Protein AF-A0A936UAR5-F1 (afdb_monomer_lite)

Foldseek 3Di:
DPQQADDPVCLLVVLVLLLVLAPPDPVCLLVDDLLLNLLLDDCDPLNLVCLALLFFEEEEAVQLCLVVSVSCQQDLVSVPPRNDDNQEAEWALDDPHPDDPLEAAQVQLCVQCPVNDLVLLLLLSLLSNCLSCLVLLVVQDDPQSSVLSVDNHSNSSSVCSVVCVVSSVVSVLVSLVVCVVVVHAYEHEAPPLVRNHPDPVVSLSNVLSNLVNCQVCVVRRDRYGYHYYDYNCSCPDPSNDDPPRCVSNVSNYGYRAADLLNLLQSSLSSSCSDPPDDPVSNQSSCVLLVHPVQWDADPRNGITGPGRVCSLLSVQCSAENQWADDDLPIDGRSVVLLLLQAFLLRGGHSNLSSQLSSQQSVVCVVPDDPSHSGYNVSSVVSSLVLQLVVLVVVCVVQVLSVCQLVLCAPPDPQAAPVVQLVSQVVLCVDPDPSNHDPDPGSSVVVVVCSVVRQWHADPVRTIGGRSSHCSNSNHDDPPPPDDDDDDDDADDPVVCCCQQEPDPVHPNYNWAADPDPFWDCPDPPAKIKGWIAHPVRFIKIKIKGAACSDVSVVVLRVVVVLLVVVQPVVQPLHWHWPDWADDPVNRMTMTMTGAAPDFLPDVCSVVVLVVDVVVVVVLVVSNVVSQVSCVVSVHHPVDDDRRPGGDDDPPDDDPPPDPDPPDDDDDDDD

Structure (mmCIF, N/CA/C/O backbone):
data_AF-A0A936UAR5-F1
#
_entry.id   AF-A0A936UAR5-F1
#
loop_
_atom_site.group_PDB
_atom_site.id
_atom_site.type_symbol
_atom_site.label_atom_id
_atom_site.label_alt_id
_atom_site.label_comp_id
_atom_site.label_asym_id
_atom_site.label_entity_id
_atom_site.label_seq_id
_atom_site.pdbx_PDB_ins_code
_atom_site.Cartn_x
_atom_site.Cartn_y
_atom_site.Cartn_z
_atom_site.occupancy
_atom_site.B_iso_or_equiv
_atom_site.auth_seq_id
_atom_site.auth_comp_id
_atom_site.auth_asym_id
_atom_site.auth_atom_id
_atom_site.pdbx_PDB_model_num
ATOM 1 N N . MET A 1 1 ? 1.414 -21.462 -20.836 1.00 48.53 1 MET A N 1
ATOM 2 C CA . MET A 1 1 ? 0.254 -20.760 -21.424 1.00 48.53 1 MET A CA 1
ATOM 3 C C . MET A 1 1 ? 0.612 -20.487 -22.870 1.00 48.53 1 MET A C 1
ATOM 5 O O . MET A 1 1 ? 1.687 -19.955 -23.097 1.00 48.53 1 MET A O 1
ATOM 9 N N . SER A 1 2 ? -0.182 -20.977 -23.820 1.00 42.16 2 SER A N 1
ATOM 10 C CA . SER A 1 2 ? 0.007 -20.738 -25.259 1.00 42.16 2 SER A CA 1
ATOM 11 C C . SER A 1 2 ? -0.031 -19.239 -25.579 1.00 42.16 2 SER A C 1
ATOM 13 O O . SER A 1 2 ? -0.705 -18.501 -24.863 1.00 42.16 2 SER A O 1
ATOM 15 N N . ASP A 1 3 ? 0.663 -18.812 -26.640 1.00 59.47 3 ASP A N 1
ATOM 16 C CA . ASP A 1 3 ? 0.636 -17.443 -27.179 1.00 59.47 3 ASP A CA 1
ATOM 17 C C . ASP A 1 3 ? -0.801 -17.064 -27.593 1.00 59.47 3 ASP A C 1
ATOM 19 O O . ASP A 1 3 ? -1.224 -17.281 -28.727 1.00 59.47 3 ASP A O 1
ATOM 23 N N . LEU A 1 4 ? -1.590 -16.552 -26.645 1.00 75.25 4 LEU A N 1
ATOM 24 C CA . LEU A 1 4 ? -2.923 -16.023 -26.904 1.00 75.25 4 LEU A CA 1
ATOM 25 C C . LEU A 1 4 ? -2.766 -14.714 -27.685 1.00 75.25 4 LEU A C 1
ATOM 27 O O . LEU A 1 4 ? -2.313 -13.706 -27.146 1.00 75.25 4 LEU A O 1
ATOM 31 N N . THR A 1 5 ? -3.128 -14.725 -28.962 1.00 83.44 5 THR A N 1
ATOM 32 C CA . THR A 1 5 ? -3.073 -13.535 -29.818 1.00 83.44 5 THR A CA 1
ATOM 33 C C . THR A 1 5 ? -4.287 -12.641 -29.576 1.00 83.44 5 THR A C 1
ATOM 35 O O . THR A 1 5 ? -5.402 -13.146 -29.445 1.00 83.44 5 THR A O 1
ATOM 38 N N . LEU A 1 6 ? -4.094 -11.321 -29.549 1.00 88.00 6 LEU A N 1
ATOM 39 C CA . LEU A 1 6 ? -5.183 -10.342 -29.496 1.00 88.00 6 LEU A CA 1
ATOM 40 C C . LEU A 1 6 ? -5.708 -10.062 -30.919 1.00 88.00 6 LEU A C 1
ATOM 42 O O . LEU A 1 6 ? -4.947 -9.527 -31.725 1.00 88.00 6 LEU A O 1
ATOM 46 N N . PRO A 1 7 ? -6.980 -10.369 -31.240 1.00 89.69 7 PRO A N 1
ATOM 47 C CA . PRO A 1 7 ? -7.560 -10.062 -32.547 1.00 89.69 7 PRO A CA 1
ATOM 48 C C . PRO A 1 7 ? -7.550 -8.561 -32.863 1.00 89.69 7 PRO A C 1
ATOM 50 O O . PRO A 1 7 ? -7.980 -7.757 -32.036 1.00 89.69 7 PRO A O 1
ATOM 53 N N . ASP A 1 8 ? -7.158 -8.194 -34.086 1.00 89.12 8 ASP A N 1
ATOM 54 C CA . ASP A 1 8 ? -7.102 -6.804 -34.572 1.00 89.12 8 ASP A CA 1
ATOM 55 C C . ASP A 1 8 ? -8.430 -6.051 -34.407 1.00 89.12 8 ASP A C 1
ATOM 57 O O . ASP A 1 8 ? -8.449 -4.860 -34.097 1.00 89.12 8 ASP A O 1
ATOM 61 N N . SER A 1 9 ? -9.559 -6.759 -34.534 1.00 90.06 9 SER A N 1
ATOM 62 C CA . SER A 1 9 ? -10.902 -6.198 -34.342 1.00 90.06 9 SER A CA 1
ATOM 63 C C . SER A 1 9 ? -11.173 -5.701 -32.919 1.00 90.06 9 SER A C 1
ATOM 65 O O . SER A 1 9 ? -12.129 -4.961 -32.720 1.00 90.06 9 SER A O 1
ATOM 67 N N . LEU A 1 10 ? -10.376 -6.120 -31.929 1.00 92.25 10 LEU A N 1
ATOM 68 C CA . LEU A 1 10 ? -10.527 -5.740 -30.520 1.00 92.25 10 LEU A CA 1
ATOM 69 C C . LEU A 1 10 ? -9.556 -4.636 -30.086 1.00 92.25 10 LEU A C 1
ATOM 71 O O . LEU A 1 10 ? -9.625 -4.188 -28.945 1.00 92.25 10 LEU A O 1
ATOM 75 N N . TRP A 1 11 ? -8.635 -4.191 -30.948 1.00 91.44 11 TRP A N 1
ATOM 76 C CA . TRP A 1 11 ? -7.579 -3.255 -30.543 1.00 91.44 11 TRP A CA 1
ATOM 77 C C . TRP A 1 11 ? -8.109 -1.890 -30.123 1.00 91.44 11 TRP A C 1
ATOM 79 O O . TRP A 1 11 ? -7.655 -1.339 -29.125 1.00 91.44 11 TRP A O 1
ATOM 89 N N . GLU A 1 12 ? -9.052 -1.332 -30.882 1.00 90.25 12 GLU A N 1
ATOM 90 C CA . GLU A 1 12 ? -9.652 -0.038 -30.551 1.00 90.25 12 GLU A CA 1
ATOM 91 C C . GLU A 1 12 ? -10.406 -0.113 -29.224 1.00 90.25 12 GLU A C 1
ATOM 93 O O . GLU A 1 12 ? -10.145 0.681 -28.327 1.00 90.25 12 GLU A O 1
ATOM 98 N N . GLU A 1 13 ? -11.241 -1.138 -29.059 1.00 92.38 13 GLU A N 1
ATOM 99 C CA . GLU A 1 13 ? -12.002 -1.364 -27.834 1.00 92.38 13 GLU A CA 1
ATOM 100 C C . GLU A 1 13 ? -11.093 -1.565 -26.610 1.00 92.38 13 GLU A C 1
ATOM 102 O O . GLU A 1 13 ? -11.303 -0.943 -25.569 1.00 92.38 13 GLU A O 1
ATOM 107 N N . LEU A 1 14 ? -10.035 -2.376 -26.736 1.00 92.94 14 LEU A N 1
ATOM 108 C CA . LEU A 1 14 ? -9.072 -2.580 -25.655 1.00 92.94 14 LEU A CA 1
ATOM 109 C C . LEU A 1 14 ? -8.311 -1.292 -25.323 1.00 92.94 14 LEU A C 1
ATOM 111 O O . LEU A 1 14 ? -8.074 -1.028 -24.146 1.00 92.94 14 LEU A O 1
ATOM 115 N N . ARG A 1 15 ? -7.927 -0.482 -26.320 1.00 92.12 15 ARG A N 1
ATOM 116 C CA . ARG A 1 15 ? -7.292 0.821 -26.066 1.00 92.12 15 ARG A CA 1
ATOM 117 C C . ARG A 1 15 ? -8.230 1.741 -25.297 1.00 92.12 15 ARG A C 1
ATOM 119 O O . ARG A 1 15 ? -7.799 2.305 -24.301 1.00 92.12 15 ARG A O 1
ATOM 126 N N . GLU A 1 16 ? -9.497 1.843 -25.688 1.00 91.12 16 GLU A N 1
ATOM 127 C CA . GLU A 1 16 ? -10.483 2.644 -24.953 1.00 91.12 16 GLU A CA 1
ATOM 128 C C . GLU A 1 16 ? -10.662 2.156 -23.509 1.00 91.12 16 GLU A C 1
ATOM 130 O O . GLU A 1 16 ? -10.615 2.959 -22.575 1.00 91.12 16 GLU A O 1
ATOM 135 N N . ALA A 1 17 ? -10.755 0.839 -23.303 1.00 92.19 17 ALA A N 1
ATOM 136 C CA . ALA A 1 17 ? -10.820 0.260 -21.965 1.00 92.19 17 ALA A CA 1
ATOM 137 C C . ALA A 1 17 ? -9.551 0.562 -21.144 1.00 92.19 17 ALA A C 1
ATOM 139 O O . ALA A 1 17 ? -9.651 0.930 -19.975 1.00 92.19 17 ALA A O 1
ATOM 140 N N . LEU A 1 18 ? -8.357 0.465 -21.748 1.00 93.19 18 LEU A N 1
ATOM 141 C CA . LEU A 1 18 ? -7.074 0.801 -21.116 1.00 93.19 18 LEU A CA 1
ATOM 142 C C . LEU A 1 18 ? -6.983 2.276 -20.715 1.00 93.19 18 LEU A C 1
ATOM 144 O O . LEU A 1 18 ? -6.450 2.581 -19.653 1.00 93.19 18 LEU A O 1
ATOM 148 N N . ILE A 1 19 ? -7.520 3.187 -21.520 1.00 91.38 19 ILE A N 1
ATOM 149 C CA . ILE A 1 19 ? -7.565 4.620 -21.197 1.00 91.38 19 ILE A CA 1
ATOM 150 C C . ILE A 1 19 ? -8.469 4.867 -19.982 1.00 91.38 19 ILE A C 1
ATOM 152 O O . ILE A 1 19 ? -8.175 5.702 -19.132 1.00 91.38 19 ILE A O 1
ATOM 156 N N . ALA A 1 20 ? -9.537 4.084 -19.839 1.00 88.44 20 ALA A N 1
ATOM 157 C CA . ALA A 1 20 ? -10.442 4.175 -18.701 1.00 88.44 20 ALA A CA 1
ATOM 158 C C . ALA A 1 20 ? -9.932 3.472 -17.422 1.00 88.44 20 ALA A C 1
ATOM 160 O O . ALA A 1 20 ? -10.507 3.683 -16.351 1.00 88.44 20 ALA A O 1
ATOM 161 N N . VAL A 1 21 ? -8.867 2.647 -17.468 1.00 86.56 21 VAL A N 1
ATOM 162 C CA . VAL A 1 21 ? -8.414 1.903 -16.268 1.00 86.56 21 VAL A CA 1
ATOM 163 C C . VAL A 1 21 ? -7.744 2.777 -15.208 1.00 86.56 21 VAL A C 1
ATOM 165 O O . VAL A 1 21 ? -7.670 2.365 -14.042 1.00 86.56 21 VAL A O 1
ATOM 168 N N . CYS A 1 22 ? -7.232 3.953 -15.582 1.00 81.50 22 CYS A N 1
ATOM 169 C CA . CYS A 1 22 ? -6.575 4.880 -14.669 1.00 81.50 22 CYS A CA 1
ATOM 170 C C . CYS A 1 22 ? -7.531 6.028 -14.300 1.00 81.50 22 CYS A C 1
ATOM 172 O O . CYS A 1 22 ? -7.851 6.853 -15.150 1.00 81.50 22 CYS A O 1
ATOM 174 N N . PRO A 1 23 ? -7.944 6.162 -13.028 1.00 63.88 23 PRO A N 1
ATOM 175 C CA . PRO A 1 23 ? -8.723 7.302 -12.586 1.00 63.88 23 PRO A CA 1
ATOM 176 C C . PRO A 1 23 ? -7.755 8.484 -12.475 1.00 63.88 23 PRO A C 1
ATOM 178 O O . PRO A 1 23 ? -7.077 8.662 -11.464 1.00 63.88 23 PRO A O 1
ATOM 181 N N . GLU A 1 24 ? -7.608 9.273 -13.542 1.00 51.81 24 GLU A N 1
ATOM 182 C CA . GLU A 1 24 ? -6.629 10.371 -13.596 1.00 51.81 24 GLU A CA 1
ATOM 183 C C . GLU A 1 24 ? -6.886 11.487 -12.567 1.00 51.81 24 GLU A C 1
ATOM 185 O O . GLU A 1 24 ? -6.033 12.349 -12.348 1.00 51.81 24 GLU A O 1
ATOM 190 N N . ARG A 1 25 ? -8.014 11.455 -11.852 1.00 43.78 25 ARG A N 1
ATOM 191 C CA . ARG A 1 25 ? -8.334 12.407 -10.790 1.00 43.78 25 ARG A CA 1
ATOM 192 C C . ARG A 1 25 ? -8.491 11.669 -9.471 1.00 43.78 25 ARG A C 1
ATOM 194 O O . ARG A 1 25 ? -9.521 11.062 -9.208 1.00 43.78 25 ARG A O 1
ATOM 201 N N . GLY A 1 26 ? -7.515 11.835 -8.576 1.00 37.91 26 GLY A N 1
ATOM 202 C CA . GLY A 1 26 ? -7.588 11.395 -7.171 1.00 37.91 26 GLY A CA 1
ATOM 203 C C . GLY A 1 26 ? -8.745 12.000 -6.353 1.00 37.91 26 GLY A C 1
ATOM 204 O O . GLY A 1 26 ? -8.822 11.770 -5.155 1.00 37.91 26 GLY A O 1
ATOM 205 N N . VAL A 1 27 ? -9.640 12.761 -6.991 1.00 33.56 27 VAL A N 1
ATOM 206 C CA . VAL A 1 27 ? -10.874 13.317 -6.424 1.00 33.56 27 VAL A CA 1
ATOM 207 C C . VAL A 1 27 ? -12.102 12.465 -6.800 1.00 33.56 27 VAL A C 1
ATOM 209 O O . VAL A 1 27 ? -13.106 12.493 -6.095 1.00 33.56 27 VAL A O 1
ATOM 212 N N . GLU A 1 28 ? -12.051 11.671 -7.877 1.00 31.89 28 GLU A N 1
ATOM 213 C CA . GLU A 1 28 ? -13.210 10.906 -8.376 1.00 31.89 28 GLU A CA 1
ATOM 214 C C . GLU A 1 28 ? -13.394 9.530 -7.716 1.00 31.89 28 GLU A C 1
ATOM 216 O O . GLU A 1 28 ? -14.526 9.062 -7.634 1.00 31.89 28 GLU A O 1
ATOM 221 N N . GLU A 1 29 ? -12.365 8.952 -7.079 1.00 37.41 29 GLU A N 1
ATOM 222 C CA . GLU A 1 29 ? -12.529 7.775 -6.191 1.00 37.41 29 GLU A CA 1
ATOM 223 C C . GLU A 1 29 ? -13.370 8.074 -4.927 1.00 37.41 29 GLU A C 1
ATOM 225 O O . GLU A 1 29 ? -13.754 7.155 -4.192 1.00 37.41 29 GLU A O 1
ATOM 230 N N . GLN A 1 30 ? -13.668 9.353 -4.668 1.00 36.97 30 GLN A N 1
ATOM 231 C CA . GLN A 1 30 ? -14.591 9.789 -3.616 1.00 36.97 30 GLN A CA 1
ATOM 232 C C . GLN A 1 30 ? -16.010 10.089 -4.124 1.00 36.97 30 GLN A C 1
ATOM 234 O O . GLN A 1 30 ? -16.893 10.339 -3.307 1.00 36.97 30 GLN A O 1
ATOM 239 N N . ARG A 1 31 ? -16.245 10.067 -5.446 1.00 35.91 31 ARG A N 1
ATOM 240 C CA . ARG A 1 31 ? -17.549 10.364 -6.068 1.00 35.91 31 ARG A CA 1
ATOM 241 C C . ARG A 1 31 ? -18.247 9.151 -6.684 1.00 35.91 31 ARG A C 1
ATOM 243 O O . ARG A 1 31 ? -19.429 9.255 -6.996 1.00 35.91 31 ARG A O 1
ATOM 250 N N . GLU A 1 32 ? -17.551 8.035 -6.885 1.00 38.72 32 GLU A N 1
ATOM 251 C CA . GLU A 1 32 ? -18.148 6.857 -7.517 1.00 38.72 32 GLU A CA 1
ATOM 252 C C . GLU A 1 32 ? -19.016 6.022 -6.568 1.00 38.72 32 GLU A C 1
ATOM 254 O O . GLU A 1 32 ? -18.696 5.824 -5.396 1.00 38.72 32 GLU A O 1
ATOM 259 N N . ASP A 1 33 ? -20.097 5.495 -7.148 1.00 51.72 33 ASP A N 1
ATOM 260 C CA . ASP A 1 33 ? -20.932 4.410 -6.640 1.00 51.72 33 ASP A CA 1
ATOM 261 C C . ASP A 1 33 ? -20.084 3.350 -5.908 1.00 51.72 33 ASP A C 1
ATOM 263 O O . ASP A 1 33 ? -19.134 2.786 -6.466 1.00 51.72 33 ASP A O 1
ATOM 267 N N . THR A 1 34 ? -20.411 3.104 -4.637 1.00 53.53 34 THR A N 1
ATOM 268 C CA . THR A 1 34 ? -19.644 2.286 -3.683 1.00 53.53 34 THR A CA 1
ATOM 269 C C . THR A 1 34 ? -19.286 0.911 -4.254 1.00 53.53 34 THR A C 1
ATOM 271 O O . THR A 1 34 ? -18.196 0.388 -4.006 1.00 53.53 34 THR A O 1
ATOM 274 N N . THR A 1 35 ? -20.177 0.340 -5.068 1.00 54.62 35 THR A N 1
ATOM 275 C CA . THR A 1 35 ? -19.986 -0.958 -5.723 1.00 54.62 35 THR A CA 1
ATOM 276 C C . THR A 1 35 ? -19.006 -0.883 -6.897 1.00 54.62 35 THR A C 1
ATOM 278 O O . THR A 1 35 ? -18.201 -1.796 -7.084 1.00 54.62 35 THR A O 1
ATOM 281 N N . ARG A 1 36 ? -19.008 0.209 -7.672 1.00 61.38 36 ARG A N 1
ATOM 282 C CA . ARG A 1 36 ? -18.100 0.392 -8.818 1.00 61.38 36 ARG A CA 1
ATOM 283 C C . ARG A 1 36 ? -16.645 0.510 -8.365 1.00 61.38 36 ARG A C 1
ATOM 285 O O . ARG A 1 36 ? -15.770 -0.129 -8.947 1.00 61.38 36 ARG A O 1
ATOM 292 N N . SER A 1 37 ? -16.407 1.222 -7.263 1.00 70.50 37 SER A N 1
ATOM 293 C CA . SER A 1 37 ? -15.065 1.391 -6.691 1.00 70.50 37 SER A CA 1
ATOM 294 C C . SER A 1 37 ? -14.442 0.064 -6.219 1.00 70.50 37 SER A C 1
ATOM 296 O O . SER A 1 37 ? -13.246 -0.163 -6.411 1.00 70.50 37 SER A O 1
ATOM 298 N N . LEU A 1 38 ? -15.231 -0.856 -5.650 1.00 81.31 38 LEU A N 1
ATOM 299 C CA . LEU A 1 38 ? -14.722 -2.149 -5.166 1.00 81.31 38 LEU A CA 1
ATOM 300 C C . LEU A 1 38 ? -14.459 -3.158 -6.285 1.00 81.31 38 LEU A C 1
ATOM 302 O O . LEU A 1 38 ? -13.484 -3.908 -6.204 1.00 81.31 38 LEU A O 1
ATOM 306 N N . LYS A 1 39 ? -15.246 -3.133 -7.367 1.00 86.81 39 LYS A N 1
ATOM 307 C CA . LYS A 1 39 ? -14.971 -3.951 -8.560 1.00 86.81 39 LYS A CA 1
ATOM 308 C C . LYS A 1 39 ? -13.608 -3.637 -9.188 1.00 86.81 39 LYS A C 1
ATOM 310 O O . LYS A 1 39 ? -12.977 -4.522 -9.766 1.00 86.81 39 LYS A O 1
ATOM 315 N N . GLN A 1 40 ? -13.120 -2.408 -9.013 1.00 86.25 40 GLN A N 1
ATOM 316 C CA . GLN A 1 40 ? -11.813 -1.945 -9.489 1.00 86.25 40 GLN A CA 1
ATOM 317 C C . GLN A 1 40 ? -10.651 -2.193 -8.505 1.00 86.25 40 GLN A C 1
ATOM 319 O O . GLN A 1 40 ? -9.500 -1.883 -8.832 1.00 86.25 40 GLN A O 1
ATOM 324 N N . PHE A 1 41 ? -10.918 -2.741 -7.314 1.00 88.06 41 PHE A N 1
ATOM 325 C CA . PHE A 1 41 ? -9.913 -3.051 -6.295 1.00 88.06 41 PHE A CA 1
ATOM 326 C C . PHE A 1 41 ? -9.601 -4.553 -6.250 1.00 88.06 41 PHE A C 1
ATOM 328 O O . PHE A 1 41 ? -10.504 -5.377 -6.120 1.00 88.06 41 PHE A O 1
ATOM 335 N N . LEU A 1 42 ? -8.320 -4.930 -6.314 1.00 90.81 42 LEU A N 1
ATOM 336 C CA . LEU A 1 42 ? -7.889 -6.321 -6.142 1.00 90.81 42 LEU A CA 1
ATOM 337 C C . LEU A 1 42 ? -7.580 -6.617 -4.667 1.00 90.81 42 LEU A C 1
ATOM 339 O O . LEU A 1 42 ? -6.613 -6.097 -4.112 1.00 90.81 42 LEU A O 1
ATOM 343 N N . LEU A 1 43 ? -8.356 -7.515 -4.054 1.00 91.06 43 LEU A N 1
ATOM 344 C CA . LEU A 1 43 ? -8.057 -8.051 -2.726 1.00 91.06 43 LEU A CA 1
ATOM 345 C C . LEU A 1 43 ? -6.974 -9.139 -2.830 1.00 91.06 43 LEU A C 1
ATOM 347 O O . LEU A 1 43 ? -7.281 -10.324 -2.963 1.00 91.06 43 LEU A O 1
ATOM 351 N N . THR A 1 44 ? -5.704 -8.731 -2.782 1.00 89.62 44 THR A N 1
ATOM 352 C CA . THR A 1 44 ? -4.557 -9.655 -2.829 1.00 89.62 44 THR A CA 1
ATOM 353 C C . THR A 1 44 ? -4.517 -10.575 -1.605 1.00 89.62 44 THR A C 1
ATOM 355 O O . THR A 1 44 ? -5.116 -10.287 -0.565 1.00 89.62 44 THR A O 1
ATOM 358 N N . GLY A 1 45 ? -3.759 -11.675 -1.683 1.00 86.50 45 GLY A N 1
ATOM 359 C CA . GLY A 1 45 ? -3.581 -12.587 -0.544 1.00 86.50 45 GLY A CA 1
ATOM 360 C C . GLY A 1 45 ? -3.014 -11.886 0.698 1.00 86.50 45 GLY A C 1
ATOM 361 O O . GLY A 1 45 ? -3.508 -12.095 1.807 1.00 86.50 45 GLY A O 1
ATOM 362 N N . ARG A 1 46 ? -2.038 -10.983 0.511 1.00 85.62 46 ARG A N 1
ATOM 363 C CA . ARG A 1 46 ? -1.479 -10.158 1.597 1.00 85.62 46 ARG A CA 1
ATOM 364 C C . ARG A 1 46 ? -2.498 -9.165 2.149 1.00 85.62 46 ARG A C 1
ATOM 366 O O . ARG A 1 46 ? -2.645 -9.070 3.363 1.00 85.62 46 ARG A O 1
ATOM 373 N N . ALA A 1 47 ? -3.227 -8.468 1.277 1.00 90.19 47 ALA A N 1
ATOM 374 C CA . ALA A 1 47 ? -4.257 -7.521 1.694 1.00 90.19 47 ALA A CA 1
ATOM 375 C C . ALA A 1 47 ? -5.383 -8.221 2.474 1.00 90.19 47 ALA A C 1
ATOM 377 O O . ALA A 1 47 ? -5.833 -7.710 3.495 1.00 90.19 47 ALA A O 1
ATOM 378 N N . ARG A 1 48 ? -5.770 -9.434 2.060 1.00 90.75 48 ARG A N 1
ATOM 379 C CA . ARG A 1 48 ? -6.707 -10.289 2.794 1.00 90.75 48 ARG A CA 1
ATOM 380 C C . ARG A 1 48 ? -6.154 -10.673 4.163 1.00 90.75 48 ARG A C 1
ATOM 382 O O . ARG A 1 48 ? -6.840 -10.472 5.157 1.00 90.75 48 ARG A O 1
ATOM 389 N N . ALA A 1 49 ? -4.920 -11.173 4.236 1.00 88.75 49 ALA A N 1
ATOM 390 C CA . ALA A 1 49 ? -4.284 -11.548 5.501 1.00 88.75 49 ALA A CA 1
ATOM 391 C C . ALA A 1 49 ? -4.184 -10.367 6.485 1.00 88.75 49 ALA A C 1
ATOM 393 O O . ALA A 1 49 ? -4.412 -10.547 7.680 1.00 88.75 49 ALA A O 1
ATOM 394 N N . ALA A 1 50 ? -3.943 -9.151 5.982 1.00 91.81 50 ALA A N 1
ATOM 395 C CA . ALA A 1 50 ? -3.893 -7.926 6.781 1.00 91.81 50 ALA A CA 1
ATOM 396 C C . ALA A 1 50 ? -5.216 -7.605 7.506 1.00 91.81 50 ALA A C 1
ATOM 398 O O . ALA A 1 50 ? -5.225 -6.852 8.484 1.00 91.81 50 ALA A O 1
ATOM 399 N N . LEU A 1 51 ? -6.343 -8.182 7.071 1.00 92.44 51 LEU A N 1
ATOM 400 C CA . LEU A 1 51 ? -7.648 -8.022 7.717 1.00 92.44 51 LEU A CA 1
ATOM 401 C C . LEU A 1 51 ? -7.850 -8.936 8.932 1.00 92.44 51 LEU A C 1
ATOM 403 O O . LEU A 1 51 ? -8.793 -8.705 9.685 1.00 92.44 51 LEU A O 1
ATOM 407 N N . SER A 1 52 ? -6.951 -9.896 9.180 1.00 90.44 52 SER A N 1
ATOM 408 C CA . SER A 1 52 ? -7.004 -10.787 10.348 1.00 90.44 52 SER A CA 1
ATOM 409 C C . SER A 1 52 ? -7.169 -10.007 11.666 1.00 90.44 52 SER A C 1
ATOM 411 O O . SER A 1 52 ? -6.527 -8.963 11.825 1.00 90.44 52 SER A O 1
ATOM 413 N N . PRO A 1 53 ? -7.966 -10.482 12.644 1.00 87.44 53 PRO A N 1
ATOM 414 C CA . PRO A 1 53 ? -8.158 -9.799 13.927 1.00 87.44 53 PRO A CA 1
ATOM 415 C C . PRO A 1 53 ? -6.875 -9.555 14.732 1.00 87.44 53 PRO A C 1
ATOM 417 O O . PRO A 1 53 ? -6.861 -8.681 15.597 1.00 87.44 53 PRO A O 1
ATOM 420 N N . ASP A 1 54 ? -5.809 -10.320 14.483 1.00 86.69 54 ASP A N 1
ATOM 421 C CA . ASP A 1 54 ? -4.528 -10.183 15.190 1.00 86.69 54 ASP A CA 1
ATOM 422 C C . ASP A 1 54 ? -3.575 -9.170 14.538 1.00 86.69 54 ASP A C 1
ATOM 424 O O . ASP A 1 54 ? -2.573 -8.778 15.137 1.00 86.69 54 ASP A O 1
ATOM 428 N N . THR A 1 55 ? -3.897 -8.690 13.336 1.00 91.62 55 THR A N 1
ATOM 429 C CA . THR A 1 55 ? -3.178 -7.579 12.707 1.00 91.62 55 THR A CA 1
ATOM 430 C C . THR A 1 55 ? -3.775 -6.263 13.198 1.00 91.62 55 THR A C 1
ATOM 432 O O . THR A 1 55 ? -4.910 -5.934 12.879 1.00 91.62 55 THR A O 1
ATOM 435 N N . TYR A 1 56 ? -3.029 -5.484 13.968 1.00 92.00 56 TYR A N 1
ATOM 436 C CA . TYR A 1 56 ? -3.488 -4.202 14.508 1.00 92.00 56 TYR A CA 1
ATOM 437 C C . TYR A 1 56 ? -3.119 -3.021 13.625 1.00 92.00 56 TYR A C 1
ATOM 439 O O . TYR A 1 56 ? -3.851 -2.038 13.605 1.00 92.00 56 TYR A O 1
ATOM 447 N N . LEU A 1 57 ? -2.009 -3.116 12.895 1.00 92.62 57 LEU A N 1
ATOM 448 C CA . LEU A 1 57 ? -1.499 -2.045 12.050 1.00 92.62 57 LEU A CA 1
ATOM 449 C C . LEU A 1 57 ? -1.336 -2.538 10.611 1.00 92.62 57 LEU A C 1
ATOM 451 O O . LEU A 1 57 ? -0.681 -3.545 10.357 1.00 92.62 57 LEU A O 1
ATOM 455 N N . VAL A 1 58 ? -1.923 -1.820 9.665 1.00 93.62 58 VAL A N 1
ATOM 456 C CA . VAL A 1 58 ? -1.799 -2.063 8.231 1.00 93.62 58 VAL A CA 1
ATOM 457 C C . VAL A 1 58 ? -1.105 -0.861 7.608 1.00 93.62 58 VAL A C 1
ATOM 459 O O . VAL A 1 58 ? -1.621 0.255 7.635 1.00 93.62 58 VAL A O 1
ATOM 462 N N . ILE A 1 59 ? 0.083 -1.090 7.062 1.00 90.19 59 ILE A N 1
ATOM 463 C CA . ILE A 1 59 ? 0.955 -0.052 6.514 1.00 90.19 59 ILE A CA 1
ATOM 464 C C . ILE A 1 59 ? 0.891 -0.119 4.992 1.00 90.19 59 ILE A C 1
ATOM 466 O O . ILE A 1 59 ? 0.936 -1.204 4.421 1.00 90.19 59 ILE A O 1
ATOM 470 N N . GLY A 1 60 ? 0.820 1.019 4.311 1.00 87.88 60 GLY A N 1
ATOM 471 C CA . GLY A 1 60 ? 0.983 1.044 2.857 1.00 87.88 60 GLY A CA 1
ATOM 472 C C . GLY A 1 60 ? 1.027 2.450 2.281 1.00 87.88 60 GLY A C 1
ATOM 473 O O . GLY A 1 60 ? 0.520 3.396 2.889 1.00 87.88 60 GLY A O 1
ATOM 474 N N . ASP A 1 61 ? 1.590 2.595 1.089 1.00 81.12 61 ASP A N 1
ATOM 475 C CA . ASP A 1 61 ? 1.677 3.877 0.385 1.00 81.12 61 ASP A CA 1
ATOM 476 C C . ASP A 1 61 ? 0.309 4.423 -0.052 1.00 81.12 61 ASP A C 1
ATOM 478 O O . ASP A 1 61 ? -0.743 3.769 0.056 1.00 81.12 61 ASP A O 1
ATOM 482 N N . ARG A 1 62 ? 0.291 5.670 -0.533 1.00 77.69 62 ARG A N 1
ATOM 483 C CA . ARG A 1 62 ? -0.881 6.227 -1.221 1.00 77.69 62 ARG A CA 1
ATOM 484 C C . ARG A 1 62 ? -1.244 5.332 -2.413 1.00 77.69 62 ARG A C 1
ATOM 486 O O . ARG A 1 62 ? -0.381 4.893 -3.162 1.00 77.69 62 ARG A O 1
ATOM 493 N N . GLY A 1 63 ? -2.531 5.016 -2.558 1.00 76.25 63 GLY A N 1
ATOM 494 C CA . GLY A 1 63 ? -3.008 4.098 -3.601 1.00 76.25 63 GLY A CA 1
ATOM 495 C C . GLY A 1 63 ? -2.756 2.604 -3.339 1.00 76.25 63 GLY A C 1
ATOM 496 O O . GLY A 1 63 ? -3.136 1.787 -4.168 1.00 76.25 63 GLY A O 1
ATOM 497 N N . ALA A 1 64 ? -2.194 2.208 -2.188 1.00 82.56 64 ALA A N 1
ATOM 498 C CA . ALA A 1 64 ? -1.976 0.792 -1.860 1.00 82.56 64 ALA A CA 1
ATOM 499 C C . ALA A 1 64 ? -3.266 -0.003 -1.551 1.00 82.56 64 ALA A C 1
ATOM 501 O O . ALA A 1 64 ? -3.197 -1.215 -1.367 1.00 82.56 64 ALA A O 1
ATOM 502 N N . GLY A 1 65 ? -4.430 0.660 -1.471 1.00 85.56 65 GLY A N 1
ATOM 503 C CA . GLY A 1 65 ? -5.730 0.017 -1.226 1.00 85.56 65 GLY A CA 1
ATOM 504 C C . GLY A 1 65 ? -6.278 0.110 0.202 1.00 85.56 65 GLY A C 1
ATOM 505 O O . GLY A 1 65 ? -7.295 -0.513 0.492 1.00 85.56 65 GLY A O 1
ATOM 506 N N . LYS A 1 66 ? -5.652 0.894 1.094 1.00 88.25 66 LYS A N 1
ATOM 507 C CA . LYS A 1 66 ? -6.071 1.056 2.505 1.00 88.25 66 LYS A CA 1
ATOM 508 C C . LYS A 1 66 ? -7.559 1.408 2.646 1.00 88.25 66 LYS A C 1
ATOM 510 O O . LYS A 1 66 ? -8.302 0.673 3.285 1.00 88.25 66 LYS A O 1
ATOM 515 N N . THR A 1 67 ? -8.020 2.440 1.942 1.00 82.44 67 THR A N 1
ATOM 516 C CA . THR A 1 67 ? -9.423 2.881 1.977 1.00 82.44 67 THR A CA 1
ATOM 517 C C . THR A 1 67 ? -10.398 1.803 1.491 1.00 82.44 67 THR A C 1
ATOM 519 O O . THR A 1 67 ? -11.483 1.653 2.054 1.00 82.44 67 THR A O 1
ATOM 522 N N . ALA A 1 68 ? -10.023 1.004 0.484 1.00 86.44 68 ALA A N 1
ATOM 523 C CA . ALA A 1 68 ? -10.839 -0.120 0.021 1.00 86.44 68 ALA A CA 1
ATOM 524 C C . ALA A 1 68 ? -10.942 -1.219 1.093 1.00 86.44 68 ALA A C 1
ATOM 526 O O . ALA A 1 68 ? -12.036 -1.709 1.363 1.00 86.44 68 ALA A O 1
ATOM 527 N N . LEU A 1 69 ? -9.840 -1.538 1.780 1.00 90.75 69 LEU A N 1
ATOM 528 C CA . LEU A 1 69 ? -9.837 -2.461 2.921 1.00 90.75 69 LEU A CA 1
ATOM 529 C C . LEU A 1 69 ? -10.710 -1.956 4.079 1.00 90.75 69 LEU A C 1
ATOM 531 O O . LEU A 1 69 ? -11.486 -2.725 4.645 1.00 90.75 69 LEU A O 1
ATOM 535 N N . CYS A 1 70 ? -10.664 -0.660 4.389 1.00 87.62 70 CYS A N 1
ATOM 536 C CA . CYS A 1 70 ? -11.553 -0.043 5.375 1.00 87.62 70 CYS A CA 1
ATOM 537 C C . CYS A 1 70 ? -13.029 -0.132 4.976 1.00 87.62 70 CYS A C 1
ATOM 539 O O . CYS A 1 70 ? -13.896 -0.276 5.837 1.00 87.62 70 CYS A O 1
ATOM 541 N N . ARG A 1 71 ? -13.349 -0.019 3.680 1.00 82.88 71 ARG A N 1
ATOM 542 C CA . ARG A 1 71 ? -14.718 -0.203 3.159 1.00 82.88 71 ARG A CA 1
ATOM 543 C C . ARG A 1 71 ? -15.174 -1.652 3.322 1.00 82.88 71 ARG A C 1
ATOM 545 O O . ARG A 1 71 ? -16.229 -1.866 3.908 1.00 82.88 71 ARG A O 1
ATOM 552 N N . LEU A 1 72 ? -14.339 -2.613 2.922 1.00 88.19 72 LEU A N 1
ATOM 553 C CA . LEU A 1 72 ? -14.605 -4.046 3.097 1.00 88.19 72 LEU A CA 1
ATOM 554 C C . LEU A 1 72 ? -14.847 -4.429 4.563 1.00 88.19 72 LEU A C 1
ATOM 556 O O . LEU A 1 72 ? -15.684 -5.276 4.838 1.00 88.19 72 LEU A O 1
ATOM 560 N N . LEU A 1 73 ? -14.141 -3.804 5.511 1.00 88.44 73 LEU A N 1
ATOM 561 C CA . LEU A 1 73 ? -14.356 -4.042 6.941 1.00 88.44 73 LEU A CA 1
ATOM 562 C C . LEU A 1 73 ? -15.619 -3.370 7.491 1.00 88.44 73 LEU A C 1
ATOM 564 O O . LEU A 1 73 ? -16.283 -3.934 8.358 1.00 88.44 73 LEU A O 1
ATOM 568 N N . ALA A 1 74 ? -15.923 -2.147 7.059 1.00 82.31 74 ALA A N 1
ATOM 569 C CA . ALA A 1 74 ? -17.008 -1.364 7.643 1.00 82.31 74 ALA A CA 1
ATOM 570 C C . ALA A 1 74 ? -18.398 -1.886 7.248 1.00 82.31 74 ALA A C 1
ATOM 572 O O . ALA A 1 74 ? -19.326 -1.816 8.054 1.00 82.31 74 ALA A O 1
ATOM 573 N N . ASP A 1 75 ? -18.541 -2.417 6.036 1.00 81.44 75 ASP A N 1
ATOM 574 C CA . ASP A 1 75 ? -19.820 -2.885 5.509 1.00 81.44 75 ASP A CA 1
ATOM 575 C C . ASP A 1 75 ? -20.090 -4.352 5.913 1.00 81.44 75 ASP A C 1
ATOM 577 O O . ASP A 1 75 ? -19.279 -5.233 5.624 1.00 81.44 75 ASP A O 1
ATOM 581 N N . PRO A 1 76 ? -21.192 -4.660 6.624 1.00 82.19 76 PRO A N 1
ATOM 582 C CA . PRO A 1 76 ? -21.568 -6.033 6.960 1.00 82.19 76 PRO A CA 1
ATOM 583 C C . PRO A 1 76 ? -21.719 -6.986 5.771 1.00 82.19 76 PRO A C 1
ATOM 585 O O . PRO A 1 76 ? -21.368 -8.156 5.917 1.00 82.19 76 PRO A O 1
ATOM 588 N N . GLU A 1 77 ? -22.214 -6.518 4.626 1.00 81.44 77 GLU A N 1
ATOM 589 C CA . GLU A 1 77 ? -22.459 -7.371 3.457 1.00 81.44 77 GLU A CA 1
ATOM 590 C C . GLU A 1 77 ? -21.140 -7.753 2.778 1.00 81.44 77 GLU A C 1
ATOM 592 O O . GLU A 1 77 ? -20.915 -8.914 2.437 1.00 81.44 77 GLU A O 1
ATOM 597 N N . LEU A 1 78 ? -20.207 -6.799 2.706 1.00 82.31 78 LEU A N 1
ATOM 598 C CA . LEU A 1 78 ? -18.887 -6.978 2.091 1.00 82.31 78 LEU A CA 1
ATOM 599 C C . LEU A 1 78 ? -17.914 -7.817 2.925 1.00 82.31 78 LEU A C 1
ATOM 601 O O . LEU A 1 78 ? -16.856 -8.217 2.435 1.00 82.31 78 LEU A O 1
ATOM 605 N N . ARG A 1 79 ? -18.239 -8.066 4.198 1.00 83.75 79 ARG A N 1
ATOM 606 C CA . ARG A 1 79 ? -17.383 -8.832 5.110 1.00 83.75 79 ARG A CA 1
ATOM 607 C C . ARG A 1 79 ? -17.425 -10.335 4.877 1.00 83.75 79 ARG A C 1
ATOM 609 O O . ARG A 1 79 ? -16.549 -11.040 5.386 1.00 83.75 79 ARG A O 1
ATOM 616 N N . GLN A 1 80 ? -18.413 -10.836 4.138 1.00 78.19 80 GLN A N 1
ATOM 617 C CA . GLN A 1 80 ? -18.531 -12.265 3.877 1.00 78.19 80 GLN A CA 1
ATOM 618 C C . GLN A 1 80 ? -17.276 -12.792 3.165 1.00 78.19 80 GLN A C 1
ATOM 620 O O . GLN A 1 80 ? -16.790 -12.224 2.192 1.00 78.19 80 GLN A O 1
ATOM 625 N N . GLY A 1 81 ? -16.706 -13.878 3.690 1.00 77.50 81 GLY A N 1
ATOM 626 C CA . GLY A 1 81 ? -15.485 -14.480 3.156 1.00 77.50 81 GLY A CA 1
ATOM 627 C C . GLY A 1 81 ? -14.178 -13.777 3.548 1.00 77.50 81 GLY A C 1
ATOM 628 O O . GLY A 1 81 ? -13.107 -14.310 3.252 1.00 77.50 81 GLY A O 1
ATOM 629 N N . LEU A 1 82 ? -14.193 -12.638 4.243 1.00 86.44 82 LEU A N 1
ATOM 630 C CA . LEU A 1 82 ? -12.968 -12.070 4.822 1.00 86.44 82 LEU A CA 1
ATOM 631 C C . LEU A 1 82 ? -12.459 -12.956 5.978 1.00 86.44 82 LEU A C 1
ATOM 633 O O . LEU A 1 82 ? -13.242 -13.707 6.557 1.00 86.44 82 LEU A O 1
ATOM 637 N N . PRO A 1 83 ? -11.161 -12.911 6.341 1.00 87.00 83 PRO A N 1
ATOM 638 C CA . PRO A 1 83 ? -10.609 -13.720 7.432 1.00 87.00 83 PRO A CA 1
ATOM 639 C C . PRO A 1 83 ? -10.973 -13.128 8.803 1.00 87.00 83 PRO A C 1
ATOM 641 O O . PRO A 1 83 ? -10.108 -12.807 9.614 1.00 87.00 83 PRO A O 1
ATOM 644 N N . LEU A 1 84 ? -12.269 -12.951 9.038 1.00 86.19 84 LEU A N 1
ATOM 645 C CA . LEU A 1 84 ? -12.862 -12.459 10.269 1.00 86.19 84 LEU A CA 1
ATOM 646 C C . LEU A 1 84 ? -13.807 -13.530 10.823 1.00 86.19 84 LEU A C 1
ATOM 648 O O . LEU A 1 84 ? -14.553 -14.126 10.052 1.00 86.19 84 LEU A O 1
ATOM 652 N N . PRO A 1 85 ? -13.833 -13.754 12.146 1.00 84.31 85 PRO A N 1
ATOM 653 C CA . PRO A 1 85 ? -14.881 -14.554 12.767 1.00 84.31 85 PRO A CA 1
ATOM 654 C C . PRO A 1 85 ? -16.267 -13.953 12.492 1.00 84.31 85 PRO A C 1
ATOM 656 O O . PRO A 1 85 ? -16.434 -12.737 12.634 1.00 84.31 85 PRO A O 1
ATOM 659 N N . ASP A 1 86 ? -17.262 -14.791 12.189 1.00 81.12 86 ASP A N 1
ATOM 660 C CA . ASP A 1 86 ? -18.640 -14.375 11.855 1.00 81.12 86 ASP A CA 1
ATOM 661 C C . ASP A 1 86 ? -19.282 -13.467 12.918 1.00 81.12 86 ASP A C 1
ATOM 663 O O . ASP A 1 86 ? -20.114 -12.608 12.632 1.00 81.12 86 ASP A O 1
ATOM 667 N N . ASN A 1 87 ? -18.866 -13.618 14.172 1.00 87.44 87 ASN A N 1
ATOM 668 C CA . ASN A 1 87 ? -19.359 -12.868 15.322 1.00 87.44 87 ASN A CA 1
ATOM 669 C C . ASN A 1 87 ? -18.564 -11.577 15.613 1.00 87.44 87 ASN A C 1
ATOM 671 O O . ASN A 1 87 ? -18.622 -11.044 16.729 1.00 87.44 87 ASN A O 1
ATOM 675 N N . THR A 1 88 ? -17.845 -11.055 14.615 1.00 91.00 88 THR A N 1
ATOM 676 C CA . THR A 1 88 ? -17.096 -9.797 14.708 1.00 91.00 88 THR A CA 1
ATOM 677 C C . THR A 1 88 ? -17.972 -8.589 14.382 1.00 91.00 88 THR A C 1
ATOM 679 O O . THR A 1 88 ? -18.556 -8.469 13.304 1.00 91.00 88 THR A O 1
ATOM 682 N N . VAL A 1 89 ? -18.017 -7.637 15.307 1.00 91.19 89 VAL A N 1
ATOM 683 C CA . VAL A 1 89 ? -18.578 -6.300 15.101 1.00 91.19 89 VAL A CA 1
ATOM 684 C C . VAL A 1 89 ? -17.469 -5.378 14.620 1.00 91.19 89 VAL A C 1
ATOM 686 O O . VAL A 1 89 ? -16.370 -5.403 15.161 1.00 91.19 89 VAL A O 1
ATOM 689 N N . VAL A 1 90 ? -17.755 -4.544 13.625 1.00 91.94 90 VAL A N 1
ATOM 690 C CA . VAL A 1 90 ? -16.830 -3.502 13.178 1.00 91.94 90 VAL A CA 1
ATOM 691 C C . VAL A 1 90 ? -17.463 -2.138 13.418 1.00 91.94 90 VAL A C 1
ATOM 693 O O . VAL A 1 90 ? -18.654 -1.934 13.159 1.00 91.94 90 VAL A O 1
ATOM 696 N N . ARG A 1 91 ? -16.666 -1.212 13.947 1.00 91.56 91 ARG A N 1
ATOM 697 C CA . ARG A 1 91 ? -17.007 0.201 14.116 1.00 91.56 91 ARG A CA 1
ATOM 698 C C . ARG A 1 91 ? -15.863 1.057 13.596 1.00 91.56 91 ARG A C 1
ATOM 700 O O . ARG A 1 91 ? -14.707 0.639 13.595 1.00 91.56 91 ARG A O 1
ATOM 707 N N . VAL A 1 92 ? -16.193 2.255 13.136 1.00 89.56 92 VAL A N 1
ATOM 708 C CA . VAL A 1 92 ? -15.198 3.230 12.692 1.00 89.56 92 VAL A CA 1
ATOM 709 C C . VAL A 1 92 ? -14.791 4.058 13.904 1.00 89.56 92 VAL A C 1
ATOM 711 O O . VAL A 1 92 ? -15.588 4.839 14.412 1.00 89.56 92 VAL A O 1
ATOM 714 N N . GLY A 1 93 ? -13.558 3.867 14.373 1.00 89.12 93 GLY A N 1
ATOM 715 C CA . GLY A 1 93 ? -12.964 4.695 15.421 1.00 89.12 93 GLY A CA 1
ATOM 716 C C . GLY A 1 93 ? -12.633 6.092 14.902 1.00 89.12 93 GLY A C 1
ATOM 717 O O . GLY A 1 93 ? -12.975 7.080 15.539 1.00 89.12 93 GLY A O 1
ATOM 718 N N . PHE A 1 94 ? -12.028 6.178 13.716 1.00 89.19 94 PHE A N 1
ATOM 719 C CA . PHE A 1 94 ? -11.781 7.436 13.010 1.00 89.19 94 PHE A CA 1
ATOM 720 C C . PHE A 1 94 ? -11.658 7.178 11.502 1.00 89.19 94 PHE A C 1
ATOM 722 O O . PHE A 1 94 ? -10.975 6.240 11.104 1.00 89.19 94 PHE A O 1
ATOM 729 N N . ALA A 1 95 ? -12.333 7.979 10.676 1.00 84.88 95 ALA A N 1
ATOM 730 C CA . ALA A 1 95 ? -12.155 8.038 9.222 1.00 84.88 95 ALA A CA 1
ATOM 731 C C . ALA A 1 95 ? -12.837 9.301 8.676 1.00 84.88 95 ALA A C 1
ATOM 733 O O . ALA A 1 95 ? -13.892 9.706 9.183 1.00 84.88 95 ALA A O 1
ATOM 734 N N . ARG A 1 96 ? -12.292 9.895 7.612 1.00 75.25 96 ARG A N 1
ATOM 735 C CA . ARG A 1 96 ? -12.861 11.065 6.931 1.00 75.25 96 ARG A CA 1
ATOM 736 C C . ARG A 1 96 ? -13.771 10.613 5.796 1.00 75.25 96 ARG A C 1
ATOM 738 O O . ARG A 1 96 ? -13.475 10.786 4.619 1.00 75.25 96 ARG A O 1
ATOM 745 N N . ARG A 1 97 ? -14.920 10.036 6.141 1.00 64.44 97 ARG A N 1
ATOM 746 C CA . ARG A 1 97 ? -15.983 9.786 5.157 1.00 64.44 97 ARG A CA 1
ATOM 747 C C . ARG A 1 97 ? -16.931 10.978 5.092 1.00 64.44 97 ARG A C 1
ATOM 749 O O . ARG A 1 97 ? -17.353 11.484 6.129 1.00 64.44 97 ARG A O 1
ATOM 756 N N . GLN A 1 98 ? -17.296 11.404 3.880 1.00 43.75 98 GLN A N 1
ATOM 757 C CA . GLN A 1 98 ? -18.517 12.190 3.704 1.00 43.75 98 GLN A CA 1
ATOM 758 C C . GLN A 1 98 ? -19.698 11.286 4.066 1.00 43.75 98 GLN A C 1
ATOM 760 O O . GLN A 1 98 ? -19.875 10.231 3.463 1.00 43.75 98 GLN A O 1
ATOM 765 N N . GLY A 1 99 ? -20.447 11.674 5.096 1.00 46.44 99 GLY A N 1
ATOM 766 C CA . GLY A 1 99 ? -21.461 10.824 5.716 1.00 46.44 99 GLY A CA 1
ATOM 767 C C . GLY A 1 99 ? -21.101 10.500 7.161 1.00 46.44 99 GLY A C 1
ATOM 768 O O . GLY A 1 99 ? -20.523 9.459 7.454 1.00 46.44 99 GLY A O 1
ATOM 769 N N . ASP A 1 100 ? -21.423 11.456 8.026 1.00 50.31 100 ASP A N 1
ATOM 770 C CA . ASP A 1 100 ? -21.803 11.296 9.430 1.00 50.31 100 ASP A CA 1
ATOM 771 C C . ASP A 1 100 ? -21.102 10.189 10.244 1.00 50.31 100 ASP A C 1
ATOM 773 O O . ASP A 1 100 ? -21.732 9.307 10.821 1.00 50.31 100 ASP A O 1
ATOM 777 N N . THR A 1 101 ? -19.772 10.248 10.369 1.00 54.25 101 THR A N 1
ATOM 778 C CA . THR A 1 101 ? -19.112 9.572 11.502 1.00 54.25 101 THR A CA 1
ATOM 779 C C . THR A 1 101 ? -19.352 10.331 12.810 1.00 54.25 101 THR A C 1
ATOM 781 O O . THR A 1 101 ? -18.969 9.851 13.874 1.00 54.25 101 THR A O 1
ATOM 784 N N . GLY A 1 102 ? -19.935 11.536 12.737 1.00 66.81 102 GLY A N 1
ATOM 785 C CA . GL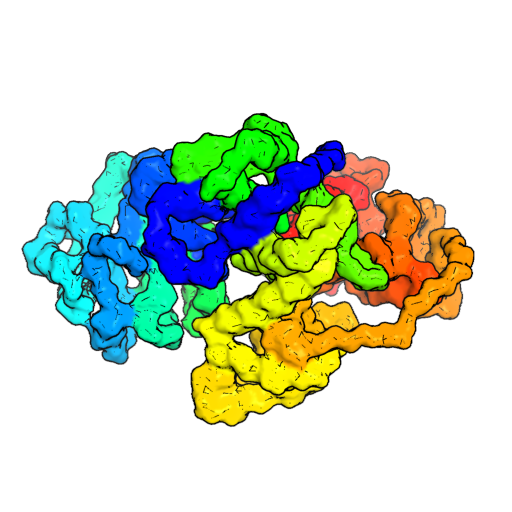Y A 1 102 ? -20.037 12.526 13.802 1.00 66.81 102 GLY A CA 1
ATOM 786 C C . GLY A 1 102 ? -18.687 13.002 14.349 1.00 66.81 102 GLY A C 1
ATOM 787 O O . GLY A 1 102 ? -18.682 13.651 15.385 1.00 66.81 102 GLY A O 1
ATOM 788 N N . GLN A 1 103 ? -17.549 12.615 13.749 1.00 78.94 103 GLN A N 1
ATOM 789 C CA . GLN A 1 103 ? -16.222 12.902 14.306 1.00 78.94 103 GLN A CA 1
ATOM 790 C C . GLN A 1 103 ? -15.876 14.391 14.157 1.00 78.94 103 GLN A C 1
ATOM 792 O O . GLN A 1 103 ? -16.357 15.033 13.215 1.00 78.94 103 GLN A O 1
ATOM 797 N N . PRO A 1 104 ? -15.027 14.944 15.040 1.00 86.75 104 PRO A N 1
ATOM 798 C CA . PRO A 1 104 ? -14.586 16.323 14.905 1.00 86.75 104 PRO A CA 1
ATOM 799 C C . PRO A 1 104 ? -13.773 16.561 13.635 1.00 86.75 104 PRO A C 1
ATOM 801 O O . PRO A 1 104 ? -13.072 15.669 13.147 1.00 86.75 104 PRO A O 1
ATOM 804 N N . ASP A 1 105 ? -13.834 17.786 13.114 1.00 87.38 105 ASP A N 1
ATOM 805 C CA . ASP A 1 105 ? -12.976 18.200 12.013 1.00 87.38 105 ASP A CA 1
ATOM 806 C C . ASP A 1 105 ? -11.530 18.501 12.464 1.00 87.38 105 ASP A C 1
ATOM 808 O O . ASP A 1 105 ? -11.213 18.487 13.653 1.00 87.38 105 ASP A O 1
ATOM 812 N N . ALA A 1 106 ? -10.629 18.731 11.498 1.00 88.31 106 ALA A N 1
ATOM 813 C CA . ALA A 1 106 ? -9.185 18.813 11.767 1.00 88.31 106 ALA A CA 1
ATOM 814 C C . ALA A 1 106 ? -8.860 20.110 12.491 1.00 88.31 106 ALA A C 1
ATOM 816 O O . ALA A 1 106 ? -8.027 20.109 13.391 1.00 88.31 106 ALA A O 1
ATOM 817 N N . ASP A 1 107 ? -9.531 21.195 12.112 1.00 90.00 107 ASP A N 1
ATOM 818 C CA . ASP A 1 107 ? -9.289 22.512 12.674 1.00 90.00 107 ASP A CA 1
ATOM 819 C C . ASP A 1 107 ? -9.797 22.556 14.115 1.00 90.00 107 ASP A C 1
ATOM 821 O O . ASP A 1 107 ? -9.082 23.016 15.005 1.00 90.00 107 ASP A O 1
ATOM 825 N N . SER A 1 108 ? -10.977 21.987 14.379 1.00 91.62 108 SER A N 1
ATOM 826 C CA . SER A 1 108 ? -11.524 21.863 15.735 1.00 91.62 108 SER A CA 1
ATOM 827 C C . SER A 1 108 ? -10.659 20.977 16.636 1.00 91.62 108 SER A C 1
ATOM 829 O O . SER A 1 108 ? -10.382 21.346 17.781 1.00 91.62 108 SER A O 1
ATOM 831 N N . LEU A 1 109 ? -10.200 19.824 16.133 1.00 93.00 109 LEU A N 1
ATOM 832 C CA . LEU A 1 109 ? -9.339 18.911 16.891 1.00 93.00 109 LEU A CA 1
ATOM 833 C C . LEU A 1 109 ? -7.968 19.546 17.174 1.00 93.00 109 LEU A C 1
ATOM 835 O O . LEU A 1 109 ? -7.498 19.522 18.313 1.00 93.00 109 LEU A O 1
ATOM 839 N N . HIS A 1 110 ? -7.367 20.183 16.167 1.00 93.75 110 HIS A N 1
ATOM 840 C CA . HIS A 1 110 ? -6.106 20.909 16.297 1.00 93.75 110 HIS A CA 1
ATOM 841 C C . HIS A 1 110 ? -6.222 22.078 17.281 1.00 93.75 110 HIS A C 1
ATOM 843 O O . HIS A 1 110 ? -5.349 22.273 18.125 1.00 93.75 110 HIS A O 1
ATOM 849 N N . ALA A 1 111 ? -7.321 22.835 17.228 1.00 94.25 111 ALA A N 1
ATOM 850 C CA . ALA A 1 111 ? -7.566 23.939 18.147 1.00 94.25 111 ALA A CA 1
ATOM 851 C C . ALA A 1 111 ? -7.736 23.474 19.600 1.00 94.25 111 ALA A C 1
ATOM 853 O O . ALA A 1 111 ? -7.359 24.215 20.510 1.00 94.25 111 ALA A O 1
ATOM 854 N N . ALA A 1 112 ? -8.318 22.293 19.832 1.00 94.62 112 ALA A N 1
ATOM 855 C CA . ALA A 1 112 ? -8.493 21.726 21.168 1.00 94.62 112 ALA A CA 1
ATOM 856 C C . ALA A 1 112 ? -7.200 21.139 21.748 1.00 94.62 112 ALA A C 1
ATOM 858 O O . ALA A 1 112 ? -6.981 21.253 22.946 1.00 94.62 112 ALA A O 1
ATOM 859 N N . LEU A 1 113 ? -6.334 20.570 20.905 1.00 95.31 113 LEU A N 1
ATOM 860 C CA . LEU A 1 113 ? -5.058 19.963 21.310 1.00 95.31 113 LEU A CA 1
ATOM 861 C C . LEU A 1 113 ? -3.856 20.910 21.182 1.00 95.31 113 LEU A C 1
ATOM 863 O O . LEU A 1 113 ? -2.700 20.496 21.283 1.00 95.31 113 LEU A O 1
ATOM 867 N N . LYS A 1 114 ? -4.096 22.200 20.942 1.00 92.69 114 LYS A N 1
ATOM 868 C CA . LYS A 1 114 ? -3.019 23.179 20.799 1.00 92.69 114 LYS A CA 1
ATOM 869 C C . LYS A 1 114 ? -2.252 23.326 22.116 1.00 92.69 114 LYS A C 1
ATOM 871 O O . LYS A 1 114 ? -2.771 23.890 23.072 1.00 92.69 114 LYS A O 1
ATOM 876 N N . GLY A 1 115 ? -0.989 22.897 22.113 1.00 89.00 115 GLY A N 1
ATOM 877 C CA . GLY A 1 115 ? -0.123 22.918 23.296 1.00 89.00 115 GLY A CA 1
ATOM 878 C C . GLY A 1 115 ? -0.364 21.761 24.267 1.00 89.00 115 GLY A C 1
ATOM 879 O O . GLY A 1 115 ? 0.214 21.784 25.348 1.00 89.00 115 GLY A O 1
ATOM 880 N N . ALA A 1 116 ? -1.185 20.782 23.878 1.00 92.88 116 ALA A N 1
ATOM 881 C CA . ALA A 1 116 ? -1.492 19.623 24.696 1.00 92.88 116 ALA A CA 1
ATOM 882 C C . ALA A 1 116 ? -0.289 18.675 24.817 1.00 92.88 116 ALA A C 1
ATOM 884 O O . ALA A 1 116 ? 0.470 18.482 23.862 1.00 92.88 116 ALA A O 1
ATOM 885 N N . ASP A 1 117 ? -0.140 18.044 25.974 1.00 90.88 117 ASP A N 1
ATOM 886 C CA . ASP A 1 117 ? 0.859 17.014 26.224 1.00 90.88 117 ASP A CA 1
ATOM 887 C C . ASP A 1 117 ? 0.389 15.617 25.763 1.00 90.88 117 ASP A C 1
ATOM 889 O O . ASP A 1 117 ? -0.723 15.417 25.263 1.00 90.88 117 ASP A O 1
ATOM 893 N N . LEU A 1 118 ? 1.252 14.608 25.909 1.00 86.81 118 LEU A N 1
ATOM 894 C CA . LEU A 1 118 ? 0.948 13.230 25.508 1.00 86.81 118 LEU A CA 1
ATOM 895 C C . LEU A 1 118 ? -0.248 12.625 26.280 1.00 86.81 118 LEU A C 1
ATOM 897 O O . LEU A 1 118 ? -0.935 11.735 25.769 1.00 86.81 118 LEU A O 1
ATOM 901 N N . ALA A 1 119 ? -0.490 13.051 27.523 1.00 90.69 119 ALA A N 1
ATOM 902 C CA . ALA A 1 119 ? -1.592 12.550 28.339 1.00 90.69 119 ALA A CA 1
ATOM 903 C C . ALA A 1 119 ? -2.931 13.116 27.852 1.00 90.69 119 ALA A C 1
ATOM 905 O O . ALA A 1 119 ? -3.872 12.345 27.656 1.00 90.69 119 ALA A O 1
ATOM 906 N N . GLU A 1 120 ? -2.995 14.411 27.557 1.00 96.00 120 GLU A N 1
ATOM 907 C CA . GLU A 1 120 ? -4.173 15.070 26.982 1.00 96.00 120 GLU A CA 1
ATOM 908 C C . GLU A 1 120 ? -4.528 14.489 25.603 1.00 96.00 120 GLU A C 1
ATOM 910 O O . GLU A 1 120 ? -5.685 14.152 25.340 1.00 96.00 120 GLU A O 1
ATOM 915 N N . HIS A 1 121 ? -3.533 14.239 24.745 1.00 95.19 121 HIS A N 1
ATOM 916 C CA . HIS A 1 121 ? -3.754 13.547 23.470 1.00 95.19 121 HIS A CA 1
ATOM 917 C C . HIS A 1 121 ? -4.327 12.132 23.661 1.00 95.19 121 HIS A C 1
ATOM 919 O O . HIS A 1 121 ? -5.186 11.686 22.894 1.00 95.19 121 HIS A O 1
ATOM 925 N N . ARG A 1 122 ? -3.882 11.404 24.693 1.00 94.19 122 ARG A N 1
ATOM 926 C CA . ARG A 1 122 ? -4.424 10.080 25.031 1.00 94.19 122 ARG A CA 1
ATOM 927 C C . ARG A 1 122 ? -5.863 10.167 25.544 1.00 94.19 122 ARG A C 1
ATOM 929 O O . ARG A 1 122 ? -6.676 9.318 25.177 1.00 94.19 122 ARG A O 1
ATOM 936 N N . LEU A 1 123 ? -6.182 11.168 26.365 1.00 96.69 123 LEU A N 1
ATOM 937 C CA . LEU A 1 123 ? -7.542 11.427 26.846 1.00 96.69 123 LEU A CA 1
ATOM 938 C C . LEU A 1 123 ? -8.483 11.775 25.692 1.00 96.69 123 LEU A C 1
ATOM 940 O O . LEU A 1 123 ? -9.580 11.225 25.623 1.00 96.69 123 LEU A O 1
ATOM 944 N N . MET A 1 124 ? -8.029 12.581 24.730 1.00 96.94 124 MET A N 1
ATOM 945 C CA . MET A 1 124 ? -8.790 12.842 23.509 1.00 96.94 124 MET A CA 1
ATOM 946 C C . MET A 1 124 ? -9.132 11.539 22.779 1.00 96.94 124 MET A C 1
ATOM 948 O O . MET A 1 124 ? -10.294 11.298 22.456 1.00 96.94 124 MET A O 1
ATOM 952 N N . TRP A 1 125 ? -8.157 10.646 22.571 1.00 96.19 125 TRP A N 1
ATOM 953 C CA . TRP A 1 125 ? -8.428 9.352 21.936 1.00 96.19 125 TRP A CA 1
ATOM 954 C C . TRP A 1 125 ? -9.373 8.459 22.737 1.00 96.19 125 TRP A C 1
ATOM 956 O O . TRP A 1 125 ? -10.181 7.757 22.129 1.00 96.19 125 TRP A O 1
ATOM 966 N N . LEU A 1 126 ? -9.302 8.487 24.070 1.00 96.19 126 LEU A N 1
ATOM 967 C CA . LEU A 1 126 ? -10.242 7.773 24.937 1.00 96.19 126 LEU A CA 1
ATOM 968 C C . LEU A 1 126 ? -11.678 8.288 24.745 1.00 96.19 126 LEU A C 1
ATOM 970 O O . LEU A 1 126 ? -12.604 7.486 24.621 1.00 96.19 126 LEU A O 1
ATOM 974 N N . GLY A 1 127 ? -11.850 9.607 24.645 1.00 95.50 127 GLY A N 1
ATOM 975 C CA . GLY A 1 127 ? -13.138 10.234 24.356 1.00 95.50 127 GLY A CA 1
ATOM 976 C C . GLY A 1 127 ? -13.656 9.890 22.958 1.00 95.50 127 GLY A C 1
ATOM 977 O O . GLY A 1 127 ? -14.799 9.461 22.814 1.00 95.50 127 GLY A O 1
ATOM 978 N N . LEU A 1 128 ? -12.815 10.000 21.923 1.00 94.69 128 LEU A N 1
ATOM 979 C CA . LEU A 1 128 ? -13.190 9.658 20.542 1.00 94.69 128 LEU A CA 1
ATOM 980 C C . LEU A 1 128 ? -13.557 8.171 20.403 1.00 94.69 128 LEU A C 1
ATOM 982 O O . LEU A 1 128 ? -14.505 7.831 19.693 1.00 94.69 128 LEU A O 1
ATOM 986 N N . LEU A 1 129 ? -12.843 7.294 21.118 1.00 94.62 129 LEU A N 1
ATOM 987 C CA . LEU A 1 129 ? -13.164 5.873 21.262 1.00 94.62 129 LEU A CA 1
ATOM 988 C C . LEU A 1 129 ? -14.544 5.680 21.903 1.00 94.62 129 LEU A C 1
ATOM 990 O O . LEU A 1 129 ? -15.360 4.927 21.373 1.00 94.62 129 LEU A O 1
ATOM 994 N N . GLY A 1 130 ? -14.817 6.367 23.014 1.00 94.69 130 GLY A N 1
ATOM 995 C CA . GLY A 1 130 ? -16.116 6.303 23.679 1.00 94.69 130 GLY A CA 1
ATOM 996 C C . GLY A 1 130 ? -17.253 6.779 22.796 1.00 94.69 130 GLY A C 1
ATOM 997 O O . GLY A 1 130 ? -18.294 6.134 22.723 1.00 94.69 130 GLY A O 1
ATOM 998 N N . ARG A 1 131 ? -17.022 7.849 22.041 1.00 93.31 131 ARG A N 1
ATOM 999 C CA . ARG A 1 131 ? -17.997 8.385 21.102 1.00 93.31 131 ARG A CA 1
ATOM 1000 C C . ARG A 1 131 ? -18.282 7.425 19.947 1.00 93.31 131 ARG A C 1
ATOM 1002 O O . ARG A 1 131 ? -19.442 7.203 19.611 1.00 93.31 131 ARG A O 1
ATOM 1009 N N . ALA A 1 132 ? -17.247 6.804 19.380 1.00 92.25 132 ALA A N 1
ATOM 1010 C CA . ALA A 1 132 ? -17.393 5.784 18.338 1.00 92.25 132 ALA A CA 1
ATOM 1011 C C . ALA A 1 132 ? -18.155 4.529 18.812 1.00 92.25 132 ALA A C 1
ATOM 1013 O O . ALA A 1 132 ? -18.640 3.752 17.988 1.00 92.25 132 ALA A O 1
ATOM 1014 N N . LEU A 1 133 ? -18.245 4.334 20.131 1.00 94.44 133 LEU A N 1
ATOM 1015 C CA . LEU A 1 133 ? -18.898 3.211 20.799 1.00 94.44 133 LEU A CA 1
ATOM 1016 C C . LEU A 1 133 ? -20.097 3.642 21.652 1.00 94.44 133 LEU A C 1
ATOM 1018 O O . LEU A 1 133 ? -20.515 2.894 22.536 1.00 94.44 133 LEU A O 1
ATOM 1022 N N . LEU A 1 134 ? -20.638 4.846 21.430 1.00 93.88 134 LEU A N 1
ATOM 1023 C CA . LEU A 1 134 ? -21.640 5.430 22.320 1.00 93.88 134 LEU A CA 1
ATOM 1024 C C . LEU A 1 134 ? -22.847 4.500 22.497 1.00 93.88 134 LEU A C 1
ATOM 1026 O O . LEU A 1 134 ? -23.261 4.240 23.623 1.00 93.88 134 LEU A O 1
ATOM 1030 N N . GLU A 1 135 ? -23.366 3.930 21.408 1.00 92.75 135 GLU A N 1
ATOM 1031 C CA . GLU A 1 135 ? -24.502 3.001 21.456 1.00 92.75 135 GLU A CA 1
ATOM 1032 C C . GLU A 1 135 ? -24.189 1.719 22.239 1.00 92.75 135 GLU A C 1
ATOM 1034 O O . GLU A 1 135 ? -25.021 1.228 23.003 1.00 92.75 135 GLU A O 1
ATOM 1039 N N . GLU A 1 136 ? -22.984 1.169 22.090 1.00 94.75 136 GLU A N 1
ATOM 1040 C CA . GLU A 1 136 ? -22.542 -0.017 22.820 1.00 94.75 136 GLU A CA 1
ATOM 1041 C C . GLU A 1 136 ? -22.292 0.248 24.304 1.00 94.75 136 GLU A C 1
ATOM 1043 O O . GLU A 1 136 ? -22.394 -0.687 25.109 1.00 94.75 136 GLU A O 1
ATOM 1048 N N . LEU A 1 137 ? -21.934 1.488 24.639 1.00 96.44 137 LEU A N 1
ATOM 1049 C CA . LEU A 1 137 ? -21.544 1.912 25.974 1.00 96.44 137 LEU A CA 1
ATOM 1050 C C . LEU A 1 137 ? -22.695 2.485 26.790 1.00 96.44 137 LEU A C 1
ATOM 1052 O O . LEU A 1 137 ? -22.621 2.380 28.008 1.00 96.44 137 LEU A O 1
ATOM 1056 N N . LYS A 1 138 ? -23.765 3.003 26.166 1.00 95.00 138 LYS A N 1
ATOM 1057 C CA . LYS A 1 138 ? -24.956 3.575 26.832 1.00 95.00 138 LYS A CA 1
ATOM 1058 C C . LYS A 1 138 ? -25.381 2.871 28.134 1.00 95.00 138 LYS A C 1
ATOM 1060 O O . LYS A 1 138 ? -25.630 3.576 29.104 1.00 95.00 138 LYS A O 1
ATOM 1065 N N . PRO A 1 139 ? -25.437 1.523 28.228 1.00 96.38 139 PRO A N 1
ATOM 1066 C CA . PRO A 1 139 ? -25.828 0.836 29.467 1.00 96.38 139 PRO A CA 1
ATOM 1067 C C . PRO A 1 139 ? -24.873 1.011 30.661 1.00 96.38 139 PRO A C 1
ATOM 1069 O O . PRO A 1 139 ? -25.217 0.624 31.775 1.00 96.38 139 PRO A O 1
ATOM 1072 N N . TYR A 1 140 ? -23.662 1.514 30.428 1.00 96.94 140 TYR A N 1
ATOM 1073 C CA . TYR A 1 140 ? -22.578 1.624 31.404 1.00 96.94 140 TYR A CA 1
ATOM 1074 C C . TYR A 1 140 ? -22.160 3.070 31.687 1.00 96.94 140 TYR A C 1
ATOM 1076 O O . TYR A 1 140 ? -21.271 3.277 32.509 1.00 96.94 140 TYR A O 1
ATOM 1084 N N . LEU A 1 141 ? -22.760 4.042 30.996 1.00 95.88 141 LEU A N 1
ATOM 1085 C CA . LEU A 1 141 ? -22.453 5.463 31.137 1.00 95.88 141 LEU A CA 1
ATOM 1086 C C . LEU A 1 141 ? -23.501 6.139 32.021 1.00 95.88 141 LEU A C 1
ATOM 1088 O O . LEU A 1 141 ? -24.682 5.791 31.975 1.00 95.88 141 LEU A O 1
ATOM 1092 N N . ASP A 1 142 ? -23.075 7.128 32.801 1.00 94.69 142 ASP A N 1
ATOM 1093 C CA . ASP A 1 142 ? -24.001 8.080 33.408 1.00 94.69 142 ASP A CA 1
ATOM 1094 C C . ASP A 1 142 ? -24.479 9.121 32.375 1.00 94.69 142 ASP A C 1
ATOM 1096 O O . ASP A 1 142 ? -24.044 9.145 31.218 1.00 94.69 142 ASP A O 1
ATOM 1100 N N . ALA A 1 143 ? -25.428 9.967 32.786 1.00 94.12 143 ALA A N 1
ATOM 1101 C CA . ALA A 1 143 ? -26.019 10.969 31.904 1.00 94.12 143 ALA A CA 1
ATOM 1102 C C . ALA A 1 143 ? -24.996 12.019 31.437 1.00 94.12 143 ALA A C 1
ATOM 1104 O O . ALA A 1 143 ? -25.032 12.412 30.274 1.00 94.12 143 ALA A O 1
ATOM 1105 N N . GLU A 1 144 ? -24.079 12.432 32.316 1.00 93.94 144 GLU A N 1
ATOM 1106 C CA . GLU A 1 144 ? -23.081 13.469 32.035 1.00 93.94 144 GLU A CA 1
ATOM 1107 C C . GLU A 1 144 ? -22.067 12.992 30.989 1.00 93.94 144 GLU A C 1
ATOM 1109 O O . GLU A 1 144 ? -21.856 13.653 29.971 1.00 93.94 144 GLU A O 1
ATOM 1114 N N . LEU A 1 145 ? -21.508 11.795 31.173 1.00 94.12 145 LEU A N 1
ATOM 1115 C CA . LEU A 1 145 ? -20.572 11.203 30.229 1.00 94.12 145 LEU A CA 1
ATOM 1116 C C . LEU A 1 145 ? -21.261 10.843 28.909 1.00 94.12 145 LEU A C 1
ATOM 1118 O O . LEU A 1 145 ? -20.704 11.083 27.838 1.00 94.12 145 LEU A O 1
ATOM 1122 N N . SER A 1 146 ? -22.487 10.309 28.954 1.00 95.00 146 SER A N 1
ATOM 1123 C CA . SER A 1 146 ? -23.256 10.036 27.734 1.00 95.00 146 SER A CA 1
ATOM 1124 C C . SER A 1 146 ? -23.539 11.312 26.935 1.00 95.00 146 SER A C 1
ATOM 1126 O O . SER A 1 146 ? -23.505 11.268 25.704 1.00 95.00 146 SER A O 1
ATOM 1128 N N . GLU A 1 147 ? -23.829 12.433 27.600 1.00 93.69 147 GLU A N 1
ATOM 1129 C CA . GLU A 1 147 ? -24.049 13.725 26.947 1.00 93.69 147 GLU A CA 1
ATOM 1130 C C . GLU A 1 147 ? -22.747 14.281 26.354 1.00 93.69 147 GLU A C 1
ATOM 1132 O O . GLU A 1 147 ? -22.732 14.687 25.190 1.00 93.69 147 GLU A O 1
ATOM 1137 N N . ALA A 1 148 ? -21.644 14.237 27.108 1.00 92.94 148 ALA A N 1
ATOM 1138 C CA . ALA A 1 148 ? -20.340 14.705 26.644 1.00 92.94 148 ALA A CA 1
ATOM 1139 C C . ALA A 1 148 ? -19.855 13.945 25.399 1.00 92.94 148 ALA A C 1
ATOM 1141 O O . ALA A 1 148 ? -19.348 14.559 24.462 1.00 92.94 148 ALA A O 1
ATOM 1142 N N . LEU A 1 149 ? -20.050 12.622 25.356 1.00 93.12 149 LEU A N 1
ATOM 1143 C CA . LEU A 1 149 ? -19.714 11.808 24.187 1.00 93.12 149 LEU A CA 1
ATOM 1144 C C . LEU A 1 149 ? -20.633 12.106 22.994 1.00 93.12 149 LEU A C 1
ATOM 1146 O O . LEU A 1 149 ? -20.170 12.099 21.859 1.00 93.12 149 LEU A O 1
ATOM 1150 N N . ALA A 1 150 ? -21.924 12.367 23.211 1.00 91.44 150 ALA A N 1
ATOM 1151 C CA . ALA A 1 150 ? -22.863 12.647 22.121 1.00 91.44 150 ALA A CA 1
ATOM 1152 C C . ALA A 1 150 ? -22.575 13.978 21.401 1.00 91.44 150 ALA A C 1
ATOM 1154 O O . ALA A 1 150 ? -22.911 14.130 20.224 1.00 91.44 150 ALA A O 1
ATOM 1155 N N . GLN A 1 151 ? -21.955 14.939 22.088 1.00 88.56 151 GLN A N 1
ATOM 1156 C CA . GLN A 1 151 ? -21.605 16.241 21.527 1.00 88.56 151 GLN A CA 1
ATOM 1157 C C . GLN A 1 151 ? -20.344 16.151 20.654 1.00 88.56 151 GLN A C 1
ATOM 1159 O O . GLN A 1 151 ? -19.302 15.656 21.076 1.00 88.56 151 GLN A O 1
ATOM 1164 N N . ASN A 1 152 ? -20.409 16.685 19.432 1.00 87.75 152 ASN A N 1
ATOM 1165 C CA . ASN A 1 152 ? -19.244 16.786 18.547 1.00 87.75 152 ASN A CA 1
ATOM 1166 C C . ASN A 1 152 ? -18.409 18.048 18.852 1.00 87.75 152 ASN A C 1
ATOM 1168 O O . ASN A 1 152 ? -18.273 18.930 18.007 1.00 87.75 152 ASN A O 1
ATOM 1172 N N . ASP A 1 153 ? -17.902 18.158 20.083 1.00 92.38 153 ASP A N 1
ATOM 1173 C CA . ASP A 1 153 ? -17.056 19.266 20.549 1.00 92.38 153 ASP A CA 1
ATOM 1174 C C . ASP A 1 153 ? -15.780 18.710 21.213 1.00 92.38 153 ASP A C 1
ATOM 1176 O O . ASP A 1 153 ? -15.834 18.236 22.353 1.00 92.38 153 ASP A O 1
ATOM 1180 N N . PRO A 1 154 ? -14.616 18.774 20.535 1.00 94.06 154 PRO A N 1
ATOM 1181 C CA . PRO A 1 154 ? -13.346 18.286 21.071 1.00 94.06 154 PRO A CA 1
ATOM 1182 C C . PRO A 1 154 ? -12.953 18.864 22.428 1.00 94.06 154 PRO A C 1
ATOM 1184 O O . PRO A 1 154 ? -12.378 18.150 23.245 1.00 94.06 154 PRO A O 1
ATOM 1187 N N . ARG A 1 155 ? -13.238 20.145 22.693 1.00 94.81 155 ARG A N 1
ATOM 1188 C CA . ARG A 1 155 ? -12.828 20.778 23.955 1.00 94.81 155 ARG A CA 1
ATOM 1189 C C . ARG A 1 155 ? -13.632 20.211 25.110 1.00 94.81 155 ARG A C 1
ATOM 1191 O O . ARG A 1 155 ? -13.054 19.820 26.117 1.00 94.81 155 ARG A O 1
ATOM 1198 N N . ARG A 1 156 ? -14.952 20.111 24.935 1.00 93.75 156 ARG A N 1
ATOM 1199 C CA . ARG A 1 156 ? -15.834 19.486 25.932 1.00 93.75 156 ARG A CA 1
ATOM 1200 C C . ARG A 1 156 ? -15.487 18.022 26.146 1.00 93.75 156 ARG A C 1
ATOM 1202 O O . ARG A 1 156 ? -15.463 17.571 27.287 1.00 93.75 156 ARG A O 1
ATOM 1209 N N . LEU A 1 157 ? -15.176 17.305 25.068 1.00 94.88 157 LEU A N 1
ATOM 1210 C CA . LEU A 1 157 ? -14.761 15.911 25.137 1.00 94.88 157 LEU A CA 1
ATOM 1211 C C . LEU A 1 157 ? -13.476 15.744 25.957 1.00 94.88 157 LEU A C 1
ATOM 1213 O O . LEU A 1 157 ? -13.419 14.876 26.825 1.00 94.88 157 LEU A O 1
ATOM 1217 N N . LEU A 1 158 ? -12.470 16.593 25.723 1.00 96.44 158 LEU A N 1
ATOM 1218 C CA . LEU A 1 158 ? -11.224 16.578 26.489 1.00 96.44 158 LEU A CA 1
ATOM 1219 C C . LEU A 1 158 ? -11.480 16.868 27.973 1.00 96.44 158 LEU A C 1
ATOM 1221 O O . LEU A 1 158 ? -11.083 16.065 28.812 1.00 96.44 158 LEU A O 1
ATOM 1225 N N . THR A 1 159 ? -12.226 17.932 28.289 1.00 96.31 159 THR A N 1
ATOM 1226 C CA . THR A 1 159 ? -12.586 18.285 29.674 1.00 96.31 159 THR A CA 1
ATOM 1227 C C . THR A 1 159 ? -13.339 17.155 30.384 1.00 96.31 159 THR A C 1
ATOM 1229 O O . THR A 1 159 ? -13.053 16.841 31.539 1.00 96.31 159 THR A O 1
ATOM 1232 N N . ALA A 1 160 ? -14.272 16.490 29.698 1.00 96.19 160 ALA A N 1
ATOM 1233 C CA . ALA A 1 160 ? -14.975 15.340 30.258 1.00 96.19 160 ALA A CA 1
ATOM 1234 C C . ALA A 1 160 ? -14.020 14.168 30.532 1.00 96.19 160 ALA A C 1
ATOM 1236 O O . ALA A 1 160 ? -14.134 13.503 31.558 1.00 96.19 160 ALA A O 1
ATOM 1237 N N . MET A 1 161 ? -13.051 13.911 29.651 1.00 97.25 161 MET A N 1
ATOM 1238 C CA . MET A 1 161 ? -12.074 12.833 29.841 1.00 97.25 161 MET A CA 1
ATOM 1239 C C . MET A 1 161 ? -11.064 13.135 30.951 1.00 97.25 161 MET A C 1
ATOM 1241 O O . MET A 1 161 ? -10.692 12.221 31.689 1.00 97.25 161 MET A O 1
ATOM 1245 N N . GLU A 1 162 ? -10.673 14.393 31.140 1.00 96.62 162 GLU A N 1
ATOM 1246 C CA . GLU A 1 162 ? -9.869 14.822 32.292 1.00 96.62 162 GLU A CA 1
ATOM 1247 C C . GLU A 1 162 ? -10.580 14.525 33.618 1.00 96.62 162 GLU A C 1
ATOM 1249 O O . GLU A 1 162 ? -9.961 14.007 34.548 1.00 96.62 162 GLU A O 1
ATOM 1254 N N . ALA A 1 163 ? -11.889 14.782 33.688 1.00 96.81 163 ALA A N 1
ATOM 1255 C CA . ALA A 1 163 ? -12.684 14.562 34.894 1.00 96.81 163 ALA A CA 1
ATOM 1256 C C . ALA A 1 163 ? -13.112 13.094 35.098 1.00 96.81 163 ALA A C 1
ATOM 1258 O O . ALA A 1 163 ? -13.171 12.617 36.232 1.00 96.81 163 ALA A O 1
ATOM 1259 N N . MET A 1 164 ? -13.420 12.369 34.017 1.00 96.56 164 MET A N 1
ATOM 1260 C CA . MET A 1 164 ? -14.191 11.115 34.065 1.00 96.56 164 MET A CA 1
ATOM 1261 C C . MET A 1 164 ? -13.511 9.927 33.363 1.00 96.56 164 MET A C 1
ATOM 1263 O O . MET A 1 164 ? -14.144 8.890 33.151 1.00 96.56 164 MET A O 1
ATOM 1267 N N . SER A 1 165 ? -12.222 10.015 33.012 1.00 96.44 165 SER A N 1
ATOM 1268 C CA . SER A 1 165 ? -11.505 8.920 32.326 1.00 96.44 165 SER A CA 1
ATOM 1269 C C . SER A 1 165 ? -11.580 7.574 33.053 1.00 96.44 165 SER A C 1
ATOM 1271 O O . SER A 1 165 ? -11.684 6.538 32.398 1.00 96.44 165 SER A O 1
ATOM 1273 N N . ALA A 1 166 ? -11.575 7.558 34.390 1.00 96.88 166 ALA A N 1
ATOM 1274 C CA . ALA A 1 166 ? -11.712 6.327 35.171 1.00 96.88 166 ALA A CA 1
ATOM 1275 C C . ALA A 1 166 ? -13.058 5.621 34.917 1.00 96.88 166 ALA A C 1
ATOM 1277 O O . ALA A 1 166 ? -13.076 4.420 34.644 1.00 96.88 166 ALA A O 1
ATOM 1278 N N . ALA A 1 167 ? -14.165 6.374 34.927 1.00 97.25 167 ALA A N 1
ATOM 1279 C CA . ALA A 1 167 ? -15.497 5.852 34.615 1.00 97.25 167 ALA A CA 1
ATOM 1280 C C . ALA A 1 167 ? -15.570 5.345 33.165 1.00 97.25 167 ALA A C 1
ATOM 1282 O O . ALA A 1 167 ? -16.130 4.285 32.889 1.00 97.25 167 ALA A O 1
ATOM 1283 N N . MET A 1 168 ? -14.922 6.059 32.243 1.00 97.25 168 MET A N 1
ATOM 1284 C CA . MET A 1 168 ? -14.835 5.667 30.840 1.00 97.25 168 MET A CA 1
ATOM 1285 C C . MET A 1 168 ? -14.069 4.343 30.642 1.00 97.25 168 MET A C 1
ATOM 1287 O O . MET A 1 168 ? -14.518 3.463 29.901 1.00 97.25 168 MET A O 1
ATOM 1291 N N . TYR A 1 169 ? -12.941 4.148 31.335 1.00 97.00 169 TYR A N 1
ATOM 1292 C CA . TYR A 1 169 ? -12.212 2.873 31.327 1.00 97.00 169 TYR A CA 1
ATOM 1293 C C . TYR A 1 169 ? -13.035 1.726 31.925 1.00 97.00 169 TYR A C 1
ATOM 1295 O O . TYR A 1 169 ? -13.009 0.617 31.386 1.00 97.00 169 TYR A O 1
ATOM 1303 N N . GLU A 1 170 ? -13.786 1.976 33.001 1.00 96.62 170 GLU A N 1
ATOM 1304 C CA . GLU A 1 170 ? -14.679 0.979 33.598 1.00 96.62 170 GLU A CA 1
ATOM 1305 C C . GLU A 1 170 ? -15.798 0.568 32.627 1.00 96.62 170 GLU A C 1
ATOM 1307 O O . GLU A 1 170 ? -16.075 -0.624 32.464 1.00 96.62 170 GLU A O 1
ATOM 1312 N N . ALA A 1 171 ? -16.400 1.530 31.923 1.00 97.69 171 ALA A N 1
ATOM 1313 C CA . ALA A 1 171 ? -17.412 1.264 30.905 1.00 97.69 171 ALA A CA 1
ATOM 1314 C C . ALA A 1 171 ? -16.861 0.394 29.756 1.00 97.69 171 ALA A C 1
ATOM 1316 O O . ALA A 1 171 ? -17.505 -0.578 29.350 1.00 97.69 171 ALA A O 1
ATOM 1317 N N . LEU A 1 172 ? -15.643 0.677 29.277 1.00 97.38 172 LEU A N 1
ATOM 1318 C CA . LEU A 1 172 ? -14.968 -0.136 28.253 1.00 97.38 172 LEU A CA 1
ATOM 1319 C C . LEU A 1 172 ? -14.643 -1.549 28.748 1.00 97.38 172 LEU A C 1
ATOM 1321 O O . LEU A 1 172 ? -14.801 -2.508 27.993 1.00 97.38 172 LEU A O 1
ATOM 1325 N N . ALA A 1 173 ? -14.232 -1.700 30.009 1.00 96.31 173 ALA A N 1
ATOM 1326 C CA . ALA A 1 173 ? -13.984 -3.011 30.604 1.00 96.31 173 ALA A CA 1
ATOM 1327 C C . ALA A 1 173 ? -15.270 -3.855 30.681 1.00 96.31 173 ALA A C 1
ATOM 1329 O O . ALA A 1 173 ? -15.263 -5.018 30.273 1.00 96.31 173 ALA A O 1
ATOM 1330 N N . LYS A 1 174 ? -16.394 -3.259 31.109 1.00 97.12 174 LYS A N 1
ATOM 1331 C CA . LYS A 1 174 ? -17.712 -3.924 31.126 1.00 97.12 174 LYS A CA 1
ATOM 1332 C C . LYS A 1 174 ? -18.180 -4.308 29.720 1.00 97.12 174 LYS A C 1
ATOM 1334 O O . LYS A 1 174 ? -18.748 -5.386 29.524 1.00 97.12 174 LYS A O 1
ATOM 1339 N N . LEU A 1 175 ? -17.923 -3.455 28.727 1.00 97.25 175 LEU A N 1
ATOM 1340 C CA . LEU A 1 175 ? -18.198 -3.767 27.326 1.00 97.25 175 LEU A CA 1
ATOM 1341 C C . LEU A 1 175 ? -17.364 -4.961 26.835 1.00 97.25 175 LEU A C 1
ATOM 1343 O O . LEU A 1 175 ? -17.924 -5.872 26.221 1.00 97.25 175 LEU A O 1
ATOM 1347 N N . ASP A 1 176 ? -16.058 -4.977 27.109 1.00 96.75 176 ASP A N 1
ATOM 1348 C CA . ASP A 1 176 ? -15.159 -6.072 26.722 1.00 96.75 176 ASP A CA 1
ATOM 1349 C C . ASP A 1 176 ? -15.575 -7.405 27.362 1.00 96.75 176 ASP A C 1
ATOM 1351 O O . ASP A 1 176 ? -15.654 -8.426 26.674 1.00 96.75 176 ASP A O 1
ATOM 1355 N N . GLU A 1 177 ? -15.938 -7.389 28.648 1.00 96.44 177 GLU A N 1
ATOM 1356 C CA . GLU A 1 177 ? -16.445 -8.562 29.366 1.00 96.44 177 GLU A CA 1
ATOM 1357 C C . GLU A 1 177 ? -17.750 -9.082 28.750 1.00 96.44 177 GLU A C 1
ATOM 1359 O O . GLU A 1 177 ? -17.888 -10.281 28.485 1.00 96.44 177 GLU A O 1
ATOM 1364 N N . ARG A 1 178 ? -18.696 -8.188 28.432 1.00 96.62 178 ARG A N 1
ATOM 1365 C CA . ARG A 1 178 ? -19.935 -8.570 27.741 1.00 96.62 178 ARG A CA 1
ATOM 1366 C C . ARG A 1 178 ? -19.645 -9.219 26.389 1.00 96.62 178 ARG A C 1
ATOM 1368 O O . ARG A 1 178 ? -20.231 -10.256 26.079 1.00 96.62 178 ARG A O 1
ATOM 1375 N N . LEU A 1 179 ? -18.752 -8.636 25.587 1.00 95.81 179 LEU A N 1
ATOM 1376 C CA . LEU A 1 179 ? -18.342 -9.212 24.304 1.00 95.81 179 LEU A CA 1
ATOM 1377 C C . LEU A 1 179 ? -17.708 -10.593 24.505 1.00 95.81 179 LEU A C 1
ATOM 1379 O O . LEU A 1 179 ? -18.019 -11.525 23.763 1.00 95.81 179 LEU A O 1
ATOM 1383 N N . HIS A 1 180 ? -16.881 -10.751 25.542 1.00 94.69 180 HIS A N 1
ATOM 1384 C CA . HIS A 1 180 ? -16.238 -12.018 25.867 1.00 94.69 180 HIS A CA 1
ATOM 1385 C C . HIS A 1 180 ? -17.256 -13.107 26.199 1.00 94.69 180 HIS A C 1
ATOM 1387 O O . HIS A 1 180 ? -17.187 -14.185 25.606 1.00 94.69 180 HIS A O 1
ATOM 1393 N N . ASN A 1 181 ? -18.230 -12.794 27.055 1.00 95.50 181 ASN A N 1
ATOM 1394 C CA . ASN A 1 181 ? -19.304 -13.706 27.453 1.00 95.50 181 ASN A CA 1
ATOM 1395 C C . ASN A 1 181 ? -20.224 -14.078 26.279 1.00 95.50 181 ASN A C 1
ATOM 1397 O O . ASN A 1 181 ? -20.758 -15.181 26.233 1.00 95.50 181 ASN A O 1
ATOM 1401 N N . GLN A 1 182 ? -20.373 -13.187 25.295 1.00 95.19 182 GLN A N 1
ATOM 1402 C CA . GLN A 1 182 ? -21.115 -13.448 24.056 1.00 95.19 182 GLN A CA 1
ATOM 1403 C C . GLN A 1 182 ? -20.278 -14.162 22.982 1.00 95.19 182 GLN A C 1
ATOM 1405 O O . GLN A 1 182 ? -20.776 -14.433 21.890 1.00 95.19 182 GLN A O 1
ATOM 1410 N N . GLY A 1 183 ? -18.991 -14.410 23.240 1.00 93.69 183 GLY A N 1
ATOM 1411 C CA . GLY A 1 183 ? -18.049 -14.940 22.259 1.00 93.69 183 GLY A CA 1
ATOM 1412 C C . GLY A 1 183 ? -17.700 -13.975 21.120 1.00 93.69 183 GLY A C 1
ATOM 1413 O O . GLY A 1 183 ? -16.966 -14.373 20.221 1.00 93.69 183 GLY A O 1
ATOM 1414 N N . ARG A 1 184 ? -18.181 -12.727 21.149 1.00 93.81 184 ARG A N 1
ATOM 1415 C CA . ARG A 1 184 ? -18.032 -11.724 20.083 1.00 93.81 184 ARG A CA 1
ATOM 1416 C C . ARG A 1 184 ? -16.710 -10.971 20.196 1.00 93.81 184 ARG A C 1
ATOM 1418 O O . ARG A 1 184 ? -16.167 -10.801 21.285 1.00 93.81 184 ARG A O 1
ATOM 1425 N N . SER A 1 185 ? -16.222 -10.467 19.070 1.00 92.75 185 SER A N 1
ATOM 1426 C CA . SER A 1 185 ? -15.127 -9.488 18.998 1.00 92.75 185 SER A CA 1
ATOM 1427 C C . SER A 1 185 ? -15.628 -8.172 18.425 1.00 92.75 185 SER A C 1
ATOM 1429 O O . SER A 1 185 ? -16.586 -8.153 17.655 1.00 92.75 185 SER A O 1
ATOM 1431 N N . LEU A 1 186 ? -14.973 -7.073 18.785 1.00 94.62 186 LEU A N 1
ATOM 1432 C CA . LEU A 1 186 ? -15.237 -5.756 18.228 1.00 94.62 186 LEU A CA 1
ATOM 1433 C C . LEU A 1 186 ? -13.930 -5.159 17.705 1.00 94.62 186 LEU A C 1
ATOM 1435 O O . LEU A 1 186 ? -12.964 -5.007 18.451 1.00 94.62 186 LEU A O 1
ATOM 1439 N N . ILE A 1 187 ? -13.910 -4.828 16.416 1.00 94.69 187 ILE A N 1
ATOM 1440 C CA . ILE A 1 187 ? -12.788 -4.170 15.749 1.00 94.69 187 ILE A CA 1
ATOM 1441 C C . ILE A 1 187 ? -13.114 -2.691 15.549 1.00 94.69 187 ILE A C 1
ATOM 1443 O O . ILE A 1 187 ? -14.150 -2.357 14.971 1.00 94.69 187 ILE A O 1
ATOM 1447 N N . LEU A 1 188 ? -12.201 -1.820 15.980 1.00 93.94 188 LEU A N 1
ATOM 1448 C CA . LEU A 1 188 ? -12.208 -0.400 15.651 1.00 93.94 188 LEU A CA 1
ATOM 1449 C C . LEU A 1 188 ? -11.269 -0.084 14.503 1.00 93.94 188 LEU A C 1
ATOM 1451 O O . LEU A 1 188 ? -10.057 -0.242 14.624 1.00 93.94 188 LEU A O 1
ATOM 1455 N N . VAL A 1 189 ? -11.843 0.405 13.409 1.00 93.50 189 VAL A N 1
ATOM 1456 C CA . VAL A 1 189 ? -11.104 0.825 12.219 1.00 93.50 189 VAL A CA 1
ATOM 1457 C C . VAL A 1 189 ? -10.690 2.286 12.349 1.00 93.50 189 VAL A C 1
ATOM 1459 O O . VAL A 1 189 ? -11.530 3.149 12.607 1.00 93.50 189 VAL A O 1
ATOM 1462 N N . TYR A 1 190 ? -9.404 2.547 12.143 1.00 93.19 190 TYR A N 1
ATOM 1463 C CA . TYR A 1 190 ? -8.823 3.881 12.041 1.00 93.19 190 TYR A CA 1
ATOM 1464 C C . TYR A 1 190 ? -8.221 4.038 10.644 1.00 93.19 190 TYR A C 1
ATOM 1466 O O . TYR A 1 190 ? -7.315 3.288 10.290 1.00 93.19 190 TYR A O 1
ATOM 1474 N N . ASP A 1 191 ? -8.731 4.983 9.863 1.00 91.00 191 ASP A N 1
ATOM 1475 C CA . ASP A 1 191 ? -8.270 5.335 8.514 1.00 91.00 191 ASP A CA 1
ATOM 1476 C C . ASP A 1 191 ? -8.151 6.856 8.384 1.00 91.00 191 ASP A C 1
ATOM 1478 O O . ASP A 1 191 ? -8.588 7.586 9.274 1.00 91.00 191 ASP A O 1
ATOM 1482 N N . ASP A 1 192 ? -7.570 7.339 7.287 1.00 89.06 192 ASP A N 1
ATOM 1483 C CA . ASP A 1 192 ? -7.399 8.772 7.003 1.00 89.06 192 ASP A CA 1
ATOM 1484 C C . ASP A 1 192 ? -6.704 9.538 8.144 1.00 89.06 192 ASP A C 1
ATOM 1486 O O . ASP A 1 192 ? -6.963 10.721 8.380 1.00 89.06 192 ASP A O 1
ATOM 1490 N N . LEU A 1 193 ? -5.819 8.864 8.890 1.00 91.25 193 LEU A N 1
ATOM 1491 C CA . LEU A 1 193 ? -5.073 9.490 9.984 1.00 91.25 193 LEU A CA 1
ATOM 1492 C C . LEU A 1 193 ? -4.153 10.609 9.489 1.00 91.25 193 LEU A C 1
ATOM 1494 O O . LEU A 1 193 ? -3.781 11.465 10.278 1.00 91.25 193 LEU A O 1
ATOM 1498 N N . ASP A 1 194 ? -3.824 10.651 8.198 1.00 86.12 194 ASP A N 1
ATOM 1499 C CA . ASP A 1 194 ? -3.112 11.764 7.568 1.00 86.12 194 ASP A CA 1
ATOM 1500 C C . ASP A 1 194 ? -3.973 13.016 7.345 1.00 86.12 194 ASP A C 1
ATOM 1502 O O . ASP A 1 194 ? -3.439 14.067 7.010 1.00 86.12 194 ASP A O 1
ATOM 1506 N N . LEU A 1 195 ? -5.284 12.922 7.580 1.00 87.62 195 LEU A N 1
ATOM 1507 C CA . LEU A 1 195 ? -6.241 14.034 7.594 1.00 87.62 195 LEU A CA 1
ATOM 1508 C C . LEU A 1 195 ? -6.710 14.375 9.023 1.00 87.62 195 LEU A C 1
ATOM 1510 O O . LEU A 1 195 ? -7.730 15.053 9.217 1.00 87.62 195 LEU A O 1
ATOM 1514 N N . LEU A 1 196 ? -6.018 13.850 10.038 1.00 90.25 196 LEU A N 1
ATOM 1515 C CA . LEU A 1 196 ? -6.339 14.076 11.446 1.00 90.25 196 LEU A CA 1
ATOM 1516 C C . LEU A 1 196 ? -6.068 15.524 11.865 1.00 90.25 196 LEU A C 1
ATOM 1518 O O . LEU A 1 196 ? -6.849 16.090 12.624 1.00 90.25 196 LEU A O 1
ATOM 1522 N N . MET A 1 197 ? -4.989 16.111 11.347 1.00 90.75 197 MET A N 1
ATOM 1523 C CA . MET A 1 197 ? -4.524 17.457 11.677 1.00 90.75 197 MET A CA 1
ATOM 1524 C C . MET A 1 197 ? -4.205 18.262 10.409 1.00 90.75 197 MET A C 1
ATOM 1526 O O . MET A 1 197 ? -3.965 17.658 9.362 1.00 90.75 197 MET A O 1
ATOM 1530 N N . PRO A 1 198 ? -4.197 19.610 10.473 1.00 85.19 198 PRO A N 1
ATOM 1531 C CA . PRO A 1 198 ? -4.017 20.455 9.290 1.00 85.19 198 PRO A CA 1
ATOM 1532 C C . PRO A 1 198 ? -2.594 20.436 8.719 1.00 85.19 198 PRO A C 1
ATOM 1534 O O . PRO A 1 198 ? -2.414 20.730 7.539 1.00 85.19 198 PRO A O 1
ATOM 1537 N N . THR A 1 199 ? -1.580 20.104 9.526 1.00 82.81 199 THR A N 1
ATOM 1538 C CA . THR A 1 199 ? -0.180 20.048 9.077 1.00 82.81 199 THR A CA 1
ATOM 1539 C C . THR A 1 199 ? 0.440 18.688 9.349 1.00 82.81 199 THR A C 1
ATOM 1541 O O . THR A 1 199 ? 0.112 18.040 10.344 1.00 82.81 199 THR A O 1
ATOM 1544 N N . TRP A 1 200 ? 1.382 18.282 8.497 1.00 81.56 200 TRP A N 1
ATOM 1545 C CA . TRP A 1 200 ? 2.083 17.003 8.605 1.00 81.56 200 TRP A CA 1
ATOM 1546 C C . TRP A 1 200 ? 2.754 16.809 9.970 1.00 81.56 200 TRP A C 1
ATOM 1548 O O . TRP A 1 200 ? 2.636 15.758 10.591 1.00 81.56 200 TRP A O 1
ATOM 1558 N N . GLU A 1 201 ? 3.396 17.853 10.489 1.00 80.88 201 GLU A N 1
ATOM 1559 C CA . GLU A 1 201 ? 4.108 17.832 11.767 1.00 80.88 201 GLU A CA 1
ATOM 1560 C C . GLU A 1 201 ? 3.184 17.599 12.953 1.00 80.88 201 GLU A C 1
ATOM 1562 O O . GLU A 1 201 ? 3.547 16.924 13.915 1.00 80.88 201 GLU A O 1
ATOM 1567 N N . SER A 1 202 ? 1.975 18.148 12.883 1.00 86.94 202 SER A N 1
ATOM 1568 C CA . SER A 1 202 ? 0.998 18.009 13.957 1.00 86.94 202 SER A CA 1
ATOM 1569 C C . SER A 1 202 ? 0.364 16.615 14.018 1.00 86.94 202 SER A C 1
ATOM 1571 O O . SER A 1 202 ? -0.313 16.311 14.994 1.00 86.94 202 SER A O 1
ATOM 1573 N N . LEU A 1 203 ? 0.614 15.736 13.037 1.00 88.75 203 LEU A N 1
ATOM 1574 C CA . LEU A 1 203 ? 0.089 14.365 13.016 1.00 88.75 203 LEU A CA 1
ATOM 1575 C C . LEU A 1 203 ? 0.783 13.434 14.022 1.00 88.75 203 LEU A C 1
ATOM 1577 O O . LEU A 1 203 ? 0.164 12.485 14.506 1.00 88.75 203 LEU A O 1
ATOM 1581 N N . PHE A 1 204 ? 2.057 13.680 14.341 1.00 87.56 204 PHE A N 1
ATOM 1582 C CA . PHE A 1 204 ? 2.887 12.707 15.055 1.00 87.56 204 PHE A CA 1
ATOM 1583 C C . PHE A 1 204 ? 2.432 12.455 16.497 1.00 87.56 204 PHE A C 1
ATOM 1585 O O . PHE A 1 204 ? 2.197 11.304 16.862 1.00 87.56 204 PHE A O 1
ATOM 1592 N N . GLU A 1 205 ? 2.260 13.497 17.313 1.00 89.56 205 GLU A N 1
ATOM 1593 C CA . GLU A 1 205 ? 1.856 13.350 18.724 1.00 89.56 205 GLU A CA 1
ATOM 1594 C C . GLU A 1 205 ? 0.474 12.685 18.901 1.00 89.56 205 GLU A C 1
ATOM 1596 O O . GLU A 1 205 ? 0.360 11.719 19.671 1.00 89.56 205 GLU A O 1
ATOM 1601 N N . PRO A 1 206 ? -0.571 13.079 18.144 1.00 92.31 206 PRO A N 1
ATOM 1602 C CA . PRO A 1 206 ? -1.843 12.370 18.151 1.00 92.31 206 PRO A CA 1
ATOM 1603 C C . PRO A 1 206 ? -1.713 10.898 17.746 1.00 92.31 206 PRO A C 1
ATOM 1605 O O . PRO A 1 206 ? -2.234 10.031 18.448 1.00 92.31 206 PRO A O 1
ATOM 1608 N N . ILE A 1 207 ? -1.013 10.569 16.656 1.00 92.00 207 ILE A N 1
ATOM 1609 C CA . ILE A 1 207 ? -0.895 9.174 16.196 1.00 92.00 207 ILE A CA 1
ATOM 1610 C C . ILE A 1 207 ? -0.096 8.333 17.206 1.00 92.00 207 ILE A C 1
ATOM 1612 O O . ILE A 1 207 ? -0.487 7.207 17.526 1.00 92.00 207 ILE A O 1
ATOM 1616 N N . ARG A 1 208 ? 0.977 8.885 17.785 1.00 89.31 208 ARG A N 1
ATOM 1617 C CA . ARG A 1 208 ? 1.749 8.239 18.862 1.00 89.31 208 ARG A CA 1
ATOM 1618 C C . ARG A 1 208 ? 0.883 7.981 20.092 1.00 89.31 208 ARG A C 1
ATOM 1620 O O . ARG A 1 208 ? 0.962 6.902 20.678 1.00 89.31 208 ARG A O 1
ATOM 1627 N N . SER A 1 209 ? 0.010 8.918 20.444 1.00 91.56 209 SER A N 1
ATOM 1628 C CA . SER A 1 209 ? -0.930 8.764 21.558 1.00 91.56 209 SER A CA 1
ATOM 1629 C C . SER A 1 209 ? -1.990 7.689 21.307 1.00 91.56 209 SER A C 1
ATOM 1631 O O . SER A 1 209 ? -2.290 6.915 22.219 1.00 91.56 209 SER A O 1
ATOM 1633 N N . LEU A 1 210 ? -2.498 7.563 20.074 1.00 93.00 210 LEU A N 1
ATOM 1634 C CA . LEU A 1 210 ? -3.392 6.465 19.679 1.00 93.00 210 LEU A CA 1
ATOM 1635 C C . LEU A 1 210 ? -2.708 5.108 19.864 1.00 93.00 210 LEU A C 1
ATOM 1637 O O . LEU A 1 210 ? -3.276 4.170 20.429 1.00 93.00 210 LEU A O 1
ATOM 1641 N N . PHE A 1 211 ? -1.467 5.005 19.396 1.00 89.75 211 PHE A N 1
ATOM 1642 C CA . PHE A 1 211 ? -0.661 3.804 19.549 1.00 89.75 211 PHE A CA 1
ATOM 1643 C C . PHE A 1 211 ? -0.388 3.479 21.014 1.00 89.75 211 PHE A C 1
ATOM 1645 O O . PHE A 1 211 ? -0.543 2.327 21.417 1.00 89.75 211 PHE A O 1
ATOM 1652 N N . ALA A 1 212 ? -0.057 4.483 21.823 1.00 87.94 212 ALA A N 1
ATOM 1653 C CA . ALA A 1 212 ? 0.183 4.309 23.246 1.00 87.94 212 ALA A CA 1
ATOM 1654 C C . ALA A 1 212 ? -1.081 3.873 24.011 1.00 87.94 212 ALA A C 1
ATOM 1656 O O . ALA A 1 212 ? -0.970 3.072 24.943 1.00 87.94 212 ALA A O 1
ATOM 1657 N N . LEU A 1 213 ? -2.270 4.353 23.617 1.00 90.81 213 LEU A N 1
ATOM 1658 C CA . LEU A 1 213 ? -3.558 3.902 24.156 1.00 90.81 213 LEU A CA 1
ATOM 1659 C C . LEU A 1 213 ? -3.777 2.412 23.871 1.00 90.81 213 LEU A C 1
ATOM 1661 O O . LEU A 1 213 ? -3.979 1.621 24.791 1.00 90.81 213 LEU A O 1
ATOM 1665 N N . TRP A 1 214 ? -3.695 1.996 22.607 1.00 90.88 214 TRP A N 1
ATOM 1666 C CA . TRP A 1 214 ? -3.924 0.593 22.252 1.00 90.88 214 TRP A CA 1
ATOM 1667 C C . TRP A 1 214 ? -2.849 -0.336 22.801 1.00 90.88 214 TRP A C 1
ATOM 1669 O O . TRP A 1 214 ? -3.159 -1.443 23.237 1.00 90.88 214 TRP A O 1
ATOM 1679 N N . GLN A 1 215 ? -1.598 0.115 22.855 1.00 86.75 215 GLN A N 1
ATOM 1680 C CA . GLN A 1 215 ? -0.524 -0.634 23.486 1.00 86.75 215 GLN A CA 1
ATOM 1681 C C . GLN A 1 215 ? -0.822 -0.897 24.966 1.00 86.75 215 GLN A C 1
ATOM 1683 O O . GLN A 1 215 ? -0.726 -2.049 25.395 1.00 86.75 215 GLN A O 1
ATOM 1688 N N . SER A 1 216 ? -1.223 0.127 25.732 1.00 86.56 216 SER A N 1
ATOM 1689 C CA . SER A 1 216 ? -1.501 -0.035 27.163 1.00 86.56 216 SER A CA 1
ATOM 1690 C C . SER A 1 216 ? -2.723 -0.916 27.423 1.00 86.56 216 SER A C 1
ATOM 1692 O O . SER A 1 216 ? -2.726 -1.686 28.380 1.00 86.56 216 SER A O 1
ATOM 1694 N N . GLN A 1 217 ? -3.737 -0.846 26.557 1.00 88.25 217 GLN A N 1
ATOM 1695 C CA . GLN A 1 217 ? -5.011 -1.532 26.779 1.00 88.25 217 GLN A CA 1
ATOM 1696 C C . GLN A 1 217 ? -5.112 -2.916 26.128 1.00 88.25 217 GLN A C 1
ATOM 1698 O O . GLN A 1 217 ? -5.913 -3.737 26.560 1.00 88.25 217 GLN A O 1
ATOM 1703 N N . SER A 1 218 ? -4.261 -3.244 25.156 1.00 80.81 218 SER A N 1
ATOM 1704 C CA . SER A 1 218 ? -4.274 -4.537 24.443 1.00 80.81 218 SER A CA 1
ATOM 1705 C C . SER A 1 218 ? -4.083 -5.786 25.310 1.00 80.81 218 SER A C 1
ATOM 1707 O O . SER A 1 218 ? -4.407 -6.889 24.874 1.00 80.81 218 SER A O 1
ATOM 1709 N N . ARG A 1 219 ? -3.507 -5.638 26.512 1.00 80.56 219 ARG A N 1
ATOM 1710 C CA . ARG A 1 219 ? -3.369 -6.727 27.496 1.00 80.56 219 ARG A CA 1
ATOM 1711 C C . ARG A 1 219 ? -4.593 -6.854 28.402 1.00 80.56 219 ARG A C 1
ATOM 1713 O O . ARG A 1 219 ? -4.780 -7.901 29.015 1.00 80.56 219 ARG A O 1
ATOM 1720 N N . VAL A 1 220 ? -5.380 -5.785 28.502 1.00 87.00 220 VAL A N 1
ATOM 1721 C CA . VAL A 1 220 ? -6.569 -5.683 29.349 1.00 87.00 220 VAL A CA 1
ATOM 1722 C C . VAL A 1 220 ? -7.800 -6.094 28.548 1.00 87.00 220 VAL A C 1
ATOM 1724 O O . VAL A 1 220 ? -8.516 -7.008 28.951 1.00 87.00 220 VAL A O 1
ATOM 1727 N N . TRP A 1 221 ? -8.010 -5.474 27.387 1.00 91.00 221 TRP A N 1
ATOM 1728 C CA . TRP A 1 221 ? -9.142 -5.754 26.514 1.00 91.00 221 TRP A CA 1
ATOM 1729 C C . TRP A 1 221 ? -8.871 -6.972 25.632 1.00 91.00 221 TRP A C 1
ATOM 1731 O O . TRP A 1 221 ? -7.912 -7.011 24.860 1.00 91.00 221 TRP A O 1
ATOM 1741 N N . ARG A 1 222 ? -9.726 -7.989 25.749 1.00 90.00 222 ARG A N 1
ATOM 1742 C CA . ARG A 1 222 ? -9.579 -9.275 25.049 1.00 90.00 222 ARG A CA 1
ATOM 1743 C C . ARG A 1 222 ? -10.319 -9.293 23.716 1.00 90.00 222 ARG A C 1
ATOM 1745 O O . ARG A 1 222 ? -9.929 -10.011 22.786 1.00 90.00 222 ARG A O 1
ATOM 1752 N N . ARG A 1 223 ? -11.431 -8.562 23.647 1.00 94.19 223 ARG A N 1
ATOM 1753 C CA . ARG A 1 223 ? -12.387 -8.547 22.538 1.00 94.19 223 ARG A CA 1
ATOM 1754 C C . ARG A 1 223 ? -12.440 -7.209 21.811 1.00 94.19 223 ARG A C 1
ATOM 1756 O O . ARG A 1 223 ? -12.824 -7.235 20.644 1.00 94.19 223 ARG A O 1
ATOM 1763 N N . LEU A 1 224 ? -12.029 -6.101 22.430 1.00 94.50 224 LEU A N 1
ATOM 1764 C CA . LEU A 1 224 ? -11.808 -4.820 21.745 1.00 94.50 224 LEU A CA 1
ATOM 1765 C C . LEU A 1 224 ? -10.441 -4.816 21.051 1.00 94.50 224 LEU A C 1
ATOM 1767 O O . LEU A 1 224 ? -9.411 -5.019 21.694 1.00 94.50 224 LEU A O 1
ATOM 1771 N N . ARG A 1 225 ? -10.421 -4.590 19.735 1.00 92.75 225 ARG A N 1
ATOM 1772 C CA . ARG A 1 225 ? -9.191 -4.635 18.931 1.00 92.75 225 ARG A CA 1
ATOM 1773 C C . ARG A 1 225 ? -9.095 -3.458 17.967 1.00 92.75 225 ARG A C 1
ATOM 1775 O O . ARG A 1 225 ? -10.096 -3.119 17.339 1.00 92.75 225 ARG A O 1
ATOM 1782 N N . PRO A 1 226 ? -7.908 -2.866 17.786 1.00 93.94 226 PRO A N 1
ATOM 1783 C CA . PRO A 1 226 ? -7.706 -1.866 16.755 1.00 93.94 226 PRO A CA 1
ATOM 1784 C C . PRO A 1 226 ? -7.445 -2.511 15.393 1.00 93.94 226 PRO A C 1
ATOM 1786 O O . PRO A 1 226 ? -6.853 -3.584 15.285 1.00 93.94 226 PRO A O 1
ATOM 1789 N N . LYS A 1 227 ? -7.813 -1.783 14.346 1.00 94.62 227 LYS A N 1
ATOM 1790 C CA . LYS A 1 227 ? -7.326 -1.943 12.984 1.00 94.62 227 LYS A CA 1
ATOM 1791 C C . LYS A 1 227 ? -6.953 -0.564 12.455 1.00 94.62 227 LYS A C 1
ATOM 1793 O O . LYS A 1 227 ? -7.809 0.182 11.990 1.00 94.62 227 LYS A O 1
ATOM 1798 N N . VAL A 1 228 ? -5.680 -0.217 12.571 1.00 94.06 228 VAL A N 1
ATOM 1799 C CA . VAL A 1 228 ? -5.149 1.074 12.147 1.00 94.06 228 VAL A CA 1
ATOM 1800 C C . VAL A 1 228 ? -4.546 0.949 10.761 1.00 94.06 228 VAL A C 1
ATOM 1802 O O . VAL A 1 228 ? -3.658 0.130 10.551 1.00 94.06 228 VAL A O 1
ATOM 1805 N N . PHE A 1 229 ? -5.001 1.774 9.831 1.00 93.56 229 PHE A N 1
ATOM 1806 C CA . PHE A 1 229 ? -4.409 1.940 8.515 1.00 93.56 229 PHE A CA 1
ATOM 1807 C C . PHE A 1 229 ? -3.543 3.195 8.535 1.00 93.56 229 PHE A C 1
ATOM 1809 O O . PHE A 1 229 ? -4.018 4.286 8.842 1.00 93.56 229 PHE A O 1
ATOM 1816 N N . LEU A 1 230 ? -2.255 3.039 8.235 1.00 90.94 230 LEU A N 1
ATOM 1817 C CA . LEU A 1 230 ? -1.296 4.138 8.278 1.00 90.94 230 LEU A CA 1
ATOM 1818 C C . LEU A 1 230 ? -0.482 4.194 6.989 1.00 90.94 230 LEU A C 1
ATOM 1820 O O . LEU A 1 230 ? -0.165 3.170 6.375 1.00 90.94 230 LEU A O 1
ATOM 1824 N N . ARG A 1 231 ? -0.147 5.410 6.555 1.00 86.62 231 ARG A N 1
ATOM 1825 C CA . ARG A 1 231 ? 0.752 5.584 5.417 1.00 86.62 231 ARG A CA 1
ATOM 1826 C C . ARG A 1 231 ? 2.177 5.158 5.778 1.00 86.62 231 ARG A C 1
ATOM 1828 O O . ARG A 1 231 ? 2.625 5.353 6.908 1.00 86.62 231 ARG A O 1
ATOM 1835 N N . LYS A 1 232 ? 2.872 4.558 4.810 1.00 83.75 232 LYS A N 1
ATOM 1836 C CA . LYS A 1 232 ? 4.239 4.042 4.980 1.00 83.75 232 LYS A CA 1
ATOM 1837 C C . LYS A 1 232 ? 5.240 5.151 5.308 1.00 83.75 232 LYS A C 1
ATOM 1839 O O . LYS A 1 232 ? 6.099 4.946 6.157 1.00 83.75 232 LYS A O 1
ATOM 1844 N N . ASP A 1 233 ? 5.092 6.318 4.692 1.00 78.19 233 ASP A N 1
ATOM 1845 C CA . ASP A 1 233 ? 5.922 7.499 4.939 1.00 78.19 233 ASP A CA 1
ATOM 1846 C C . ASP A 1 233 ? 5.699 8.107 6.331 1.00 78.19 233 ASP A C 1
ATOM 1848 O O . ASP A 1 233 ? 6.678 8.430 6.998 1.00 78.19 233 ASP A O 1
ATOM 1852 N N . LEU A 1 234 ? 4.448 8.170 6.815 1.00 83.12 234 LEU A N 1
ATOM 1853 C CA . LEU A 1 234 ? 4.164 8.522 8.214 1.00 83.12 234 LEU A CA 1
ATOM 1854 C C . LEU A 1 234 ? 4.855 7.539 9.159 1.00 83.12 234 LEU A C 1
ATOM 1856 O O . LEU A 1 234 ? 5.625 7.948 10.016 1.00 83.12 234 LEU A O 1
ATOM 1860 N N . PHE A 1 235 ? 4.614 6.236 8.988 1.00 84.56 235 PHE A N 1
ATOM 1861 C CA . PHE A 1 235 ? 5.172 5.210 9.872 1.00 84.56 235 PHE A CA 1
ATOM 1862 C C . PHE A 1 235 ? 6.709 5.165 9.861 1.00 84.56 235 PHE A C 1
ATOM 1864 O O . PHE A 1 235 ? 7.323 4.906 10.893 1.00 84.56 235 PHE A O 1
ATOM 1871 N N . GLY A 1 236 ? 7.323 5.391 8.698 1.00 75.69 236 GLY A N 1
ATOM 1872 C CA . GLY A 1 236 ? 8.772 5.359 8.505 1.00 75.69 236 GLY A CA 1
ATOM 1873 C C . GLY A 1 236 ? 9.505 6.636 8.922 1.00 75.69 236 GLY A C 1
ATOM 1874 O O . GLY A 1 236 ? 10.734 6.661 8.837 1.00 75.69 236 GLY A O 1
ATOM 1875 N N . SER A 1 237 ? 8.788 7.681 9.344 1.00 74.56 237 SER A N 1
ATOM 1876 C CA . SER A 1 237 ? 9.390 8.945 9.764 1.00 74.56 237 SER A CA 1
ATOM 1877 C C . SER A 1 237 ? 10.156 8.794 11.087 1.00 74.56 237 SER A C 1
ATOM 1879 O O . SER A 1 237 ? 9.853 7.935 11.922 1.00 74.56 237 SER A O 1
ATOM 1881 N N . GLU A 1 238 ? 11.166 9.637 11.305 1.00 71.12 238 GLU A N 1
ATOM 1882 C CA . GLU A 1 238 ? 11.943 9.592 12.549 1.00 71.12 238 GLU A CA 1
ATOM 1883 C C . GLU A 1 238 ? 11.128 10.078 13.748 1.00 71.12 238 GLU A C 1
ATOM 1885 O O . GLU A 1 238 ? 11.264 9.555 14.850 1.00 71.12 238 GLU A O 1
ATOM 1890 N N . GLU A 1 239 ? 10.206 11.008 13.513 1.00 75.31 239 GLU A N 1
ATOM 1891 C CA . GLU A 1 239 ? 9.260 11.535 14.493 1.00 75.31 239 GLU A CA 1
ATOM 1892 C C . GLU A 1 239 ? 8.278 10.466 14.985 1.00 75.31 239 GLU A C 1
ATOM 1894 O O . GLU A 1 239 ? 7.760 10.576 16.096 1.00 75.31 239 GLU A O 1
ATOM 1899 N N . MET A 1 240 ? 8.050 9.403 14.206 1.00 77.00 240 MET A N 1
ATOM 1900 C CA . MET A 1 240 ? 7.277 8.236 14.634 1.00 77.00 240 MET A CA 1
ATOM 1901 C C . MET A 1 240 ? 8.080 7.229 15.464 1.00 77.00 240 MET A C 1
ATOM 1903 O O . MET A 1 240 ? 7.497 6.274 15.983 1.00 77.00 240 MET A O 1
ATOM 1907 N N . ARG A 1 241 ? 9.393 7.410 15.659 1.00 69.25 241 ARG A N 1
ATOM 1908 C CA . ARG A 1 241 ? 10.168 6.562 16.575 1.00 69.25 241 ARG A CA 1
ATOM 1909 C C . ARG A 1 241 ? 9.844 6.942 18.023 1.00 69.25 241 ARG A C 1
ATOM 1911 O O . ARG A 1 241 ? 10.288 7.966 18.532 1.00 69.25 241 ARG A O 1
ATOM 1918 N N . PHE A 1 242 ? 9.085 6.094 18.715 1.00 66.56 242 PHE A N 1
ATOM 1919 C CA . PHE A 1 242 ? 8.863 6.191 20.162 1.00 66.56 242 PHE A CA 1
ATOM 1920 C C . PHE A 1 242 ? 9.322 4.918 20.871 1.00 66.56 242 PHE A C 1
ATOM 1922 O O . PHE A 1 242 ? 9.186 3.817 20.335 1.00 66.56 242 PHE A O 1
ATOM 1929 N N . ALA A 1 243 ? 9.863 5.087 22.082 1.00 52.44 243 ALA A N 1
ATOM 1930 C CA . ALA A 1 243 ? 10.685 4.100 22.787 1.00 52.44 243 ALA A CA 1
ATOM 1931 C C . ALA A 1 243 ? 10.008 2.745 23.100 1.00 52.44 243 ALA A C 1
ATOM 1933 O O . ALA A 1 243 ? 10.710 1.800 23.440 1.00 52.44 243 ALA A O 1
ATOM 1934 N N . ASP A 1 244 ? 8.696 2.592 22.892 1.00 49.50 244 ASP A N 1
ATOM 1935 C CA . ASP A 1 244 ? 7.968 1.346 23.180 1.00 49.50 244 ASP A CA 1
ATOM 1936 C C . ASP A 1 244 ? 7.094 0.811 22.028 1.00 49.50 244 ASP A C 1
ATOM 1938 O O . ASP A 1 244 ? 6.654 -0.341 22.073 1.00 49.50 244 ASP A O 1
ATOM 1942 N N . GLY A 1 245 ? 6.864 1.580 20.960 1.00 52.84 245 GLY A N 1
ATOM 1943 C CA . GLY A 1 245 ? 5.918 1.225 19.890 1.00 52.84 245 GLY A CA 1
ATOM 1944 C C . GLY A 1 245 ? 6.350 0.086 18.986 1.00 52.84 245 GLY A C 1
ATOM 1945 O O . GLY A 1 245 ? 5.542 -0.762 18.598 1.00 52.84 245 GLY A O 1
ATOM 1946 N N . ALA A 1 246 ? 7.649 0.051 18.685 1.00 54.16 246 ALA A N 1
ATOM 1947 C CA . ALA A 1 246 ? 8.226 -0.874 17.720 1.00 54.16 246 ALA A CA 1
ATOM 1948 C C . ALA A 1 246 ? 7.963 -2.341 18.097 1.00 54.16 246 ALA A C 1
ATOM 1950 O O . ALA A 1 246 ? 7.674 -3.153 17.227 1.00 54.16 246 ALA A O 1
ATOM 1951 N N . LYS A 1 247 ? 7.973 -2.689 19.392 1.00 59.50 247 LYS A N 1
ATOM 1952 C CA . LYS A 1 247 ? 7.739 -4.073 19.847 1.00 59.50 247 LYS A CA 1
ATOM 1953 C C . LYS A 1 247 ? 6.270 -4.491 19.786 1.00 59.50 247 LYS A C 1
ATOM 1955 O O . LYS A 1 247 ? 5.981 -5.659 19.534 1.00 59.50 247 LYS A O 1
ATOM 1960 N N . PHE A 1 248 ? 5.343 -3.564 20.035 1.00 64.94 248 PHE A N 1
ATOM 1961 C CA . PHE A 1 248 ? 3.913 -3.875 20.062 1.00 64.94 248 PHE A CA 1
ATOM 1962 C C . PHE A 1 248 ? 3.373 -4.186 18.665 1.00 64.94 248 PHE A C 1
ATOM 1964 O O . PHE A 1 248 ? 2.649 -5.170 18.486 1.00 64.94 248 PHE A O 1
ATOM 1971 N N . PHE A 1 249 ? 3.786 -3.391 17.677 1.00 68.56 249 PHE A N 1
ATOM 1972 C CA . PHE A 1 249 ? 3.363 -3.571 16.294 1.00 68.56 249 PHE A CA 1
ATOM 1973 C C . PHE A 1 249 ? 4.229 -4.552 15.507 1.00 68.56 249 PHE A C 1
ATOM 1975 O O . PHE A 1 249 ? 3.690 -5.174 14.602 1.00 68.56 249 PHE A O 1
ATOM 1982 N N . ALA A 1 250 ? 5.492 -4.808 15.881 1.00 67.56 250 ALA A N 1
ATOM 1983 C CA . ALA A 1 250 ? 6.366 -5.739 15.147 1.00 67.56 250 ALA A CA 1
ATOM 1984 C C . ALA A 1 250 ? 5.734 -7.117 14.873 1.00 67.56 250 ALA A C 1
ATOM 1986 O O . ALA A 1 250 ? 5.967 -7.698 13.821 1.00 67.56 250 ALA A O 1
ATOM 1987 N N . THR A 1 251 ? 4.905 -7.626 15.791 1.00 72.62 251 THR A N 1
ATOM 1988 C CA . THR A 1 251 ? 4.218 -8.927 15.648 1.00 72.62 251 THR A CA 1
ATOM 1989 C C . THR A 1 251 ? 2.759 -8.818 15.196 1.00 72.62 251 THR A C 1
ATOM 1991 O O . THR A 1 251 ? 2.102 -9.834 14.991 1.00 72.62 251 THR A O 1
ATOM 1994 N N . ARG A 1 252 ? 2.232 -7.597 15.057 1.00 84.69 252 ARG A N 1
ATOM 1995 C CA . ARG A 1 252 ? 0.823 -7.301 14.742 1.00 84.69 252 ARG A CA 1
ATOM 1996 C C . ARG A 1 252 ? 0.679 -6.314 13.589 1.00 84.69 252 ARG A C 1
ATOM 1998 O O . ARG A 1 252 ? -0.355 -5.659 13.467 1.00 84.69 252 ARG A O 1
ATOM 2005 N N . GLN A 1 253 ? 1.703 -6.183 12.757 1.00 88.69 253 GLN A N 1
ATOM 2006 C CA . GLN A 1 253 ? 1.688 -5.306 11.597 1.00 88.69 253 GLN A CA 1
ATOM 2007 C C . GLN A 1 253 ? 1.681 -6.105 10.299 1.00 88.69 253 GLN A C 1
ATOM 2009 O O . GLN A 1 253 ? 2.216 -7.210 10.227 1.00 88.69 253 GLN A O 1
ATOM 2014 N N . SER A 1 254 ? 1.095 -5.523 9.263 1.00 89.25 254 SER A N 1
ATOM 2015 C CA . SER A 1 254 ? 1.169 -6.030 7.900 1.00 89.25 254 SER A CA 1
ATOM 2016 C C . SER A 1 254 ? 1.424 -4.871 6.948 1.00 89.25 254 SER A C 1
ATOM 2018 O O . SER A 1 254 ? 0.714 -3.867 6.992 1.00 89.25 254 SER A O 1
ATOM 2020 N N . THR A 1 255 ? 2.431 -5.004 6.091 1.00 87.38 255 THR A N 1
ATOM 2021 C CA . THR A 1 255 ? 2.704 -4.030 5.033 1.00 87.38 255 THR A CA 1
ATOM 2022 C C . THR A 1 255 ? 2.052 -4.505 3.742 1.00 87.38 255 THR A C 1
ATOM 2024 O O . THR A 1 255 ? 2.344 -5.597 3.245 1.00 87.38 255 THR A O 1
ATOM 2027 N N . LEU A 1 256 ? 1.164 -3.679 3.196 1.00 88.50 256 LEU A N 1
ATOM 2028 C CA . LEU A 1 256 ? 0.589 -3.869 1.875 1.00 88.50 256 LEU A CA 1
ATOM 2029 C C . LEU A 1 256 ? 1.704 -3.707 0.847 1.00 88.50 256 LEU A C 1
ATOM 2031 O O . LEU A 1 256 ? 2.312 -2.646 0.738 1.00 88.50 256 LEU A O 1
ATOM 2035 N N . MET A 1 257 ? 1.960 -4.774 0.103 1.00 82.50 257 MET A N 1
ATOM 2036 C CA . MET A 1 257 ? 2.925 -4.800 -0.988 1.00 82.50 257 MET A CA 1
ATOM 2037 C C . MET A 1 257 ? 2.250 -5.401 -2.208 1.00 82.50 257 MET A C 1
ATOM 2039 O O . MET A 1 257 ? 1.400 -6.287 -2.074 1.00 82.50 257 MET A O 1
ATOM 2043 N N . TRP A 1 258 ? 2.660 -4.928 -3.375 1.00 85.50 258 TRP A N 1
ATOM 2044 C CA . TRP A 1 258 ? 2.164 -5.394 -4.657 1.00 85.50 258 TRP A CA 1
ATOM 2045 C C . TRP A 1 258 ? 3.268 -6.170 -5.353 1.00 85.50 258 TRP A C 1
ATOM 2047 O O . TRP A 1 258 ? 4.332 -5.622 -5.633 1.00 85.50 258 TRP A O 1
ATOM 2057 N N . SER A 1 259 ? 3.032 -7.458 -5.599 1.00 85.62 259 SER A N 1
ATOM 2058 C CA . SER A 1 259 ? 3.893 -8.202 -6.512 1.00 85.62 259 SER A CA 1
ATOM 2059 C C . SER A 1 259 ? 3.586 -7.804 -7.954 1.00 85.62 259 SER A C 1
ATOM 2061 O O . SER A 1 259 ? 2.491 -7.330 -8.258 1.00 85.62 259 SER A O 1
ATOM 2063 N N . GLU A 1 260 ? 4.528 -8.046 -8.861 1.00 84.75 260 GLU A N 1
ATOM 2064 C CA . GLU A 1 260 ? 4.301 -7.907 -10.303 1.00 84.75 260 GLU A CA 1
ATOM 2065 C C . GLU A 1 260 ? 3.017 -8.630 -10.744 1.00 84.75 260 GLU A C 1
ATOM 2067 O O . GLU A 1 260 ? 2.155 -8.045 -11.398 1.00 84.75 260 GLU A O 1
ATOM 2072 N N . ALA A 1 261 ? 2.837 -9.873 -10.294 1.00 87.44 261 ALA A N 1
ATOM 2073 C CA . ALA A 1 261 ? 1.651 -10.664 -10.589 1.00 87.44 261 ALA A CA 1
ATOM 2074 C C . ALA A 1 261 ? 0.361 -9.980 -10.088 1.00 87.44 261 ALA A C 1
ATOM 2076 O O . ALA A 1 261 ? -0.613 -9.892 -10.835 1.00 87.44 261 ALA A O 1
ATOM 2077 N N . ASP A 1 262 ? 0.358 -9.427 -8.868 1.00 90.62 262 ASP A N 1
ATOM 2078 C CA . ASP A 1 262 ? -0.798 -8.694 -8.328 1.00 90.62 262 ASP A CA 1
ATOM 2079 C C . ASP A 1 262 ? -1.122 -7.434 -9.146 1.00 90.62 262 ASP A C 1
ATOM 2081 O O . ASP A 1 262 ? -2.294 -7.117 -9.353 1.00 90.62 262 ASP A O 1
ATOM 2085 N N . LEU A 1 263 ? -0.103 -6.710 -9.620 1.00 91.94 263 LEU A N 1
ATOM 2086 C CA . LEU A 1 263 ? -0.287 -5.490 -10.411 1.00 91.94 263 LEU A CA 1
ATOM 2087 C C . LEU A 1 263 ? -0.950 -5.794 -11.759 1.00 91.94 263 LEU A C 1
ATOM 2089 O O . LEU A 1 263 ? -1.928 -5.143 -12.132 1.00 91.94 263 LEU A O 1
ATOM 2093 N N . TYR A 1 264 ? -0.479 -6.822 -12.466 1.00 92.75 264 TYR A N 1
ATOM 2094 C CA . TYR A 1 264 ? -1.108 -7.245 -13.719 1.00 92.75 264 TYR A CA 1
ATOM 2095 C C . TYR A 1 264 ? -2.488 -7.868 -13.496 1.00 92.75 264 TYR A C 1
ATOM 2097 O O . TYR A 1 264 ? -3.409 -7.612 -14.274 1.00 92.75 264 TYR A O 1
ATOM 2105 N N . ALA A 1 265 ? -2.684 -8.612 -12.404 1.00 94.38 265 ALA A N 1
ATOM 2106 C CA . ALA A 1 265 ? -4.006 -9.105 -12.033 1.00 94.38 265 ALA A CA 1
ATOM 2107 C C . ALA A 1 265 ? -4.985 -7.960 -11.748 1.00 94.38 265 ALA A C 1
ATOM 2109 O O . ALA A 1 265 ? -6.151 -8.054 -12.124 1.00 94.38 265 ALA A O 1
ATOM 2110 N N . LEU A 1 266 ? -4.523 -6.864 -11.137 1.00 94.12 266 LEU A N 1
ATOM 2111 C CA . LEU A 1 266 ? -5.324 -5.661 -10.923 1.00 94.12 266 LEU A CA 1
ATOM 2112 C C . LEU A 1 266 ? -5.697 -4.990 -12.248 1.00 94.12 266 LEU A C 1
ATOM 2114 O O . LEU A 1 266 ? -6.857 -4.620 -12.425 1.00 94.12 266 LEU A O 1
ATOM 2118 N N . LEU A 1 267 ? -4.745 -4.840 -13.171 1.00 94.69 267 LEU A N 1
ATOM 2119 C CA . LEU A 1 267 ? -5.004 -4.261 -14.491 1.00 94.69 267 LEU A CA 1
ATOM 2120 C C . LEU A 1 267 ? -6.068 -5.068 -15.245 1.00 94.69 267 LEU A C 1
ATOM 2122 O O . LEU A 1 267 ? -7.091 -4.518 -15.652 1.00 94.69 267 LEU A O 1
ATOM 2126 N N . VAL A 1 268 ? -5.878 -6.385 -15.357 1.00 95.12 268 VAL A N 1
ATOM 2127 C CA . VAL A 1 268 ? -6.829 -7.277 -16.039 1.00 95.12 268 VAL A CA 1
ATOM 2128 C C . VAL A 1 268 ? -8.169 -7.316 -15.311 1.00 95.12 268 VAL A C 1
ATOM 2130 O O . VAL A 1 268 ? -9.216 -7.297 -15.950 1.00 95.12 268 VAL A O 1
ATOM 2133 N N . LYS A 1 269 ? -8.171 -7.289 -13.975 1.00 94.62 269 LYS A N 1
ATOM 2134 C CA . LYS A 1 269 ? -9.395 -7.151 -13.183 1.00 94.62 269 LYS A CA 1
ATOM 2135 C C . LYS A 1 269 ? -10.164 -5.879 -13.539 1.00 94.62 269 LYS A C 1
ATOM 2137 O O . LYS A 1 269 ? -11.381 -5.947 -13.693 1.00 94.62 269 LYS A O 1
ATOM 2142 N N . ARG A 1 270 ? -9.495 -4.730 -13.655 1.00 93.50 270 ARG A N 1
ATOM 2143 C CA . ARG A 1 270 ? -10.157 -3.473 -14.035 1.00 93.50 270 ARG A CA 1
ATOM 2144 C C . ARG A 1 270 ? -10.753 -3.564 -15.433 1.00 93.50 270 ARG A C 1
ATOM 2146 O O . ARG A 1 270 ? -11.904 -3.183 -15.598 1.00 93.50 270 ARG A O 1
ATOM 2153 N N . LEU A 1 271 ? -10.030 -4.157 -16.382 1.00 94.19 271 LEU A N 1
ATOM 2154 C CA . LEU A 1 271 ? -10.537 -4.411 -17.733 1.00 94.19 271 LEU A CA 1
ATOM 2155 C C . LEU A 1 271 ? -11.755 -5.347 -17.728 1.00 94.19 271 LEU A C 1
ATOM 2157 O O . LEU A 1 271 ? -12.757 -5.032 -18.351 1.00 94.19 271 LEU A O 1
ATOM 2161 N N . LEU A 1 272 ? -11.725 -6.445 -16.965 1.00 94.06 272 LEU A N 1
ATOM 2162 C CA . LEU A 1 272 ? -12.837 -7.403 -16.845 1.00 94.06 272 LEU A CA 1
ATOM 2163 C C . LEU A 1 272 ? -14.127 -6.802 -16.263 1.00 94.06 272 LEU A C 1
ATOM 2165 O O . LEU A 1 272 ? -15.195 -7.387 -16.443 1.00 94.06 272 LEU A O 1
ATOM 2169 N N . ASN A 1 273 ? -14.021 -5.696 -15.519 1.00 92.50 273 ASN A N 1
ATOM 2170 C CA . ASN A 1 273 ? -15.148 -4.985 -14.904 1.00 92.50 273 ASN A CA 1
ATOM 2171 C C . ASN A 1 273 ? -15.362 -3.588 -15.507 1.00 92.50 273 ASN A C 1
ATOM 2173 O O . ASN A 1 273 ? -16.085 -2.777 -14.924 1.00 92.50 273 ASN A O 1
ATOM 2177 N N . HIS A 1 274 ? -14.709 -3.290 -16.630 1.00 88.88 274 HIS A N 1
ATOM 2178 C CA . HIS A 1 274 ? -14.967 -2.089 -17.404 1.00 88.88 274 HIS A CA 1
ATOM 2179 C C . HIS A 1 274 ? -16.265 -2.276 -18.200 1.00 88.88 274 HIS A C 1
ATOM 2181 O O . HIS A 1 274 ? -16.528 -3.353 -18.731 1.00 88.88 274 HIS A O 1
ATOM 2187 N N . GLU A 1 275 ? -17.086 -1.229 -18.266 1.00 82.56 275 GLU A N 1
ATOM 2188 C CA . GLU A 1 275 ? -18.323 -1.224 -19.042 1.00 82.56 275 GLU A CA 1
ATOM 2189 C C . GLU A 1 275 ? -18.374 0.031 -19.930 1.00 82.56 275 GLU A C 1
ATOM 2191 O O . GLU A 1 275 ? -18.099 1.126 -19.428 1.00 82.56 275 GLU A O 1
ATOM 2196 N N . PRO A 1 276 ? -18.773 -0.098 -21.211 1.00 81.75 276 PRO A N 1
ATOM 2197 C CA . PRO A 1 276 ? -19.135 -1.346 -21.891 1.00 81.75 276 PRO A CA 1
ATOM 2198 C C . PRO A 1 276 ? -17.902 -2.123 -22.398 1.00 81.75 276 PRO A C 1
ATOM 2200 O O . PRO A 1 276 ? -16.981 -1.525 -22.944 1.00 81.75 276 PRO A O 1
ATOM 2203 N N . ASN A 1 277 ? -17.937 -3.454 -22.273 1.00 86.94 277 ASN A N 1
ATOM 2204 C CA . ASN A 1 277 ? -17.081 -4.385 -23.015 1.00 86.94 277 ASN A CA 1
ATOM 2205 C C . ASN A 1 277 ? -17.970 -5.256 -23.916 1.00 86.94 277 ASN A C 1
ATOM 2207 O O . ASN A 1 277 ? -19.049 -5.688 -23.503 1.00 86.94 277 ASN A O 1
ATOM 2211 N N . SER A 1 278 ? -17.514 -5.553 -25.126 1.00 93.00 278 SER A N 1
ATOM 2212 C CA . SER A 1 278 ? -18.110 -6.533 -26.021 1.00 93.00 278 SER A CA 1
ATOM 2213 C C . SER A 1 278 ? -17.912 -7.947 -25.478 1.00 93.00 278 SER A C 1
ATOM 2215 O O . SER A 1 278 ? -16.925 -8.255 -24.804 1.00 93.00 278 SER A O 1
ATOM 2217 N N . ASP A 1 279 ? -18.818 -8.859 -25.837 1.00 94.25 279 ASP A N 1
ATOM 2218 C CA . ASP A 1 279 ? -18.694 -10.280 -25.488 1.00 94.25 279 ASP A CA 1
ATOM 2219 C C . ASP A 1 279 ? -17.378 -10.900 -25.987 1.00 94.25 279 ASP A C 1
ATOM 2221 O O . ASP A 1 279 ? -16.885 -11.870 -25.405 1.00 94.25 279 ASP A O 1
ATOM 2225 N N . ALA A 1 280 ? -16.819 -10.360 -27.076 1.00 95.44 280 ALA A N 1
ATOM 2226 C CA . ALA A 1 280 ? -15.565 -10.811 -27.662 1.00 95.44 280 ALA A CA 1
ATOM 2227 C C . ALA A 1 280 ? -14.355 -10.357 -26.831 1.00 95.44 280 ALA A C 1
ATOM 2229 O O . ALA A 1 280 ? -13.513 -11.195 -26.500 1.00 95.44 280 ALA A O 1
ATOM 2230 N N . LEU A 1 281 ? -14.298 -9.080 -26.428 1.00 94.50 281 LEU A N 1
ATOM 2231 C CA . LEU A 1 281 ? -13.258 -8.587 -25.520 1.00 94.50 281 LEU A CA 1
ATOM 2232 C C . LEU A 1 281 ? -13.346 -9.275 -24.154 1.00 94.50 281 LEU A C 1
ATOM 2234 O O . LEU A 1 281 ? -12.330 -9.721 -23.619 1.00 94.50 281 LEU A O 1
ATOM 2238 N N . GLN A 1 282 ? -14.562 -9.443 -23.629 1.00 95.12 282 GLN A N 1
ATOM 2239 C CA . GLN A 1 282 ? -14.786 -10.135 -22.365 1.00 95.12 282 GLN A CA 1
ATOM 2240 C C . GLN A 1 282 ? -14.279 -11.584 -22.418 1.00 95.12 282 GLN A C 1
ATOM 2242 O O . GLN A 1 282 ? -13.593 -12.019 -21.494 1.00 95.12 282 GLN A O 1
ATOM 2247 N N . ARG A 1 283 ? -14.561 -12.330 -23.498 1.00 95.25 283 ARG A N 1
ATOM 2248 C CA . ARG A 1 283 ? -14.029 -13.694 -23.680 1.00 95.25 283 ARG A CA 1
ATOM 2249 C C . ARG A 1 283 ? -12.515 -13.720 -23.762 1.00 95.25 283 ARG A C 1
ATOM 2251 O O . ARG A 1 283 ? -11.907 -14.523 -23.066 1.00 95.25 283 ARG A O 1
ATOM 2258 N N . TRP A 1 284 ? -11.914 -12.821 -24.536 1.00 94.81 284 TRP A N 1
ATOM 2259 C CA . TRP A 1 284 ? -10.461 -12.763 -24.662 1.00 94.81 284 TRP A CA 1
ATOM 2260 C C . TRP A 1 284 ? -9.773 -12.512 -23.310 1.00 94.81 284 TRP A C 1
ATOM 2262 O O . TRP A 1 284 ? -8.815 -13.204 -22.970 1.00 94.81 284 TRP A O 1
ATOM 2272 N N . LEU A 1 285 ? -10.299 -11.592 -22.492 1.00 94.38 285 LEU A N 1
ATOM 2273 C CA . LEU A 1 285 ? -9.785 -11.338 -21.139 1.00 94.38 285 LEU A CA 1
ATOM 2274 C C . LEU A 1 285 ? -9.945 -12.555 -20.210 1.00 94.38 285 LEU A C 1
ATOM 2276 O O . LEU A 1 285 ? -9.071 -12.823 -19.387 1.00 94.38 285 LEU A O 1
ATOM 2280 N N . VAL A 1 286 ? -11.044 -13.305 -20.332 1.00 94.19 286 VAL A N 1
ATOM 2281 C CA . VAL A 1 286 ? -11.259 -14.542 -19.563 1.00 94.19 286 VAL A CA 1
ATOM 2282 C C . VAL A 1 286 ? -10.293 -15.644 -20.007 1.00 94.19 286 VAL A C 1
ATOM 2284 O O . VAL A 1 286 ? -9.689 -16.301 -19.158 1.00 94.19 286 VAL A O 1
ATOM 2287 N N . ASP A 1 287 ? -10.082 -15.816 -21.311 1.00 92.81 287 ASP A N 1
ATOM 2288 C CA . ASP A 1 287 ? -9.139 -16.793 -21.868 1.00 92.81 287 ASP A CA 1
ATOM 2289 C C . ASP A 1 287 ? -7.692 -16.472 -21.480 1.00 92.81 287 ASP A C 1
ATOM 2291 O O . ASP A 1 287 ? -6.926 -17.378 -21.143 1.00 92.81 287 ASP A O 1
ATOM 2295 N N . LEU A 1 288 ? -7.339 -15.185 -21.414 1.00 91.31 288 LEU A N 1
ATOM 2296 C CA . LEU A 1 288 ? -6.053 -14.710 -20.901 1.00 91.31 288 LEU A CA 1
ATOM 2297 C C . LEU A 1 288 ? -5.808 -15.154 -19.450 1.00 91.31 288 LEU A C 1
ATOM 2299 O O . LEU A 1 288 ? -4.682 -15.489 -19.083 1.00 91.31 288 LEU A O 1
ATOM 2303 N N . CYS A 1 289 ? -6.859 -15.216 -18.630 1.00 91.94 289 CYS A N 1
ATOM 2304 C CA . CYS A 1 289 ? -6.789 -15.747 -17.269 1.00 91.94 289 CYS A CA 1
ATOM 2305 C C . CYS A 1 289 ? -6.785 -17.287 -17.201 1.00 91.94 289 CYS A C 1
ATOM 2307 O O . CYS A 1 289 ? -6.704 -17.838 -16.104 1.00 91.94 289 CYS A O 1
ATOM 2309 N N . GLY A 1 290 ? -6.867 -17.997 -18.331 1.00 90.56 290 GLY A N 1
ATOM 2310 C CA . GLY A 1 290 ? -6.995 -19.457 -18.387 1.00 90.56 290 GLY A CA 1
ATOM 2311 C C . GLY A 1 290 ? -8.444 -19.957 -18.446 1.00 90.56 290 GLY A C 1
ATOM 2312 O O . GLY A 1 290 ? -8.731 -21.057 -17.969 1.00 90.56 290 GLY A O 1
ATOM 2313 N N . GLY A 1 291 ? -9.360 -19.156 -18.997 1.00 91.75 291 GLY A N 1
ATOM 2314 C CA . GLY A 1 291 ? -10.777 -19.484 -19.157 1.00 91.75 291 GLY A CA 1
ATOM 2315 C C . GLY A 1 291 ? -11.597 -19.295 -17.874 1.00 91.75 291 GLY A C 1
ATOM 2316 O O . GLY A 1 291 ? -11.120 -18.760 -16.872 1.00 91.75 291 GLY A O 1
ATOM 2317 N N . ASP A 1 292 ? -12.843 -19.786 -17.861 1.00 91.81 292 ASP A N 1
ATOM 2318 C CA . ASP A 1 292 ? -13.765 -19.637 -16.717 1.00 91.81 292 ASP A CA 1
ATOM 2319 C C . ASP A 1 292 ? -13.224 -20.214 -15.395 1.00 91.81 292 ASP A C 1
ATOM 2321 O O . ASP A 1 292 ? -13.548 -19.722 -14.311 1.00 91.81 292 ASP A O 1
ATOM 2325 N N . GLY A 1 293 ? -12.374 -21.244 -15.462 1.00 91.25 293 GLY A N 1
ATOM 2326 C CA . GLY A 1 293 ? -11.705 -21.807 -14.285 1.00 91.25 293 GLY A CA 1
ATOM 2327 C C . GLY A 1 293 ? -10.643 -20.877 -13.687 1.00 91.25 293 GLY A C 1
ATOM 2328 O O . GLY A 1 293 ? -10.383 -20.935 -12.481 1.00 91.25 293 GLY A O 1
ATOM 2329 N N . GLY A 1 294 ? -10.068 -20.005 -14.516 1.00 91.31 294 GLY A N 1
ATOM 2330 C CA . GLY A 1 294 ? -9.023 -19.045 -14.178 1.00 91.31 294 GLY A CA 1
ATOM 2331 C C . GLY A 1 294 ? -9.517 -17.748 -13.539 1.00 91.31 294 GLY A C 1
ATOM 2332 O O . GLY A 1 294 ? -8.712 -16.984 -13.007 1.00 91.31 294 GLY A O 1
ATOM 2333 N N . ILE A 1 295 ? -10.832 -17.518 -13.519 1.00 95.19 295 ILE A N 1
ATOM 2334 C CA . ILE A 1 295 ? -11.450 -16.331 -12.920 1.00 95.19 295 ILE A CA 1
ATOM 2335 C C . ILE A 1 295 ? -12.329 -16.667 -11.709 1.00 95.19 295 ILE A C 1
ATOM 2337 O O . ILE A 1 295 ? -12.883 -17.761 -11.564 1.00 95.19 295 ILE A O 1
ATOM 2341 N N . GLY A 1 296 ? -12.438 -15.705 -10.801 1.00 93.31 296 GLY A N 1
ATOM 2342 C CA . GLY A 1 296 ? -13.413 -15.639 -9.723 1.00 93.31 296 GLY A CA 1
ATOM 2343 C C . GLY A 1 296 ? -14.504 -14.628 -10.058 1.00 93.31 296 GLY A C 1
ATOM 2344 O O . GLY A 1 296 ? -14.285 -13.698 -10.834 1.00 93.31 296 GLY A O 1
ATOM 2345 N N . ARG A 1 297 ? -15.688 -14.835 -9.483 1.00 93.12 297 ARG A N 1
ATOM 2346 C CA . ARG A 1 297 ? -16.828 -13.924 -9.578 1.00 93.12 297 ARG A CA 1
ATOM 2347 C C . ARG A 1 297 ? -17.368 -13.704 -8.174 1.00 93.12 297 ARG A C 1
ATOM 2349 O O . ARG A 1 297 ? -17.568 -14.669 -7.442 1.00 93.12 297 ARG A O 1
ATOM 2356 N N . ASP A 1 298 ? -17.584 -12.449 -7.829 1.00 89.94 298 ASP A N 1
ATOM 2357 C CA . ASP A 1 298 ? -18.154 -12.012 -6.561 1.00 89.94 298 ASP A CA 1
ATOM 2358 C C . ASP A 1 298 ? -19.130 -10.862 -6.835 1.00 89.94 298 ASP A C 1
ATOM 2360 O O . ASP A 1 298 ? -18.912 -10.071 -7.755 1.00 89.94 298 ASP A O 1
ATOM 2364 N N . ALA A 1 299 ? -20.220 -10.770 -6.074 1.00 86.06 299 ALA A N 1
ATOM 2365 C CA . ALA A 1 299 ? -21.253 -9.763 -6.319 1.00 86.06 299 ALA A CA 1
ATOM 2366 C C . ALA A 1 299 ? -20.728 -8.325 -6.147 1.00 86.06 299 ALA A C 1
ATOM 2368 O O . ALA A 1 299 ? -21.128 -7.425 -6.888 1.00 86.06 299 ALA A O 1
ATOM 2369 N N . HIS A 1 300 ? -19.795 -8.119 -5.215 1.00 84.56 300 HIS A N 1
ATOM 2370 C CA . HIS A 1 300 ? -19.288 -6.802 -4.841 1.00 84.56 300 HIS A CA 1
ATOM 2371 C C . HIS A 1 300 ? -17.887 -6.536 -5.390 1.00 84.56 300 HIS A C 1
ATOM 2373 O O . HIS A 1 300 ? -17.588 -5.420 -5.812 1.00 84.56 300 HIS A O 1
ATOM 2379 N N . LEU A 1 301 ? -17.031 -7.560 -5.428 1.00 87.44 301 LEU A N 1
ATOM 2380 C CA . LEU A 1 301 ? -15.709 -7.465 -6.041 1.00 87.44 301 LEU A CA 1
ATOM 2381 C C . LEU A 1 301 ? -15.773 -7.671 -7.556 1.00 87.44 301 LEU A C 1
ATOM 2383 O O . LEU A 1 301 ? -14.802 -7.368 -8.229 1.00 87.44 301 LEU A O 1
ATOM 2387 N N . GLY A 1 302 ? -16.867 -8.157 -8.137 1.00 91.19 302 GLY A N 1
ATOM 2388 C CA . GLY A 1 302 ? -16.963 -8.396 -9.577 1.00 91.19 302 GLY A CA 1
ATOM 2389 C C . GLY A 1 302 ? -16.104 -9.573 -10.042 1.00 91.19 302 GLY A C 1
ATOM 2390 O O . GLY A 1 302 ? -15.890 -10.543 -9.313 1.00 91.19 302 GLY A O 1
ATOM 2391 N N . ILE A 1 303 ? -15.615 -9.506 -11.278 1.00 94.00 303 ILE A N 1
ATOM 2392 C CA . ILE A 1 303 ? -14.806 -10.564 -11.899 1.00 94.00 303 ILE A CA 1
ATOM 2393 C C . ILE A 1 303 ? -13.323 -10.322 -11.582 1.00 94.00 303 ILE A C 1
ATOM 2395 O O . ILE A 1 303 ? -12.871 -9.180 -11.568 1.00 94.00 303 ILE A O 1
ATOM 2399 N N . PHE A 1 304 ? -12.536 -11.353 -11.281 1.00 93.88 304 PHE A N 1
ATOM 2400 C CA . PHE A 1 304 ? -11.100 -11.193 -11.011 1.00 93.88 304 PHE A CA 1
ATOM 2401 C C . PHE A 1 304 ? -10.285 -12.432 -11.393 1.00 93.88 304 PHE A C 1
ATOM 2403 O O . PHE A 1 304 ? -10.815 -13.540 -11.320 1.00 93.88 304 PHE A O 1
ATOM 2410 N N . PRO A 1 305 ? -8.995 -12.291 -11.742 1.00 93.88 305 PRO A N 1
ATOM 2411 C CA . PRO A 1 305 ? -8.114 -13.440 -11.953 1.00 93.88 305 PRO A CA 1
ATOM 2412 C C . PRO A 1 305 ? -7.893 -14.224 -10.647 1.00 93.88 305 PRO A C 1
ATOM 2414 O O . PRO A 1 305 ? -7.603 -13.632 -9.608 1.00 93.88 305 PRO A O 1
ATOM 2417 N N . LYS A 1 306 ? -8.012 -15.559 -10.680 1.00 88.75 306 LYS A N 1
ATOM 2418 C CA . LYS A 1 306 ? -7.643 -16.450 -9.555 1.00 88.75 306 LYS A CA 1
ATOM 2419 C C . LYS A 1 306 ? -6.149 -16.759 -9.518 1.00 88.75 306 LYS A C 1
ATOM 2421 O O . LYS A 1 306 ? -5.622 -17.062 -8.452 1.00 88.75 306 LYS A O 1
ATOM 2426 N N . ARG A 1 307 ? -5.504 -16.747 -10.685 1.00 76.88 307 ARG A N 1
ATOM 2427 C CA . ARG A 1 307 ? -4.066 -16.954 -10.874 1.00 76.88 307 ARG A CA 1
ATOM 2428 C C . ARG A 1 307 ? -3.507 -15.791 -11.670 1.00 76.88 307 ARG A C 1
ATOM 2430 O O . ARG A 1 307 ? -4.184 -15.268 -12.554 1.00 76.88 307 ARG A O 1
ATOM 2437 N N . ALA A 1 308 ? -2.294 -15.395 -11.327 1.00 74.62 308 ALA A N 1
ATOM 2438 C CA . ALA A 1 308 ? -1.638 -14.227 -11.901 1.00 74.62 308 ALA A CA 1
ATOM 2439 C C . ALA A 1 308 ? -0.260 -14.565 -12.488 1.00 74.62 308 ALA A C 1
ATOM 2441 O O . ALA A 1 308 ? 0.350 -13.739 -13.167 1.00 74.62 308 ALA A O 1
ATOM 2442 N N . GLU A 1 309 ? 0.233 -15.786 -12.264 1.00 74.12 309 GLU A N 1
ATOM 2443 C CA . GLU A 1 309 ? 1.485 -16.270 -12.827 1.00 74.12 309 GLU A CA 1
ATOM 2444 C C . GLU A 1 309 ? 1.413 -16.292 -14.359 1.00 74.12 309 GLU A C 1
ATOM 2446 O O . GLU A 1 309 ? 0.507 -16.879 -14.945 1.00 74.12 309 GLU A O 1
ATOM 2451 N N . GLY A 1 310 ? 2.375 -15.638 -15.015 1.00 76.06 310 GLY A N 1
ATOM 2452 C CA . GLY A 1 310 ? 2.433 -15.543 -16.477 1.00 76.06 310 GLY A CA 1
ATOM 2453 C C . GLY A 1 310 ? 1.428 -14.571 -17.104 1.00 76.06 310 GLY A C 1
ATOM 2454 O O . GLY A 1 310 ? 1.499 -14.346 -18.311 1.00 76.06 310 GLY A O 1
ATOM 2455 N N . LEU A 1 311 ? 0.537 -13.956 -16.313 1.00 82.62 311 LEU A N 1
ATOM 2456 C CA . LEU A 1 311 ? -0.441 -12.982 -16.807 1.00 82.62 311 LEU A CA 1
ATOM 2457 C C . LEU A 1 311 ? 0.243 -11.735 -17.380 1.00 82.62 311 LEU A C 1
ATOM 2459 O O . LEU A 1 311 ? -0.167 -11.256 -18.430 1.00 82.62 311 LEU A O 1
ATOM 2463 N N . ALA A 1 312 ? 1.305 -11.261 -16.719 1.00 78.75 312 ALA A N 1
ATOM 2464 C CA . ALA A 1 312 ? 2.154 -10.165 -17.187 1.00 78.75 312 ALA A CA 1
ATOM 2465 C C . ALA A 1 312 ? 2.676 -10.435 -18.604 1.00 78.75 312 ALA A C 1
ATOM 2467 O O . ALA A 1 312 ? 2.326 -9.740 -19.556 1.00 78.75 312 ALA A O 1
ATOM 2468 N N . PHE A 1 313 ? 3.428 -11.527 -18.743 1.00 75.88 313 PHE A N 1
ATOM 2469 C CA . PHE A 1 313 ? 4.001 -11.979 -20.003 1.00 75.88 313 PHE A CA 1
ATOM 2470 C C . PHE A 1 313 ? 2.945 -12.133 -21.106 1.00 75.88 313 PHE A C 1
ATOM 2472 O O . PHE A 1 313 ? 3.114 -11.599 -22.201 1.00 75.88 313 PHE A O 1
ATOM 2479 N N . ALA A 1 314 ? 1.835 -12.825 -20.825 1.00 83.56 314 ALA A N 1
ATOM 2480 C CA . ALA A 1 314 ? 0.781 -13.060 -21.810 1.00 83.56 314 ALA A CA 1
ATOM 2481 C C . ALA A 1 314 ? 0.085 -11.757 -22.240 1.00 83.56 314 ALA A C 1
ATOM 2483 O O . ALA A 1 314 ? -0.129 -11.536 -23.431 1.00 83.56 314 ALA A O 1
ATOM 2484 N N . PHE A 1 315 ? -0.237 -10.878 -21.286 1.00 89.12 315 PHE A N 1
ATOM 2485 C CA . PHE A 1 315 ? -0.947 -9.632 -21.557 1.00 89.12 315 PHE A CA 1
ATOM 2486 C C . PHE A 1 315 ? -0.087 -8.643 -22.344 1.00 89.12 315 PHE A C 1
ATOM 2488 O O . PHE A 1 315 ? -0.512 -8.140 -23.385 1.00 89.12 315 PHE A O 1
ATOM 2495 N N . VAL A 1 316 ? 1.137 -8.373 -21.875 1.00 85.50 316 VAL A N 1
ATOM 2496 C CA . VAL A 1 316 ? 1.992 -7.354 -22.495 1.00 85.50 316 VAL A CA 1
ATOM 2497 C C . VAL A 1 316 ? 2.450 -7.794 -23.879 1.00 85.50 316 VAL A C 1
ATOM 2499 O O . VAL A 1 316 ? 2.421 -6.981 -24.801 1.00 85.50 316 VAL A O 1
ATOM 2502 N N . ARG A 1 317 ? 2.788 -9.077 -24.075 1.00 84.69 317 ARG A N 1
ATOM 2503 C CA . ARG A 1 317 ? 3.169 -9.573 -25.406 1.00 84.69 317 ARG A CA 1
ATOM 2504 C C . ARG A 1 317 ? 2.031 -9.496 -26.413 1.00 84.69 317 ARG A C 1
ATOM 2506 O O . ARG A 1 317 ? 2.281 -9.120 -27.554 1.00 84.69 317 ARG A O 1
ATOM 2513 N N . ALA A 1 318 ? 0.801 -9.801 -26.002 1.00 86.56 318 ALA A N 1
ATOM 2514 C CA . ALA A 1 318 ? -0.362 -9.679 -26.878 1.00 86.56 318 ALA A CA 1
ATOM 2515 C C . ALA A 1 318 ? -0.652 -8.219 -27.274 1.00 86.56 318 ALA A C 1
ATOM 2517 O O . ALA A 1 318 ? -1.180 -7.966 -28.354 1.00 86.56 318 ALA A O 1
ATOM 2518 N N . LEU A 1 319 ? -0.302 -7.262 -26.409 1.00 89.12 319 LEU A N 1
ATOM 2519 C CA . LEU A 1 319 ? -0.563 -5.839 -26.617 1.00 89.12 319 LEU A CA 1
ATOM 2520 C C . LEU A 1 319 ? 0.544 -5.122 -27.410 1.00 89.12 319 LEU A C 1
ATOM 2522 O O . LEU A 1 319 ? 0.249 -4.351 -28.325 1.00 89.12 319 LEU A O 1
ATOM 2526 N N . ALA A 1 320 ? 1.801 -5.345 -27.027 1.00 86.12 320 ALA A N 1
ATOM 2527 C CA . ALA A 1 320 ? 2.961 -4.559 -27.448 1.00 86.12 320 ALA A CA 1
ATOM 2528 C C . ALA A 1 320 ? 3.999 -5.361 -28.251 1.00 86.12 320 ALA A C 1
ATOM 2530 O O . ALA A 1 320 ? 4.956 -4.787 -28.767 1.00 86.12 320 ALA A O 1
ATOM 2531 N N . GLY A 1 321 ? 3.825 -6.682 -28.363 1.00 84.50 321 GLY A N 1
ATOM 2532 C CA . GLY A 1 321 ? 4.820 -7.585 -28.933 1.00 84.50 321 GLY A CA 1
ATOM 2533 C C . GLY A 1 321 ? 5.874 -8.053 -27.916 1.00 84.50 321 GLY A C 1
ATOM 2534 O O . GLY A 1 321 ? 5.774 -7.763 -26.721 1.00 84.50 321 GLY A O 1
ATOM 2535 N N . PRO A 1 322 ? 6.879 -8.831 -28.360 1.00 79.31 322 PRO A N 1
ATOM 2536 C CA . PRO A 1 322 ? 7.837 -9.499 -27.475 1.00 79.31 322 PRO A CA 1
ATOM 2537 C C . PRO A 1 322 ? 8.839 -8.558 -26.794 1.00 79.31 322 PRO A C 1
ATOM 2539 O O . PRO A 1 322 ? 9.364 -8.921 -25.745 1.00 79.31 322 PRO A O 1
ATOM 2542 N N . THR A 1 323 ? 9.101 -7.382 -27.370 1.00 79.44 323 THR A N 1
ATOM 2543 C CA . THR A 1 323 ? 10.110 -6.437 -26.873 1.00 79.44 323 THR A CA 1
ATOM 2544 C C . THR A 1 323 ? 9.614 -4.993 -26.899 1.00 79.44 323 THR A C 1
ATOM 2546 O O . THR A 1 323 ? 8.997 -4.568 -27.878 1.00 79.44 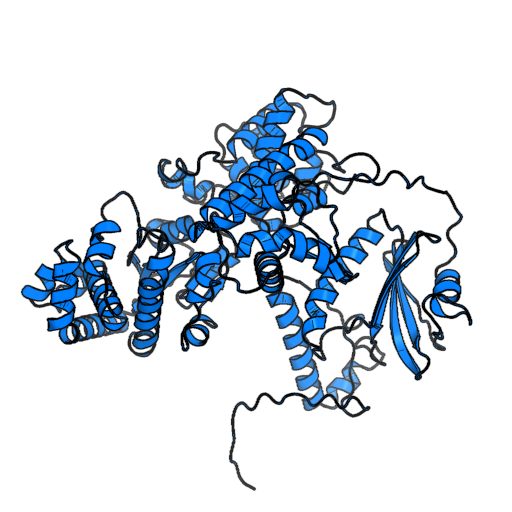323 THR A O 1
ATOM 2549 N N . LEU A 1 324 ? 9.973 -4.220 -25.873 1.00 77.12 324 LEU A N 1
ATOM 2550 C CA . LEU A 1 324 ? 9.792 -2.767 -25.781 1.00 77.12 324 LEU A CA 1
ATOM 2551 C C . LEU A 1 324 ? 11.152 -2.065 -25.745 1.00 77.12 324 LEU A C 1
ATOM 2553 O O . LEU A 1 324 ? 12.119 -2.636 -25.262 1.00 77.12 324 LEU A O 1
ATOM 2557 N N . GLY A 1 325 ? 11.217 -0.821 -26.223 1.00 70.12 325 GLY A N 1
ATOM 2558 C CA . GLY A 1 325 ? 12.458 -0.066 -26.429 1.00 70.12 325 GLY A CA 1
ATOM 2559 C C . GLY A 1 325 ? 12.909 -0.022 -27.893 1.00 70.12 325 GLY A C 1
ATOM 2560 O O . GLY A 1 325 ? 12.183 -0.453 -28.792 1.00 70.12 325 GLY A O 1
ATOM 2561 N N . GLU A 1 326 ? 14.096 0.542 -28.129 1.00 58.59 326 GLU A N 1
ATOM 2562 C CA . GLU A 1 326 ? 14.718 0.656 -29.455 1.00 58.59 326 GLU A CA 1
ATOM 2563 C C . GLU A 1 326 ? 16.184 0.192 -29.410 1.00 58.59 326 GLU A C 1
ATOM 2565 O O . GLU A 1 326 ? 16.938 0.543 -28.497 1.00 58.59 326 GLU A O 1
ATOM 2570 N N . GLY A 1 327 ? 16.604 -0.578 -30.420 1.00 57.31 327 GLY A N 1
ATOM 2571 C CA . GLY A 1 327 ? 17.993 -1.021 -30.579 1.00 57.31 327 GLY A CA 1
ATOM 2572 C C . GLY A 1 327 ? 18.522 -1.785 -29.361 1.00 57.31 327 GLY A C 1
ATOM 2573 O O . GLY A 1 327 ? 17.892 -2.728 -28.899 1.00 57.31 327 GLY A O 1
ATOM 2574 N N . VAL A 1 328 ? 19.666 -1.348 -28.832 1.00 37.06 328 VAL A N 1
ATOM 2575 C CA . VAL A 1 328 ? 20.341 -1.939 -27.656 1.00 37.06 328 VAL A CA 1
ATOM 2576 C C . VAL A 1 328 ? 19.586 -1.740 -26.335 1.00 37.06 328 VAL A C 1
ATOM 2578 O O . VAL A 1 328 ? 19.950 -2.326 -25.327 1.00 37.06 328 VAL A O 1
ATOM 2581 N N . THR A 1 329 ? 18.534 -0.914 -26.322 1.00 51.53 329 THR A N 1
ATOM 2582 C CA . THR A 1 329 ? 17.681 -0.694 -25.137 1.00 51.53 329 THR A CA 1
ATOM 2583 C C . THR A 1 329 ? 16.388 -1.508 -25.179 1.00 51.53 329 THR A C 1
ATOM 2585 O O . THR A 1 329 ? 15.497 -1.290 -24.356 1.00 51.53 329 THR A O 1
ATOM 2588 N N . ALA A 1 330 ? 16.249 -2.386 -26.178 1.00 59.84 330 ALA A N 1
ATOM 2589 C CA . ALA A 1 330 ? 15.097 -3.255 -26.304 1.00 59.84 330 ALA A CA 1
ATOM 2590 C C . ALA A 1 330 ? 15.184 -4.407 -25.294 1.00 59.84 330 ALA A C 1
ATOM 2592 O O . ALA A 1 330 ? 16.122 -5.197 -25.331 1.00 59.84 330 ALA A O 1
ATOM 2593 N N . SER A 1 331 ? 14.174 -4.526 -24.439 1.00 67.06 331 SER A N 1
ATOM 2594 C CA . SER A 1 331 ? 14.073 -5.565 -23.407 1.00 67.06 331 SER A CA 1
ATOM 2595 C C . SER A 1 331 ? 12.745 -6.314 -23.551 1.00 67.06 331 SER A C 1
ATOM 2597 O O . SER A 1 331 ? 11.822 -5.793 -24.195 1.00 67.06 331 SER A O 1
ATOM 2599 N N . PRO A 1 332 ? 12.600 -7.518 -22.963 1.00 76.38 332 PRO A N 1
ATOM 2600 C CA . PRO A 1 332 ? 11.308 -8.194 -22.875 1.00 76.38 332 PRO A CA 1
ATOM 2601 C C . PRO A 1 332 ? 10.230 -7.245 -22.342 1.00 76.38 332 PRO A C 1
ATOM 2603 O O . PRO A 1 332 ? 10.448 -6.538 -21.357 1.00 76.38 332 PRO A O 1
ATOM 2606 N N . SER A 1 333 ? 9.086 -7.178 -23.022 1.00 77.25 333 SER A N 1
ATOM 2607 C CA . SER A 1 333 ? 8.101 -6.112 -22.793 1.00 77.25 333 SER A CA 1
ATOM 2608 C C . SER A 1 333 ? 7.561 -6.060 -21.358 1.00 77.25 333 SER A C 1
ATOM 2610 O O . SER A 1 333 ? 7.313 -4.980 -20.826 1.00 77.25 333 SER A O 1
ATOM 2612 N N . ASP A 1 334 ? 7.377 -7.213 -20.720 1.00 69.69 334 ASP A N 1
ATOM 2613 C CA . ASP A 1 334 ? 6.926 -7.337 -19.333 1.00 69.69 334 ASP A CA 1
ATOM 2614 C C . ASP A 1 334 ? 7.971 -6.819 -18.333 1.00 69.69 334 ASP A C 1
ATOM 2616 O O . ASP A 1 334 ? 7.636 -5.973 -17.496 1.00 69.69 334 ASP A O 1
ATOM 2620 N N . SER A 1 335 ? 9.234 -7.236 -18.482 1.00 74.94 335 SER A N 1
ATOM 2621 C CA . SER A 1 335 ? 10.363 -6.720 -17.691 1.00 74.94 335 SER A CA 1
ATOM 2622 C C . SER A 1 335 ? 10.534 -5.215 -17.877 1.00 74.94 335 SER A C 1
ATOM 2624 O O . SER A 1 335 ? 10.634 -4.479 -16.897 1.00 74.94 335 SER A O 1
ATOM 2626 N N . TRP A 1 336 ? 10.467 -4.737 -19.127 1.00 85.50 336 TRP A N 1
ATOM 2627 C CA . TRP A 1 336 ? 10.622 -3.321 -19.453 1.00 85.50 336 TRP A CA 1
ATOM 2628 C C . TRP A 1 336 ? 9.606 -2.465 -18.698 1.00 85.50 336 TRP A C 1
ATOM 2630 O O . TRP A 1 336 ? 9.978 -1.478 -18.067 1.00 85.50 336 TRP A O 1
ATOM 2640 N N . VAL A 1 337 ? 8.322 -2.839 -18.710 1.00 87.69 337 VAL A N 1
ATOM 2641 C CA . VAL A 1 337 ? 7.293 -2.071 -17.991 1.00 87.69 337 VAL A CA 1
ATOM 2642 C C . VAL A 1 337 ? 7.621 -2.008 -16.504 1.00 87.69 337 VAL A C 1
ATOM 2644 O O . VAL A 1 337 ? 7.560 -0.922 -15.926 1.00 87.69 337 VAL A O 1
ATOM 2647 N N . MET A 1 338 ? 8.007 -3.135 -15.900 1.00 85.44 338 MET A N 1
ATOM 2648 C CA . MET A 1 338 ? 8.331 -3.200 -14.477 1.00 85.44 338 MET A CA 1
ATOM 2649 C C . MET A 1 338 ? 9.549 -2.352 -14.117 1.00 85.44 338 MET A C 1
ATOM 2651 O O . MET A 1 338 ? 9.467 -1.558 -13.176 1.00 85.44 338 MET A O 1
ATOM 2655 N N . ASP A 1 339 ? 10.632 -2.425 -14.885 1.00 81.88 339 ASP A N 1
ATOM 2656 C CA . ASP A 1 339 ? 11.849 -1.645 -14.642 1.00 81.88 339 ASP A CA 1
ATOM 2657 C C . ASP A 1 339 ? 11.598 -0.131 -14.680 1.00 81.88 339 ASP A C 1
ATOM 2659 O O . ASP A 1 339 ? 12.242 0.634 -13.961 1.00 81.88 339 ASP A O 1
ATOM 2663 N N . HIS A 1 340 ? 10.609 0.311 -15.461 1.00 87.69 340 HIS A N 1
ATOM 2664 C CA . HIS A 1 340 ? 10.278 1.726 -15.626 1.00 87.69 340 HIS A CA 1
ATOM 2665 C C . HIS A 1 340 ? 9.217 2.249 -14.642 1.00 87.69 340 HIS A C 1
ATOM 2667 O O . HIS A 1 340 ? 8.972 3.460 -14.608 1.00 87.69 340 HIS A O 1
ATOM 2673 N N . ILE A 1 341 ? 8.600 1.380 -13.831 1.00 89.81 341 ILE A N 1
ATOM 2674 C CA . ILE A 1 341 ? 7.629 1.770 -12.789 1.00 89.81 341 ILE A CA 1
ATOM 2675 C C . ILE A 1 341 ? 8.051 1.401 -11.363 1.00 89.81 341 ILE A C 1
ATOM 2677 O O . ILE A 1 341 ? 7.321 1.727 -10.422 1.00 89.81 341 ILE A O 1
ATOM 2681 N N . THR A 1 342 ? 9.179 0.708 -11.214 1.00 85.44 342 THR A N 1
ATOM 2682 C CA . THR A 1 342 ? 9.717 0.247 -9.932 1.00 85.44 342 THR A CA 1
ATOM 2683 C C . THR A 1 342 ? 10.685 1.279 -9.361 1.00 85.44 342 THR A C 1
ATOM 2685 O O . THR A 1 342 ? 11.484 1.878 -10.084 1.00 85.44 342 THR A O 1
ATOM 2688 N N . ASP A 1 343 ? 10.601 1.516 -8.057 1.00 85.69 343 ASP A N 1
ATOM 2689 C CA . ASP A 1 343 ? 11.502 2.413 -7.344 1.00 85.69 343 ASP A CA 1
ATOM 2690 C C . ASP A 1 343 ? 12.820 1.731 -6.922 1.00 85.69 343 ASP A C 1
ATOM 2692 O O . ASP A 1 343 ? 13.085 0.560 -7.197 1.00 85.69 343 ASP A O 1
ATOM 2696 N N . GLY A 1 344 ? 13.681 2.476 -6.232 1.00 77.75 344 GLY A N 1
ATOM 2697 C CA . GLY A 1 344 ? 14.972 1.988 -5.757 1.00 77.75 344 GLY A CA 1
ATOM 2698 C C . GLY A 1 344 ? 14.895 0.992 -4.601 1.00 77.75 344 GLY A C 1
ATOM 2699 O O . GLY A 1 344 ? 15.887 0.320 -4.319 1.00 77.75 344 GLY A O 1
ATOM 2700 N N . ALA A 1 345 ? 13.732 0.863 -3.960 1.00 73.50 345 ALA A N 1
ATOM 2701 C CA . ALA A 1 345 ? 13.454 -0.175 -2.975 1.00 73.50 345 ALA A CA 1
ATOM 2702 C C . ALA A 1 345 ? 12.929 -1.470 -3.627 1.00 73.50 345 ALA A C 1
ATOM 2704 O O . ALA A 1 345 ? 12.730 -2.463 -2.929 1.00 73.50 345 ALA A O 1
ATOM 2705 N N . GLY A 1 346 ? 12.747 -1.489 -4.954 1.00 74.56 346 GLY A N 1
ATOM 2706 C CA . GLY A 1 346 ? 12.183 -2.629 -5.672 1.00 74.56 346 GLY A CA 1
ATOM 2707 C C . GLY A 1 346 ? 10.656 -2.688 -5.600 1.00 74.56 346 GLY A C 1
ATOM 2708 O O . GLY A 1 346 ? 10.078 -3.742 -5.860 1.00 74.56 346 GLY A O 1
ATOM 2709 N N . GLU A 1 347 ? 9.995 -1.586 -5.239 1.00 80.44 347 GLU A N 1
ATOM 2710 C CA . GLU A 1 347 ? 8.545 -1.518 -5.110 1.00 80.44 347 GLU A CA 1
ATOM 2711 C C . GLU A 1 347 ? 7.907 -0.793 -6.302 1.00 80.44 347 GLU A C 1
ATOM 2713 O O . GLU A 1 347 ? 8.356 0.265 -6.744 1.00 80.44 347 GLU A O 1
ATOM 2718 N N . ALA A 1 348 ? 6.815 -1.360 -6.815 1.00 86.88 348 ALA A N 1
ATOM 2719 C CA . ALA A 1 348 ? 5.983 -0.760 -7.849 1.00 86.88 348 ALA A CA 1
ATOM 2720 C C . ALA A 1 348 ? 4.557 -0.571 -7.323 1.00 86.88 348 ALA A C 1
ATOM 2722 O O . ALA A 1 348 ? 4.028 -1.405 -6.585 1.00 86.88 348 ALA A O 1
ATOM 2723 N N . SER A 1 349 ? 3.916 0.535 -7.710 1.00 86.56 349 SER A N 1
ATOM 2724 C CA . SER A 1 349 ? 2.566 0.867 -7.247 1.00 86.56 349 SER A CA 1
ATOM 2725 C C . SER A 1 349 ? 1.498 0.564 -8.307 1.00 86.56 349 SER A C 1
ATOM 2727 O O . SER A 1 349 ? 1.753 0.756 -9.503 1.00 86.56 349 SER A O 1
ATOM 2729 N N . PRO A 1 350 ? 0.264 0.203 -7.895 1.00 89.88 350 PRO A N 1
ATOM 2730 C CA . PRO A 1 350 ? -0.898 0.131 -8.782 1.00 89.88 350 PRO A CA 1
ATOM 2731 C C . PRO A 1 350 ? -1.048 1.348 -9.686 1.00 89.88 350 PRO A C 1
ATOM 2733 O O . PRO A 1 350 ? -1.277 1.235 -10.886 1.00 89.88 350 PRO A O 1
ATOM 2736 N N . ARG A 1 351 ? -0.881 2.535 -9.103 1.00 87.56 351 ARG A N 1
ATOM 2737 C CA . ARG A 1 351 ? -1.095 3.810 -9.779 1.00 87.56 351 ARG A CA 1
ATOM 2738 C C . ARG A 1 351 ? -0.063 4.053 -10.879 1.00 87.56 351 ARG A C 1
ATOM 2740 O O . ARG A 1 351 ? -0.437 4.547 -11.938 1.00 87.56 351 ARG A O 1
ATOM 2747 N N . SER A 1 352 ? 1.196 3.665 -10.664 1.00 90.94 352 SER A N 1
ATOM 2748 C CA . SER A 1 352 ? 2.247 3.753 -11.685 1.00 90.94 352 SER A CA 1
ATOM 2749 C C . SER A 1 352 ? 1.955 2.832 -12.873 1.00 90.94 352 SER A C 1
ATOM 2751 O O . SER A 1 352 ? 2.028 3.286 -14.014 1.00 90.94 352 SER A O 1
ATOM 2753 N N . LEU A 1 353 ? 1.565 1.572 -12.617 1.00 93.50 353 LEU A N 1
ATOM 2754 C CA . LEU A 1 353 ? 1.227 0.615 -13.678 1.00 93.50 353 LEU A CA 1
ATOM 2755 C C . LEU A 1 353 ? 0.011 1.091 -14.486 1.00 93.50 353 LEU A C 1
ATOM 2757 O O . LEU A 1 353 ? 0.079 1.194 -15.708 1.00 93.50 353 LEU A O 1
ATOM 2761 N N . LEU A 1 354 ? -1.098 1.416 -13.813 1.00 93.38 354 LEU A N 1
ATOM 2762 C CA . LEU A 1 354 ? -2.334 1.826 -14.486 1.00 93.38 354 LEU A CA 1
ATOM 2763 C C . LEU A 1 354 ? -2.124 3.088 -15.328 1.00 93.38 354 LEU A C 1
ATOM 2765 O O . LEU A 1 354 ? -2.601 3.155 -16.459 1.00 93.38 354 LEU A O 1
ATOM 2769 N N . ARG A 1 355 ? -1.355 4.059 -14.819 1.00 92.94 355 ARG A N 1
ATOM 2770 C CA . ARG A 1 355 ? -1.010 5.276 -15.563 1.00 92.94 355 ARG A CA 1
ATOM 2771 C C . ARG A 1 355 ? -0.124 4.984 -16.774 1.00 92.94 355 ARG A C 1
ATOM 2773 O O . ARG A 1 355 ? -0.342 5.595 -17.815 1.00 92.94 355 ARG A O 1
ATOM 2780 N N . MET A 1 356 ? 0.835 4.059 -16.663 1.00 94.56 356 MET A N 1
ATOM 2781 C CA . MET A 1 356 ? 1.672 3.637 -17.793 1.00 94.56 356 MET A CA 1
ATOM 2782 C C . MET A 1 356 ? 0.804 3.117 -18.943 1.00 94.56 356 MET A C 1
ATOM 2784 O O . MET A 1 356 ? 0.904 3.617 -20.061 1.00 94.56 356 MET A O 1
ATOM 2788 N N . PHE A 1 357 ? -0.082 2.159 -18.662 1.00 95.38 357 PHE A N 1
ATOM 2789 C CA . PHE A 1 357 ? -0.940 1.552 -19.681 1.00 95.38 357 PHE A CA 1
ATOM 2790 C C . PHE A 1 357 ? -1.985 2.518 -20.238 1.00 95.38 357 PHE A C 1
ATOM 2792 O O . PHE A 1 357 ? -2.140 2.596 -21.454 1.00 95.38 357 PHE A O 1
ATOM 2799 N N . SER A 1 358 ? -2.649 3.285 -19.369 1.00 94.69 358 SER A N 1
ATOM 2800 C CA . SER A 1 358 ? -3.616 4.308 -19.777 1.00 94.69 358 SER A CA 1
ATOM 2801 C C . SER A 1 358 ? -2.972 5.306 -20.729 1.00 94.69 358 SER A C 1
ATOM 2803 O O . SER A 1 358 ? -3.429 5.488 -21.855 1.00 94.69 358 SER A O 1
ATOM 2805 N N . ARG A 1 359 ? -1.834 5.888 -20.333 1.00 94.38 359 ARG A N 1
ATOM 2806 C CA . ARG A 1 359 ? -1.167 6.904 -21.143 1.00 94.38 359 ARG A CA 1
ATOM 2807 C C . ARG A 1 359 ? -0.571 6.336 -22.430 1.00 94.38 359 ARG A C 1
ATOM 2809 O O . ARG A 1 359 ? -0.593 7.013 -23.457 1.00 94.38 359 ARG A O 1
ATOM 2816 N N . ALA A 1 360 ? -0.046 5.112 -22.404 1.00 93.69 360 ALA A N 1
ATOM 2817 C CA . ALA A 1 360 ? 0.444 4.453 -23.611 1.00 93.69 360 ALA A CA 1
ATOM 2818 C C . ALA A 1 360 ? -0.698 4.198 -24.610 1.00 93.69 360 ALA A C 1
ATOM 2820 O O . ALA A 1 360 ? -0.526 4.451 -25.803 1.00 93.69 360 ALA A O 1
ATOM 2821 N N . ALA A 1 361 ? -1.872 3.773 -24.132 1.00 93.75 361 ALA A N 1
ATOM 2822 C CA . ALA A 1 361 ? -3.058 3.583 -24.962 1.00 93.75 361 ALA A CA 1
ATOM 2823 C C . ALA A 1 361 ? -3.581 4.908 -25.549 1.00 93.75 361 ALA A C 1
ATOM 2825 O O . ALA A 1 361 ? -3.884 4.957 -26.741 1.00 93.75 361 ALA A O 1
ATOM 2826 N N . GLU A 1 362 ? -3.594 5.999 -24.772 1.00 92.50 362 GLU A N 1
ATOM 2827 C CA . GLU A 1 362 ? -3.944 7.338 -25.277 1.00 92.50 362 GLU A CA 1
ATOM 2828 C C . GLU A 1 362 ? -3.031 7.772 -26.424 1.00 92.50 362 GLU A C 1
ATOM 2830 O O . GLU A 1 362 ? -3.504 8.209 -27.469 1.00 92.50 362 GLU A O 1
ATOM 2835 N N . LEU A 1 363 ? -1.715 7.621 -26.249 1.00 91.12 363 LEU A N 1
ATOM 2836 C CA . LEU A 1 363 ? -0.724 7.977 -27.268 1.00 91.12 363 LEU A CA 1
ATOM 2837 C C . LEU A 1 363 ? -0.801 7.077 -28.509 1.00 91.12 363 LEU A C 1
ATOM 2839 O O . LEU A 1 363 ? -0.378 7.485 -29.592 1.00 91.12 363 LEU A O 1
ATOM 2843 N N . ALA A 1 364 ? -1.314 5.854 -28.360 1.00 91.25 364 ALA A N 1
ATOM 2844 C CA . ALA A 1 364 ? -1.504 4.913 -29.457 1.00 91.25 364 ALA A CA 1
ATOM 2845 C C . ALA A 1 364 ? -2.735 5.226 -30.324 1.00 91.25 364 ALA A C 1
ATOM 2847 O O . ALA A 1 364 ? -2.766 4.771 -31.466 1.00 91.25 364 ALA A O 1
ATOM 2848 N N . ARG A 1 365 ? -3.706 6.028 -29.848 1.00 86.19 365 ARG A N 1
ATOM 2849 C CA . ARG A 1 365 ? -4.871 6.445 -30.659 1.00 86.19 365 ARG A CA 1
ATOM 2850 C C . ARG A 1 365 ? -4.449 7.081 -31.986 1.00 86.19 365 ARG A C 1
ATOM 2852 O O . ARG A 1 365 ? -4.992 6.739 -33.031 1.00 86.19 365 ARG A O 1
ATOM 2859 N N . ASP A 1 366 ? -3.421 7.927 -31.943 1.00 77.25 366 ASP A N 1
ATOM 2860 C CA . ASP A 1 366 ? -2.921 8.671 -33.106 1.00 77.25 366 ASP A CA 1
ATOM 2861 C C . ASP A 1 366 ? -1.789 7.939 -33.858 1.00 77.25 366 ASP A C 1
ATOM 2863 O O . ASP A 1 366 ? -1.196 8.484 -34.792 1.00 77.25 366 ASP A O 1
ATOM 2867 N N . ARG A 1 367 ? -1.430 6.714 -33.440 1.00 71.25 367 ARG A N 1
ATOM 2868 C CA . ARG A 1 367 ? -0.265 5.964 -33.943 1.00 71.25 367 ARG A CA 1
ATOM 2869 C C . ARG A 1 367 ? -0.606 4.494 -34.166 1.00 71.25 367 ARG A C 1
ATOM 2871 O O . ARG A 1 367 ? -0.290 3.635 -33.348 1.00 71.25 367 ARG A O 1
ATOM 2878 N N . LEU A 1 368 ? -1.213 4.200 -35.312 1.00 66.19 368 LEU A N 1
ATOM 2879 C CA . LEU A 1 368 ? -1.488 2.827 -35.733 1.00 66.19 368 LEU A CA 1
ATOM 2880 C C . LEU A 1 368 ? -0.227 2.183 -36.329 1.00 66.19 368 LEU A C 1
ATOM 2882 O O . LEU A 1 368 ? 0.404 2.753 -37.220 1.00 66.19 368 LEU A O 1
ATOM 2886 N N . GLN A 1 369 ? 0.125 0.985 -35.858 1.00 69.50 369 GLN A N 1
ATOM 2887 C CA . GLN A 1 369 ? 1.160 0.135 -36.450 1.00 69.50 369 GLN A CA 1
ATOM 2888 C C . GLN A 1 369 ? 0.571 -1.252 -36.752 1.00 69.50 369 GLN A C 1
ATOM 2890 O O . GLN A 1 369 ? -0.103 -1.815 -35.888 1.00 69.50 369 GLN A O 1
ATOM 2895 N N . PRO A 1 370 ? 0.790 -1.820 -37.954 1.00 66.94 370 PRO A N 1
ATOM 2896 C CA . PRO A 1 370 ? 0.322 -3.168 -38.266 1.00 66.94 370 PRO A CA 1
ATOM 2897 C C . PRO A 1 370 ? 0.901 -4.206 -37.298 1.00 66.94 370 PRO A C 1
ATOM 2899 O O . PRO A 1 370 ? 2.097 -4.202 -37.016 1.00 66.94 370 PRO A O 1
ATOM 2902 N N . GLY A 1 371 ? 0.052 -5.110 -36.818 1.00 75.25 371 GLY A N 1
ATOM 2903 C CA . GLY A 1 371 ? 0.417 -6.202 -35.908 1.00 75.25 371 GLY A CA 1
ATOM 2904 C C . GLY A 1 371 ? 0.634 -5.828 -34.433 1.00 75.25 371 GLY A C 1
ATOM 2905 O O . GLY A 1 371 ? 1.008 -6.711 -33.666 1.00 75.25 371 GLY A O 1
ATOM 2906 N N . VAL A 1 372 ? 0.428 -4.567 -34.019 1.00 83.44 372 VAL A N 1
ATOM 2907 C CA . VAL A 1 372 ? 0.657 -4.123 -32.631 1.00 83.44 372 VAL A CA 1
ATOM 2908 C C . VAL A 1 372 ? -0.472 -3.211 -32.146 1.00 83.44 372 VAL A C 1
ATOM 2910 O O . VAL A 1 372 ? -0.744 -2.165 -32.734 1.00 83.44 372 VAL A O 1
ATOM 2913 N N . CYS A 1 373 ? -1.098 -3.570 -31.022 1.00 87.25 373 CYS A N 1
ATOM 2914 C CA . CYS A 1 373 ? -2.188 -2.788 -30.439 1.00 87.25 373 CYS A CA 1
ATOM 2915 C C . CYS A 1 373 ? -1.688 -1.481 -29.794 1.00 87.25 373 CYS A C 1
ATOM 2917 O O . CYS A 1 373 ? -2.282 -0.421 -30.015 1.00 87.25 373 CYS A O 1
ATOM 2919 N N . VAL A 1 374 ? -0.577 -1.532 -29.046 1.00 90.94 374 VAL A N 1
ATOM 2920 C CA . VAL A 1 374 ? 0.074 -0.353 -28.444 1.00 90.94 374 VAL A CA 1
ATOM 2921 C C . VAL A 1 374 ? 1.570 -0.345 -28.792 1.00 90.94 374 VAL A C 1
ATOM 2923 O O . VAL A 1 374 ? 2.319 -1.163 -28.257 1.00 90.94 374 VAL A O 1
ATOM 2926 N N . PRO A 1 375 ? 2.032 0.566 -29.672 1.00 88.56 375 PRO A N 1
ATOM 2927 C CA . PRO A 1 375 ? 3.430 0.619 -30.099 1.00 88.56 375 PRO A CA 1
ATOM 2928 C C . PRO A 1 375 ? 4.435 0.887 -28.971 1.00 88.56 375 PRO A C 1
ATOM 2930 O O . PRO A 1 375 ? 4.157 1.650 -28.043 1.00 88.56 375 PRO A O 1
ATOM 2933 N N . SER A 1 376 ? 5.664 0.381 -29.132 1.00 85.88 376 SER A N 1
ATOM 2934 C CA . SER A 1 376 ? 6.784 0.586 -28.193 1.00 85.88 376 SER A CA 1
ATOM 2935 C C . SER A 1 376 ? 7.040 2.064 -27.868 1.00 85.88 376 SER A C 1
ATOM 2937 O O . SER A 1 376 ? 7.115 2.460 -26.702 1.00 85.88 376 SER A O 1
ATOM 2939 N N . ALA A 1 377 ? 7.040 2.925 -28.891 1.00 85.19 377 ALA A N 1
ATOM 2940 C CA . ALA A 1 377 ? 7.219 4.364 -28.717 1.00 85.19 377 ALA A CA 1
ATOM 2941 C C . ALA A 1 377 ? 6.149 5.008 -27.812 1.00 85.19 377 ALA A C 1
ATOM 2943 O O . ALA A 1 377 ? 6.413 6.038 -27.191 1.00 85.19 377 ALA A O 1
ATOM 2944 N N . CYS A 1 378 ? 4.942 4.443 -27.721 1.00 90.81 378 CYS A N 1
ATOM 2945 C CA . CYS A 1 378 ? 3.896 4.965 -26.842 1.00 90.81 378 CYS A CA 1
ATOM 2946 C C . CYS A 1 378 ? 4.189 4.656 -25.369 1.00 90.81 378 CYS A C 1
ATOM 2948 O O . CYS A 1 378 ? 4.012 5.543 -24.539 1.00 90.81 378 CYS A O 1
ATOM 2950 N N . PHE A 1 379 ? 4.726 3.474 -25.051 1.00 90.19 379 PHE A N 1
ATOM 2951 C CA . PHE A 1 379 ? 5.193 3.141 -23.698 1.00 90.19 379 PHE A CA 1
ATOM 2952 C C . PHE A 1 379 ? 6.375 4.011 -23.264 1.00 90.19 379 PHE A C 1
ATOM 2954 O O . PHE A 1 379 ? 6.346 4.590 -22.178 1.00 90.19 379 PHE A O 1
ATOM 2961 N N . VAL A 1 380 ? 7.371 4.195 -24.137 1.00 86.19 380 VAL A N 1
ATOM 2962 C CA . VAL A 1 380 ? 8.523 5.075 -23.866 1.00 86.19 380 VAL A CA 1
ATOM 2963 C C . VAL A 1 380 ? 8.065 6.507 -23.561 1.00 86.19 380 VAL A C 1
ATOM 2965 O O . VAL A 1 380 ? 8.521 7.126 -22.603 1.00 86.19 380 VAL A O 1
ATOM 2968 N N . ASN A 1 381 ? 7.113 7.038 -24.334 1.00 86.88 381 ASN A N 1
ATOM 2969 C CA . ASN A 1 381 ? 6.577 8.381 -24.101 1.00 86.88 381 ASN A CA 1
ATOM 2970 C C . ASN A 1 381 ? 5.655 8.460 -22.869 1.00 86.88 381 ASN A C 1
ATOM 2972 O O . ASN A 1 381 ? 5.625 9.492 -22.194 1.00 86.88 381 ASN A O 1
ATOM 2976 N N . ALA A 1 382 ? 4.916 7.392 -22.556 1.00 91.88 382 ALA A N 1
ATOM 2977 C CA . ALA A 1 382 ? 4.083 7.298 -21.358 1.00 91.88 382 ALA A CA 1
ATOM 2978 C C . ALA A 1 382 ? 4.919 7.293 -20.072 1.00 91.88 382 ALA A C 1
ATOM 2980 O O . ALA A 1 382 ? 4.531 7.928 -19.090 1.00 91.88 382 ALA A O 1
ATOM 2981 N N . GLN A 1 383 ? 6.096 6.662 -20.098 1.00 90.62 383 GLN A N 1
ATOM 2982 C CA . GLN A 1 383 ? 7.021 6.601 -18.967 1.00 90.62 383 GLN A CA 1
ATOM 2983 C C . GLN A 1 383 ? 7.356 7.987 -18.406 1.00 90.62 383 GLN A C 1
ATOM 2985 O O . GLN A 1 383 ? 7.321 8.184 -17.190 1.00 90.62 383 GLN A O 1
ATOM 2990 N N . ARG A 1 384 ? 7.581 8.977 -19.279 1.00 89.69 384 ARG A N 1
ATOM 2991 C CA . ARG A 1 384 ? 7.853 10.360 -18.864 1.00 89.69 384 ARG A CA 1
ATOM 2992 C C . ARG A 1 384 ? 6.712 10.939 -18.025 1.00 89.69 384 ARG A C 1
ATOM 2994 O O . ARG A 1 384 ? 6.955 11.537 -16.980 1.00 89.69 384 ARG A O 1
ATOM 3001 N N . VAL A 1 385 ? 5.467 10.717 -18.451 1.00 90.00 385 VAL A N 1
ATOM 3002 C CA . VAL A 1 385 ? 4.263 11.184 -17.741 1.00 90.00 385 VAL A CA 1
ATOM 3003 C C . VAL A 1 385 ? 4.110 10.478 -16.394 1.00 90.00 385 VAL A C 1
ATOM 3005 O O . VAL A 1 385 ? 3.786 11.121 -15.395 1.00 90.00 385 VAL A O 1
ATOM 3008 N N . VAL A 1 386 ? 4.374 9.167 -16.346 1.00 92.38 386 VAL A N 1
ATOM 3009 C CA . VAL A 1 386 ? 4.379 8.390 -15.096 1.00 92.38 386 VAL A CA 1
ATOM 3010 C C . VAL A 1 386 ? 5.412 8.956 -14.123 1.00 92.38 386 VAL A C 1
ATOM 3012 O O . VAL A 1 386 ? 5.082 9.205 -12.962 1.00 92.38 386 VAL A O 1
ATOM 3015 N N . SER A 1 387 ? 6.623 9.227 -14.610 1.00 93.12 387 SER A N 1
ATOM 3016 C CA . SER A 1 387 ? 7.728 9.747 -13.811 1.00 93.12 387 SER A CA 1
ATOM 3017 C C . SER A 1 387 ? 7.445 11.136 -13.237 1.00 93.12 387 SER A C 1
ATOM 3019 O O . SER A 1 387 ? 7.532 11.345 -12.025 1.00 93.12 387 SER A O 1
ATOM 3021 N N . GLU A 1 388 ? 7.015 12.078 -14.081 1.00 91.94 388 GLU A N 1
ATOM 3022 C CA . GLU A 1 388 ? 6.639 13.434 -13.664 1.00 91.94 388 GLU A CA 1
ATOM 3023 C C . GLU A 1 388 ? 5.508 13.415 -12.626 1.00 91.94 388 GLU A C 1
ATOM 3025 O O . GLU A 1 388 ? 5.526 14.166 -11.647 1.00 91.94 388 GLU A O 1
ATOM 3030 N N . ALA A 1 389 ? 4.519 12.539 -12.814 1.00 89.69 389 ALA A N 1
ATOM 3031 C CA . ALA A 1 389 ? 3.410 12.422 -11.884 1.00 89.69 389 ALA A CA 1
ATOM 3032 C C . ALA A 1 389 ? 3.829 11.799 -10.544 1.00 89.69 389 ALA A C 1
ATOM 3034 O O . ALA A 1 389 ? 3.351 12.251 -9.504 1.00 89.69 389 ALA A O 1
ATOM 3035 N N . ARG A 1 390 ? 4.751 10.827 -10.538 1.00 90.25 390 ARG A N 1
ATOM 3036 C CA . ARG A 1 390 ? 5.271 10.249 -9.293 1.00 90.25 390 ARG A CA 1
ATOM 3037 C C . ARG A 1 390 ? 6.085 11.268 -8.491 1.00 90.25 390 ARG A C 1
ATOM 3039 O O . ARG A 1 390 ? 5.900 11.366 -7.282 1.00 90.25 390 ARG A O 1
ATOM 3046 N N . VAL A 1 391 ? 6.914 12.082 -9.146 1.00 91.19 391 VAL A N 1
ATOM 3047 C CA . VAL A 1 391 ? 7.641 13.177 -8.474 1.00 91.19 391 VAL A CA 1
ATOM 3048 C C . VAL A 1 391 ? 6.681 14.231 -7.913 1.00 91.19 391 VAL A C 1
ATOM 3050 O O . VAL A 1 391 ? 6.883 14.712 -6.799 1.00 91.19 391 VAL A O 1
ATOM 3053 N N . ARG A 1 392 ? 5.593 14.554 -8.629 1.00 89.00 392 ARG A N 1
ATOM 3054 C CA . ARG A 1 392 ? 4.548 15.461 -8.121 1.00 89.00 392 ARG A CA 1
ATOM 3055 C C . ARG A 1 392 ? 3.879 14.919 -6.857 1.00 89.00 392 ARG A C 1
ATOM 3057 O O . ARG A 1 392 ? 3.709 15.670 -5.906 1.00 89.00 392 ARG A O 1
ATOM 3064 N N . GLU A 1 393 ? 3.551 13.630 -6.834 1.00 85.12 393 GLU A N 1
ATOM 3065 C CA . GLU A 1 393 ? 2.970 12.968 -5.658 1.00 85.12 393 GLU A CA 1
ATOM 3066 C C . GLU A 1 393 ? 3.922 13.003 -4.458 1.00 85.12 393 GLU A C 1
ATOM 3068 O O . GLU A 1 393 ? 3.491 13.309 -3.353 1.00 85.12 393 GLU A O 1
ATOM 3073 N N . LEU A 1 394 ? 5.218 12.756 -4.673 1.00 86.44 394 LEU A N 1
ATOM 3074 C CA . LEU A 1 394 ? 6.229 12.833 -3.614 1.00 86.44 394 LEU A CA 1
ATOM 3075 C C . LEU A 1 394 ? 6.398 14.256 -3.065 1.00 86.44 394 LEU A C 1
ATOM 3077 O O . LEU A 1 394 ? 6.602 14.427 -1.867 1.00 86.44 394 LEU A O 1
ATOM 3081 N N . LYS A 1 395 ? 6.277 15.282 -3.918 1.00 85.94 395 LYS A N 1
ATOM 3082 C CA . LYS A 1 395 ? 6.292 16.690 -3.493 1.00 85.94 395 LYS A CA 1
ATOM 3083 C C . LYS A 1 395 ? 5.115 17.027 -2.570 1.00 85.94 395 LYS A C 1
ATOM 3085 O O . LYS A 1 395 ? 5.274 17.841 -1.670 1.00 85.94 395 LYS A O 1
ATOM 3090 N N . GLU A 1 396 ? 3.948 16.420 -2.783 1.00 78.81 396 GLU A N 1
ATOM 3091 C CA . GLU A 1 396 ? 2.787 16.565 -1.888 1.00 78.81 396 GLU A CA 1
ATOM 3092 C C . GLU A 1 396 ? 2.975 15.839 -0.540 1.00 78.81 396 GLU A C 1
ATOM 3094 O O . GLU A 1 396 ? 2.152 15.999 0.359 1.00 78.81 396 GLU A O 1
ATOM 3099 N N . GLU A 1 397 ? 3.996 14.986 -0.410 1.00 75.62 397 GLU A N 1
ATOM 3100 C CA . GLU A 1 397 ? 4.340 14.271 0.828 1.00 75.62 397 GLU A CA 1
ATOM 3101 C C . GLU A 1 397 ? 5.459 14.986 1.595 1.00 75.62 397 GLU A C 1
ATOM 3103 O O . GLU A 1 397 ? 5.342 15.202 2.793 1.00 75.62 397 GLU A O 1
ATOM 3108 N N . ASP A 1 398 ? 6.530 15.368 0.896 1.00 78.69 398 ASP A N 1
ATOM 3109 C CA . ASP A 1 398 ? 7.695 16.075 1.431 1.00 78.69 398 ASP A CA 1
ATOM 3110 C C . ASP A 1 398 ? 7.981 17.266 0.501 1.00 78.69 398 ASP A C 1
ATOM 3112 O O . ASP A 1 398 ? 8.525 17.101 -0.594 1.00 78.69 398 ASP A O 1
ATOM 3116 N N . HIS A 1 399 ? 7.618 18.481 0.921 1.00 83.19 399 HIS A N 1
ATOM 3117 C CA . HIS A 1 399 ? 7.705 19.680 0.074 1.00 83.19 399 HIS A CA 1
ATOM 3118 C C . HIS A 1 399 ? 9.120 19.928 -0.483 1.00 83.19 399 HIS A C 1
ATOM 3120 O O . HIS A 1 399 ? 9.258 20.330 -1.642 1.00 83.19 399 HIS A O 1
ATOM 3126 N N . TRP A 1 400 ? 10.163 19.615 0.294 1.00 88.88 400 TRP A N 1
ATOM 3127 C CA . TRP A 1 400 ? 11.571 19.728 -0.108 1.00 88.88 400 TRP A CA 1
ATOM 3128 C C . TRP A 1 400 ? 11.959 18.840 -1.303 1.00 88.88 400 TRP A C 1
ATOM 3130 O O . TRP A 1 400 ? 12.860 19.197 -2.060 1.00 88.88 400 TRP A O 1
ATOM 3140 N N . ILE A 1 401 ? 11.249 17.728 -1.560 1.00 90.50 401 ILE A N 1
ATOM 3141 C CA . ILE A 1 401 ? 11.465 16.907 -2.770 1.00 90.50 401 ILE A CA 1
ATOM 3142 C C . ILE A 1 401 ? 11.215 17.729 -4.040 1.00 90.50 401 ILE A C 1
ATOM 3144 O O . ILE A 1 401 ? 11.823 17.471 -5.081 1.00 90.50 401 ILE A O 1
ATOM 3148 N N . GLY A 1 402 ? 10.366 18.758 -3.954 1.00 89.00 402 GLY A N 1
ATOM 3149 C CA . GLY A 1 402 ? 10.104 19.689 -5.047 1.00 89.00 402 GLY A CA 1
ATOM 3150 C C . GLY A 1 402 ? 11.339 20.443 -5.552 1.00 89.00 402 GLY A C 1
ATOM 3151 O O . GLY A 1 402 ? 11.311 20.913 -6.688 1.00 89.00 402 GLY A O 1
ATOM 3152 N N . GLU A 1 403 ? 12.415 20.519 -4.765 1.00 92.81 403 GLU A N 1
ATOM 3153 C CA . GLU A 1 403 ? 13.676 21.160 -5.156 1.00 92.81 403 GLU A CA 1
ATOM 3154 C C . GLU A 1 403 ? 14.624 20.207 -5.909 1.00 92.81 403 GLU A C 1
ATOM 3156 O O . GLU A 1 403 ? 15.490 20.659 -6.664 1.00 92.81 403 GLU A O 1
ATOM 3161 N N . LEU A 1 404 ? 14.436 18.883 -5.801 1.00 93.88 404 LEU A N 1
ATOM 3162 C CA . LEU A 1 404 ? 15.303 17.894 -6.460 1.00 93.88 404 LEU A CA 1
ATOM 3163 C C . LEU A 1 404 ? 15.382 18.062 -7.987 1.00 93.88 404 LEU A C 1
ATOM 3165 O O . LEU A 1 404 ? 16.499 18.045 -8.504 1.00 93.88 404 LEU A O 1
ATOM 3169 N N . PRO A 1 405 ? 14.283 18.304 -8.738 1.00 93.38 405 PRO A N 1
ATOM 3170 C CA . PRO A 1 405 ? 14.371 18.529 -10.183 1.00 93.38 405 PRO A CA 1
ATOM 3171 C C . PRO A 1 405 ? 15.214 19.745 -10.587 1.00 93.38 405 PRO A C 1
ATOM 3173 O O . PRO A 1 405 ? 15.693 19.820 -11.718 1.00 93.38 405 PRO A O 1
ATOM 3176 N N . ARG A 1 406 ? 15.364 20.739 -9.701 1.00 92.50 406 ARG A N 1
ATOM 3177 C CA . ARG A 1 406 ? 16.215 21.913 -9.937 1.00 92.50 406 ARG A CA 1
ATOM 3178 C C . ARG A 1 406 ? 17.685 21.565 -9.717 1.00 92.50 406 ARG A C 1
ATOM 3180 O O . ARG A 1 406 ? 18.518 21.946 -10.532 1.00 92.50 406 ARG A O 1
ATOM 3187 N N . LEU A 1 407 ? 17.983 20.836 -8.644 1.00 93.00 407 LEU A N 1
ATOM 3188 C CA . LEU A 1 407 ? 19.345 20.505 -8.210 1.00 93.00 407 LEU A CA 1
ATOM 3189 C C . LEU A 1 407 ? 19.983 19.365 -9.018 1.00 93.00 407 LEU A C 1
ATOM 3191 O O . LEU A 1 407 ? 21.185 19.374 -9.295 1.00 93.00 407 LEU A O 1
ATOM 3195 N N . LEU A 1 408 ? 19.173 18.386 -9.422 1.00 91.75 408 LEU A N 1
ATOM 3196 C CA . LEU A 1 408 ? 19.620 17.213 -10.173 1.00 91.75 408 LEU A CA 1
ATOM 3197 C C . LEU A 1 408 ? 19.666 17.447 -11.684 1.00 91.75 408 LEU A C 1
ATOM 3199 O O . LEU A 1 408 ? 20.247 16.638 -12.403 1.00 91.75 408 LEU A O 1
ATOM 3203 N N . ARG A 1 409 ? 19.102 18.549 -12.188 1.00 88.00 409 ARG A N 1
ATOM 3204 C CA . ARG A 1 409 ? 19.098 18.846 -13.623 1.00 88.00 409 ARG A CA 1
ATOM 3205 C C . ARG A 1 409 ? 20.518 18.839 -14.192 1.00 88.00 409 ARG A C 1
ATOM 3207 O O . ARG A 1 409 ? 21.419 19.498 -13.668 1.00 88.00 409 ARG A O 1
ATOM 3214 N N . GLY A 1 410 ? 20.707 18.097 -15.282 1.00 82.56 410 GLY A N 1
ATOM 3215 C CA . GLY A 1 410 ? 22.011 17.952 -15.934 1.00 82.56 410 GLY A CA 1
ATOM 3216 C C . GLY A 1 410 ? 23.058 17.216 -15.089 1.00 82.56 410 GLY A C 1
ATOM 3217 O O . GLY A 1 410 ? 24.251 17.361 -15.343 1.00 82.56 410 GLY A O 1
ATOM 3218 N N . ALA A 1 411 ? 22.655 16.480 -14.049 1.00 86.44 411 ALA A N 1
ATOM 3219 C CA . ALA A 1 411 ? 23.538 15.524 -13.399 1.00 86.44 411 ALA A CA 1
ATOM 3220 C C . ALA A 1 411 ? 23.706 14.288 -14.290 1.00 86.44 411 ALA A C 1
ATOM 3222 O O . ALA A 1 411 ? 22.725 13.711 -14.755 1.00 86.44 411 ALA A O 1
ATOM 3223 N N . THR A 1 412 ? 24.951 13.866 -14.496 1.00 84.44 412 THR A N 1
ATOM 3224 C CA . THR A 1 412 ? 25.252 12.568 -15.102 1.00 84.44 412 THR A CA 1
ATOM 3225 C C . THR A 1 412 ? 25.058 11.495 -14.045 1.00 84.44 412 THR A C 1
ATOM 3227 O O . THR A 1 412 ? 25.633 11.580 -12.963 1.00 84.44 412 THR A O 1
ATOM 3230 N N . ILE A 1 413 ? 24.234 10.501 -14.348 1.00 84.81 413 ILE A N 1
ATOM 3231 C CA . ILE A 1 413 ? 23.887 9.414 -13.440 1.00 84.81 413 ILE A CA 1
ATOM 3232 C C . ILE A 1 413 ? 24.118 8.091 -14.192 1.00 84.81 413 ILE A C 1
ATOM 3234 O O . ILE A 1 413 ? 23.652 7.982 -15.329 1.00 84.81 413 ILE A O 1
ATOM 3238 N N . PRO A 1 414 ? 24.783 7.081 -13.596 1.00 87.25 414 PRO A N 1
ATOM 3239 C CA . PRO A 1 414 ? 25.221 6.995 -12.196 1.00 87.25 414 PRO A CA 1
ATOM 3240 C C . PRO A 1 414 ? 26.412 7.896 -11.827 1.00 87.25 414 PRO A C 1
ATOM 3242 O O . PRO A 1 414 ? 27.363 8.030 -12.596 1.00 87.25 414 PRO A O 1
ATOM 3245 N N . ALA A 1 415 ? 26.372 8.475 -10.621 1.00 86.19 415 ALA A N 1
ATOM 3246 C CA . ALA A 1 415 ? 27.345 9.443 -10.102 1.00 86.19 415 ALA A CA 1
ATOM 3247 C C . ALA A 1 415 ? 28.084 8.936 -8.856 1.00 86.19 415 ALA A C 1
ATOM 3249 O O . ALA A 1 415 ? 27.544 8.158 -8.073 1.00 86.19 415 ALA A O 1
ATOM 3250 N N . ALA A 1 416 ? 29.302 9.429 -8.624 1.00 89.00 416 ALA A N 1
ATOM 3251 C CA . ALA A 1 416 ? 29.982 9.234 -7.343 1.00 89.00 416 ALA A CA 1
ATOM 3252 C C . ALA A 1 416 ? 29.180 9.889 -6.192 1.00 89.00 416 ALA A C 1
ATOM 3254 O O . ALA A 1 416 ? 28.582 10.952 -6.416 1.00 89.00 416 ALA A O 1
ATOM 3255 N N . PRO A 1 417 ? 29.158 9.300 -4.979 1.00 91.06 417 PRO A N 1
ATOM 3256 C CA . PRO A 1 417 ? 28.421 9.846 -3.838 1.00 91.06 417 PRO A CA 1
ATOM 3257 C C . PRO A 1 417 ? 28.713 11.324 -3.564 1.00 91.06 417 PRO A C 1
ATOM 3259 O O . PRO A 1 417 ? 27.785 12.111 -3.399 1.00 91.06 417 PRO A O 1
ATOM 3262 N N . GLU A 1 418 ? 29.980 11.723 -3.619 1.00 94.06 418 GLU A N 1
ATOM 3263 C CA . GLU A 1 418 ? 30.452 13.079 -3.325 1.00 94.06 418 GLU A CA 1
ATOM 3264 C C . GLU A 1 418 ? 29.910 14.091 -4.344 1.00 94.06 418 GLU A C 1
ATOM 3266 O O . GLU A 1 418 ? 29.544 15.212 -3.995 1.00 94.06 418 GLU A O 1
ATOM 3271 N N . SER A 1 419 ? 29.796 13.682 -5.614 1.00 93.31 419 SER A N 1
ATOM 3272 C CA . SER A 1 419 ? 29.240 14.523 -6.679 1.00 93.31 419 SER A CA 1
ATOM 3273 C C . SER A 1 419 ? 27.759 14.817 -6.444 1.00 93.31 419 SER A C 1
ATOM 3275 O O . SER A 1 419 ? 27.306 15.951 -6.625 1.00 93.31 419 SER A O 1
ATOM 3277 N N . LEU A 1 420 ? 27.001 13.808 -6.006 1.00 92.56 420 LEU A N 1
ATOM 3278 C CA . LEU A 1 420 ? 25.584 13.975 -5.707 1.00 92.56 420 LEU A CA 1
ATOM 3279 C C . LEU A 1 420 ? 25.375 14.762 -4.407 1.00 92.56 420 LEU A C 1
ATOM 3281 O O . LEU A 1 420 ? 24.532 15.655 -4.374 1.00 92.56 420 LEU A O 1
ATOM 3285 N N . GLN A 1 421 ? 26.181 14.502 -3.373 1.00 95.44 421 GLN A N 1
ATOM 3286 C CA . GLN A 1 421 ? 26.178 15.274 -2.126 1.00 95.44 421 GLN A CA 1
ATOM 3287 C C . GLN A 1 421 ? 26.438 16.763 -2.389 1.00 95.44 421 GLN A C 1
ATOM 3289 O O . GLN A 1 421 ? 25.683 17.601 -1.906 1.00 95.44 421 GLN A O 1
ATOM 3294 N N . ALA A 1 422 ? 27.430 17.105 -3.219 1.00 94.69 422 ALA A N 1
ATOM 3295 C CA . ALA A 1 422 ? 27.719 18.494 -3.579 1.00 94.69 422 ALA A CA 1
ATOM 3296 C C . ALA A 1 422 ? 26.536 19.187 -4.281 1.00 94.69 422 ALA A C 1
ATOM 3298 O O . ALA A 1 422 ? 26.270 20.362 -4.039 1.00 94.69 422 ALA A O 1
ATOM 3299 N N . ARG A 1 423 ? 25.790 18.458 -5.123 1.00 94.25 423 ARG A N 1
ATOM 3300 C CA . ARG A 1 423 ? 24.576 18.978 -5.780 1.00 94.25 423 ARG A CA 1
ATOM 3301 C C . ARG A 1 423 ? 23.404 19.161 -4.820 1.00 94.25 423 ARG A C 1
ATOM 3303 O O . ARG A 1 423 ? 22.576 20.037 -5.052 1.00 94.25 423 ARG A O 1
ATOM 3310 N N . LEU A 1 424 ? 23.317 18.333 -3.781 1.00 95.19 424 LEU A N 1
ATOM 3311 C CA . LEU A 1 424 ? 22.236 18.352 -2.795 1.00 95.19 424 LEU A CA 1
ATOM 3312 C C . LEU A 1 424 ? 22.519 19.272 -1.602 1.00 95.19 424 LEU A C 1
ATOM 3314 O O . LEU A 1 424 ? 21.572 19.672 -0.933 1.00 95.19 424 LEU A O 1
ATOM 3318 N N . ALA A 1 425 ? 23.779 19.650 -1.362 1.00 95.00 425 ALA A N 1
ATOM 3319 C CA . ALA A 1 425 ? 24.181 20.539 -0.272 1.00 95.00 425 ALA A CA 1
ATOM 3320 C C . ALA A 1 425 ? 23.341 21.832 -0.160 1.00 95.00 425 ALA A C 1
ATOM 3322 O O . ALA A 1 425 ? 22.952 22.156 0.961 1.00 95.00 425 ALA A O 1
ATOM 3323 N N . PRO A 1 426 ? 22.942 22.509 -1.262 1.00 95.00 426 PRO A N 1
ATOM 3324 C CA . PRO A 1 426 ? 22.095 23.701 -1.178 1.00 95.00 426 PRO A CA 1
ATOM 3325 C C . PRO A 1 426 ? 20.726 23.487 -0.511 1.00 95.00 426 PRO A C 1
ATOM 3327 O O . PRO A 1 426 ? 20.113 24.463 -0.099 1.00 95.00 426 PRO A O 1
ATOM 3330 N N . LEU A 1 427 ? 20.231 22.246 -0.384 1.00 93.06 427 LEU A N 1
ATOM 3331 C CA . LEU A 1 427 ? 18.990 21.958 0.355 1.00 93.06 427 LEU A CA 1
ATOM 3332 C C . LEU A 1 427 ? 19.101 22.297 1.842 1.00 93.06 427 LEU A C 1
ATOM 3334 O O . LEU A 1 427 ? 18.094 22.605 2.473 1.00 93.06 427 LEU A O 1
ATOM 3338 N N . LEU A 1 428 ? 20.303 22.196 2.413 1.00 92.12 428 LEU A N 1
ATOM 3339 C CA . LEU A 1 428 ? 20.542 22.451 3.834 1.00 92.12 428 LEU A CA 1
ATOM 3340 C C . LEU A 1 428 ? 20.507 23.948 4.159 1.00 92.12 428 LEU A C 1
ATOM 3342 O O . LEU A 1 428 ? 20.250 24.308 5.305 1.00 92.12 428 LEU A O 1
ATOM 3346 N N . ASP A 1 429 ? 20.713 24.801 3.156 1.00 91.31 429 ASP A N 1
ATOM 3347 C CA . ASP A 1 429 ? 20.727 26.260 3.283 1.00 91.31 429 ASP A CA 1
ATOM 3348 C C . ASP A 1 429 ? 19.404 26.909 2.832 1.00 91.31 429 ASP A C 1
ATOM 3350 O O . ASP A 1 429 ? 19.305 28.131 2.750 1.00 91.31 429 ASP A O 1
ATOM 3354 N N . GLU A 1 430 ? 18.376 26.110 2.525 1.00 90.38 430 GLU A N 1
ATOM 3355 C CA . GLU A 1 430 ? 17.076 26.611 2.075 1.00 90.38 430 GLU A CA 1
ATOM 3356 C C . GLU A 1 430 ? 16.371 27.410 3.190 1.00 90.38 430 GLU A C 1
ATOM 3358 O O . GLU A 1 430 ? 16.205 26.925 4.315 1.00 90.38 430 GLU A O 1
ATOM 3363 N N . GLU A 1 431 ? 15.963 28.646 2.873 1.00 87.50 431 GLU A N 1
ATOM 3364 C CA . GLU A 1 431 ? 15.386 29.593 3.841 1.00 87.50 431 GLU A CA 1
ATOM 3365 C C . GLU A 1 431 ? 13.987 29.179 4.305 1.00 87.50 431 GLU A C 1
ATOM 3367 O O . GLU A 1 431 ? 13.616 29.430 5.452 1.00 87.50 431 GLU A O 1
ATOM 3372 N N . ASP A 1 432 ? 13.210 28.554 3.418 1.00 84.56 432 ASP A N 1
ATOM 3373 C CA . ASP A 1 432 ? 11.884 28.030 3.730 1.00 84.56 432 ASP A CA 1
ATOM 3374 C C . ASP A 1 432 ? 12.018 26.675 4.452 1.00 84.56 432 ASP A C 1
ATOM 3376 O O . ASP A 1 432 ? 12.392 25.679 3.819 1.00 84.56 432 ASP A O 1
ATOM 3380 N N . PRO A 1 433 ? 11.660 26.576 5.751 1.00 80.50 433 PRO A N 1
ATOM 3381 C CA . PRO A 1 433 ? 11.780 25.330 6.502 1.00 80.50 433 PRO A CA 1
ATOM 3382 C C . PRO A 1 433 ? 10.968 24.178 5.899 1.00 80.50 433 PRO A C 1
ATOM 3384 O O . PRO A 1 433 ? 11.331 23.021 6.091 1.00 80.50 433 PRO A O 1
ATOM 3387 N N . ALA A 1 434 ? 9.893 24.465 5.152 1.00 76.12 434 ALA A N 1
ATOM 3388 C CA . ALA A 1 434 ? 9.107 23.432 4.482 1.00 76.12 434 ALA A CA 1
ATOM 3389 C C . ALA A 1 434 ? 9.853 22.818 3.284 1.00 76.12 434 ALA A C 1
ATOM 3391 O O . ALA A 1 434 ? 9.621 21.663 2.924 1.00 76.12 434 ALA A O 1
ATOM 3392 N N . LYS A 1 435 ? 10.763 23.571 2.660 1.00 84.38 435 LYS A N 1
ATOM 3393 C CA . LYS A 1 435 ? 11.582 23.119 1.528 1.00 84.38 435 LYS A CA 1
ATOM 3394 C C . LYS A 1 435 ? 12.952 22.589 1.939 1.00 84.38 435 LYS A C 1
ATOM 3396 O O . LYS A 1 435 ? 13.718 22.149 1.083 1.00 84.38 435 LYS A O 1
ATOM 3401 N N . ARG A 1 436 ? 13.241 22.580 3.236 1.00 86.25 436 ARG A N 1
ATOM 3402 C CA . ARG A 1 436 ? 14.475 22.051 3.797 1.00 86.25 436 ARG A CA 1
ATOM 3403 C C . ARG A 1 436 ? 14.256 20.628 4.331 1.00 86.25 436 ARG A C 1
ATOM 3405 O O . ARG A 1 436 ? 13.338 20.409 5.124 1.00 86.25 436 ARG A O 1
ATOM 3412 N N . PRO A 1 437 ? 15.082 19.637 3.948 1.00 86.94 437 PRO A N 1
ATOM 3413 C CA . PRO A 1 437 ? 15.036 18.327 4.579 1.00 86.94 437 PRO A CA 1
ATOM 3414 C C . PRO A 1 437 ? 15.478 18.428 6.044 1.00 86.94 437 PRO A C 1
ATOM 3416 O O . PRO A 1 437 ? 16.373 19.197 6.392 1.00 86.94 437 PRO A O 1
ATOM 3419 N N . ARG A 1 438 ? 14.890 17.593 6.907 1.00 83.44 438 ARG A N 1
ATOM 3420 C CA . ARG A 1 438 ? 15.343 17.402 8.297 1.00 83.44 438 ARG A CA 1
ATOM 3421 C C . ARG A 1 438 ? 16.607 16.543 8.324 1.00 83.44 438 ARG A C 1
ATOM 3423 O O . ARG A 1 438 ? 16.543 15.364 8.653 1.00 83.44 438 ARG A O 1
ATOM 3430 N N . CYS A 1 439 ? 17.703 17.125 7.866 1.00 85.56 439 CYS A N 1
ATOM 3431 C CA . CYS A 1 439 ? 19.035 16.538 7.816 1.00 85.56 439 CYS A CA 1
ATOM 3432 C C . CYS A 1 439 ? 20.046 17.627 8.189 1.00 85.56 439 CYS A C 1
ATOM 3434 O O . CYS A 1 439 ? 19.835 18.804 7.882 1.00 85.56 439 CYS A O 1
ATOM 3436 N N . GLU A 1 440 ? 21.136 17.236 8.835 1.00 87.75 440 GLU A N 1
ATOM 3437 C CA . GLU A 1 440 ? 22.248 18.122 9.183 1.00 87.75 440 GLU A CA 1
ATOM 3438 C C . GLU A 1 440 ? 23.318 18.128 8.087 1.00 87.75 440 GLU A C 1
ATOM 3440 O O . GLU A 1 440 ? 23.998 19.134 7.887 1.00 87.75 440 GLU A O 1
ATOM 3445 N N . THR A 1 441 ? 23.442 17.027 7.338 1.00 93.56 441 THR A N 1
ATOM 3446 C CA . THR A 1 441 ? 24.483 16.844 6.318 1.00 93.56 441 THR A CA 1
ATOM 3447 C C . THR A 1 441 ? 23.924 16.391 4.966 1.00 93.56 441 THR A C 1
ATOM 3449 O O . THR A 1 441 ? 22.836 15.825 4.865 1.00 93.56 441 THR A O 1
ATOM 3452 N N . ALA A 1 442 ? 24.679 16.624 3.885 1.00 93.50 442 ALA A N 1
ATOM 3453 C CA . ALA A 1 442 ? 24.279 16.200 2.539 1.00 93.50 442 ALA A CA 1
ATOM 3454 C C . ALA A 1 442 ? 24.324 14.669 2.381 1.00 93.50 442 ALA A C 1
ATOM 3456 O O . ALA A 1 442 ? 23.575 14.101 1.585 1.00 93.50 442 ALA A O 1
ATOM 3457 N N . GLU A 1 443 ? 25.175 13.998 3.159 1.00 93.81 443 GLU A N 1
ATOM 3458 C CA . GLU A 1 443 ? 25.213 12.541 3.268 1.00 93.81 443 GLU A CA 1
ATOM 3459 C C . GLU A 1 443 ? 23.900 11.998 3.843 1.00 93.81 443 GLU A C 1
ATOM 3461 O O . GLU A 1 443 ? 23.295 11.110 3.246 1.00 93.81 443 GLU A O 1
ATOM 3466 N N . GLU A 1 444 ? 23.382 12.602 4.915 1.00 90.56 444 GLU A N 1
ATOM 3467 C CA . GLU A 1 444 ? 22.079 12.233 5.478 1.00 90.56 444 GLU A CA 1
ATOM 3468 C C . GLU A 1 444 ? 20.926 12.443 4.490 1.00 90.56 444 GLU A C 1
ATOM 3470 O O . GLU A 1 444 ? 19.987 11.641 4.463 1.00 90.56 444 GLU A O 1
ATOM 3475 N N . VAL A 1 445 ? 20.997 13.482 3.648 1.00 93.38 445 VAL A N 1
ATOM 3476 C CA . VAL A 1 445 ? 20.022 13.689 2.565 1.00 93.38 445 VAL A CA 1
ATOM 3477 C C . VAL A 1 445 ? 20.086 12.533 1.568 1.00 93.38 445 VAL A C 1
ATOM 3479 O O . VAL A 1 445 ? 19.048 11.958 1.237 1.00 93.38 445 VAL A O 1
ATOM 3482 N N . VAL A 1 446 ? 21.283 12.151 1.112 1.00 93.50 446 VAL A N 1
ATOM 3483 C CA . VAL A 1 446 ? 21.476 11.001 0.212 1.00 93.50 446 VAL A CA 1
ATOM 3484 C C . VAL A 1 446 ? 20.940 9.715 0.839 1.00 93.50 446 VAL A C 1
ATOM 3486 O O . VAL A 1 446 ? 20.189 8.981 0.197 1.00 93.50 446 VAL A O 1
ATOM 3489 N N . ASP A 1 447 ? 21.264 9.464 2.100 1.00 87.31 447 ASP A N 1
ATOM 3490 C CA . ASP A 1 447 ? 20.799 8.301 2.846 1.00 87.31 447 ASP A CA 1
ATOM 3491 C C . ASP A 1 447 ? 19.277 8.278 2.998 1.00 87.31 447 ASP A C 1
ATOM 3493 O O . ASP A 1 447 ? 18.642 7.227 2.865 1.00 87.31 447 ASP A O 1
ATOM 3497 N N . ARG A 1 448 ? 18.657 9.440 3.228 1.00 86.75 448 ARG A N 1
ATOM 3498 C CA . ARG A 1 448 ? 17.198 9.576 3.248 1.00 86.75 448 ARG A CA 1
ATOM 3499 C C . ARG A 1 448 ? 16.601 9.262 1.877 1.00 86.75 448 ARG A C 1
ATOM 3501 O O . ARG A 1 448 ? 15.615 8.531 1.814 1.00 86.75 448 ARG A O 1
ATOM 3508 N N . LEU A 1 449 ? 17.195 9.750 0.788 1.00 91.12 449 LEU A N 1
ATOM 3509 C CA . LEU A 1 449 ? 16.748 9.447 -0.575 1.00 91.12 449 LEU A CA 1
ATOM 3510 C C . LEU A 1 449 ? 16.900 7.955 -0.921 1.00 91.12 449 LEU A C 1
ATOM 3512 O O . LEU A 1 449 ? 15.991 7.384 -1.524 1.00 91.12 449 LEU A O 1
ATOM 3516 N N . LEU A 1 450 ? 17.989 7.306 -0.493 1.00 84.88 450 LEU A N 1
ATOM 3517 C CA . LEU A 1 450 ? 18.193 5.856 -0.620 1.00 84.88 450 LEU A CA 1
ATOM 3518 C C . LEU A 1 450 ? 17.128 5.072 0.157 1.00 84.88 450 LEU A C 1
ATOM 3520 O O . LEU A 1 450 ? 16.492 4.179 -0.399 1.00 84.88 450 LEU A O 1
ATOM 3524 N N . ARG A 1 451 ? 16.866 5.435 1.422 1.00 80.12 451 ARG A N 1
ATOM 3525 C CA . ARG A 1 451 ? 15.817 4.799 2.244 1.00 80.12 451 ARG A CA 1
ATOM 3526 C C . ARG A 1 451 ? 14.418 4.961 1.651 1.00 80.12 451 ARG A C 1
ATOM 3528 O O . ARG A 1 451 ? 13.588 4.071 1.813 1.00 80.12 451 ARG A O 1
ATOM 3535 N N . ARG A 1 452 ? 14.155 6.081 0.972 1.00 82.00 452 ARG A N 1
ATOM 3536 C CA . ARG A 1 452 ? 12.892 6.341 0.264 1.00 82.00 452 ARG A CA 1
ATOM 3537 C C . ARG A 1 452 ? 12.819 5.692 -1.125 1.00 82.00 452 ARG A C 1
ATOM 3539 O O . ARG A 1 452 ? 11.820 5.890 -1.807 1.00 82.00 452 ARG A O 1
ATOM 3546 N N . GLY A 1 453 ? 13.853 4.971 -1.566 1.00 86.12 453 GLY A N 1
ATOM 3547 C CA . GLY A 1 453 ? 13.898 4.363 -2.897 1.00 86.12 453 GLY A CA 1
ATOM 3548 C C . GLY A 1 453 ? 13.988 5.380 -4.040 1.00 86.12 453 GLY A C 1
ATOM 3549 O O . GLY A 1 453 ? 13.720 5.035 -5.183 1.00 86.12 453 GLY A O 1
ATOM 3550 N N . LEU A 1 454 ? 14.351 6.636 -3.765 1.00 90.94 454 LEU A N 1
ATOM 3551 C CA . LEU A 1 454 ? 14.532 7.681 -4.786 1.00 90.94 454 LEU A CA 1
ATOM 3552 C C . LEU A 1 454 ? 15.919 7.616 -5.433 1.00 90.94 454 LEU A C 1
ATOM 3554 O O . LEU A 1 454 ? 16.117 8.124 -6.535 1.00 90.94 454 LEU A O 1
ATOM 3558 N N . LEU A 1 455 ? 16.858 6.964 -4.748 1.00 88.81 455 LEU A N 1
ATOM 3559 C CA . LEU A 1 455 ? 18.182 6.606 -5.234 1.00 88.81 455 LEU A CA 1
ATOM 3560 C C . LEU A 1 455 ? 18.408 5.103 -5.069 1.00 88.81 455 LEU A C 1
ATOM 3562 O O . LEU A 1 455 ? 17.769 4.442 -4.251 1.00 88.81 455 LEU A O 1
ATOM 3566 N N . THR A 1 456 ? 19.377 4.585 -5.811 1.00 80.00 456 THR A N 1
ATOM 3567 C CA . THR A 1 456 ? 19.932 3.237 -5.663 1.00 80.00 456 THR A CA 1
ATOM 3568 C C . THR A 1 456 ? 21.447 3.314 -5.593 1.00 80.00 456 THR A C 1
ATOM 3570 O O . THR A 1 456 ? 22.051 4.269 -6.079 1.00 80.00 456 THR A O 1
ATOM 3573 N N . ARG A 1 457 ? 22.074 2.304 -4.989 1.00 79.88 457 ARG A N 1
ATOM 3574 C CA . ARG A 1 457 ? 23.528 2.147 -4.999 1.00 79.88 457 ARG A CA 1
ATOM 3575 C C . ARG A 1 457 ? 23.897 1.016 -5.954 1.00 79.88 457 ARG A C 1
ATOM 3577 O O . ARG A 1 457 ? 23.383 -0.094 -5.818 1.00 79.88 457 ARG A O 1
ATOM 3584 N N . ARG A 1 458 ? 24.757 1.309 -6.927 1.00 74.50 458 ARG A N 1
ATOM 3585 C CA . ARG A 1 458 ? 25.335 0.324 -7.846 1.00 74.50 458 ARG A CA 1
ATOM 3586 C C . ARG A 1 458 ? 26.453 -0.455 -7.154 1.00 74.50 458 ARG A C 1
ATOM 3588 O O . ARG A 1 458 ? 26.939 -0.067 -6.093 1.00 74.50 458 ARG A O 1
ATOM 3595 N N . ILE A 1 459 ? 26.854 -1.561 -7.773 1.00 50.47 459 ILE A N 1
ATOM 3596 C CA . ILE A 1 459 ? 27.896 -2.467 -7.261 1.00 50.47 459 ILE A CA 1
ATOM 3597 C C . ILE A 1 459 ? 29.240 -1.742 -7.126 1.00 50.47 459 ILE A C 1
ATOM 3599 O O . ILE A 1 459 ? 29.942 -1.924 -6.140 1.00 50.47 459 ILE A O 1
ATOM 3603 N N . ASP A 1 460 ? 29.549 -0.858 -8.075 1.00 59.81 460 ASP A N 1
ATOM 3604 C CA . ASP A 1 460 ? 30.744 -0.006 -8.084 1.00 59.81 460 ASP A CA 1
ATOM 3605 C C . ASP A 1 460 ? 30.676 1.167 -7.081 1.00 59.81 460 ASP A C 1
ATOM 3607 O O . ASP A 1 460 ? 31.511 2.068 -7.108 1.00 59.81 460 ASP A O 1
ATOM 3611 N N . GLY A 1 461 ? 29.664 1.187 -6.208 1.00 71.50 461 GLY A N 1
ATOM 3612 C CA . GLY A 1 461 ? 29.475 2.193 -5.166 1.00 71.50 461 GLY A CA 1
ATOM 3613 C C . GLY A 1 461 ? 28.807 3.487 -5.632 1.00 71.50 461 GLY A C 1
ATOM 3614 O O . GLY A 1 461 ? 28.375 4.267 -4.773 1.00 71.50 461 GLY A O 1
ATOM 3615 N N . ARG A 1 462 ? 28.656 3.708 -6.948 1.00 82.69 462 ARG A N 1
ATOM 3616 C CA . ARG A 1 462 ? 27.994 4.902 -7.495 1.00 82.69 462 ARG A CA 1
ATOM 3617 C C . ARG A 1 462 ? 26.503 4.926 -7.170 1.00 82.69 462 ARG A C 1
ATOM 3619 O O . ARG A 1 462 ? 25.854 3.892 -7.018 1.00 82.69 462 ARG A O 1
ATOM 3626 N N . LEU A 1 463 ? 25.953 6.130 -7.085 1.00 84.81 463 LEU A N 1
ATOM 3627 C CA . LEU A 1 463 ? 24.539 6.389 -6.866 1.00 84.81 463 LEU A CA 1
ATOM 3628 C C . LEU A 1 463 ? 23.819 6.556 -8.199 1.00 84.81 463 LEU A C 1
ATOM 3630 O O . LEU A 1 463 ? 24.279 7.273 -9.088 1.00 84.81 463 LEU A O 1
ATOM 3634 N N . ASP A 1 464 ? 22.677 5.896 -8.320 1.00 86.56 464 ASP A N 1
ATOM 3635 C CA . ASP A 1 464 ? 21.846 5.883 -9.514 1.00 86.56 464 ASP A CA 1
ATOM 3636 C C . ASP A 1 464 ? 20.402 6.273 -9.174 1.00 86.56 464 ASP A C 1
ATOM 3638 O O . ASP A 1 464 ? 19.963 6.150 -8.029 1.00 86.56 464 ASP A O 1
ATOM 3642 N N . VAL A 1 465 ? 19.655 6.745 -10.166 1.00 89.88 465 VAL A N 1
ATOM 3643 C CA . VAL A 1 465 ? 18.248 7.127 -10.035 1.00 89.88 465 VAL A CA 1
ATOM 3644 C C . VAL A 1 465 ? 17.402 6.084 -10.770 1.00 89.88 465 VAL A C 1
ATOM 3646 O O . VAL A 1 465 ? 17.628 5.868 -11.964 1.00 89.88 465 VAL A O 1
ATOM 3649 N N . PRO A 1 466 ? 16.425 5.443 -10.101 1.00 88.00 466 PRO A N 1
ATOM 3650 C CA . PRO A 1 466 ? 15.489 4.534 -10.758 1.00 88.00 466 PRO A CA 1
ATOM 3651 C C . PRO A 1 466 ? 14.821 5.188 -11.967 1.00 88.00 466 PRO A C 1
ATOM 3653 O O . PRO A 1 466 ? 14.478 6.373 -11.920 1.00 88.00 466 PRO A O 1
ATOM 3656 N N . GLU A 1 467 ? 14.581 4.413 -13.028 1.00 86.69 467 GLU A N 1
ATOM 3657 C CA . GLU A 1 467 ? 13.924 4.901 -14.251 1.00 86.69 467 GLU A CA 1
ATOM 3658 C C . GLU A 1 467 ? 12.611 5.630 -13.933 1.00 86.69 467 GLU A C 1
ATOM 3660 O O . GLU A 1 467 ? 12.362 6.709 -14.474 1.00 86.69 467 GLU A O 1
ATOM 3665 N N . LEU A 1 468 ? 11.850 5.131 -12.950 1.00 91.25 468 LEU A N 1
ATOM 3666 C CA . LEU A 1 468 ? 10.632 5.750 -12.419 1.00 91.25 468 LEU A CA 1
ATOM 3667 C C . LEU A 1 468 ? 10.765 7.252 -12.108 1.00 91.25 468 LEU A C 1
ATOM 3669 O O . LEU A 1 468 ? 9.782 7.975 -12.236 1.00 91.25 468 LEU A O 1
ATOM 3673 N N . TYR A 1 469 ? 11.939 7.763 -11.728 1.00 93.50 469 TYR A N 1
ATOM 3674 C CA . TYR A 1 469 ? 12.111 9.160 -11.303 1.00 93.50 469 TYR A CA 1
ATOM 3675 C C . TYR A 1 469 ? 12.947 10.025 -12.249 1.00 93.50 469 TYR A C 1
ATOM 3677 O O . TYR A 1 469 ? 12.927 11.248 -12.110 1.00 93.50 469 TYR A O 1
ATOM 3685 N N . ARG A 1 470 ? 13.670 9.434 -13.212 1.00 91.00 470 ARG A N 1
ATOM 3686 C CA . ARG A 1 470 ? 14.651 10.164 -14.038 1.00 91.00 470 ARG A CA 1
ATOM 3687 C C . ARG A 1 470 ? 14.045 11.373 -14.744 1.00 91.00 470 ARG A C 1
ATOM 3689 O O . ARG A 1 470 ? 14.512 12.497 -14.561 1.00 91.00 470 ARG A O 1
ATOM 3696 N N . ALA A 1 471 ? 12.976 11.146 -15.503 1.00 90.19 471 ALA A N 1
ATOM 3697 C CA . ALA A 1 471 ? 12.293 12.201 -16.238 1.00 90.19 471 ALA A CA 1
ATOM 3698 C C . ALA A 1 471 ? 11.705 13.270 -15.300 1.00 90.19 471 ALA A C 1
ATOM 3700 O O . ALA A 1 471 ? 11.892 14.463 -15.538 1.00 90.19 471 ALA A O 1
ATOM 3701 N N . GLY A 1 472 ? 11.059 12.860 -14.205 1.00 91.25 472 GLY A N 1
ATOM 3702 C CA . GLY A 1 472 ? 10.497 13.779 -13.213 1.00 91.25 472 GLY A CA 1
ATOM 3703 C C . GLY A 1 472 ? 11.546 14.643 -12.498 1.00 91.25 472 GLY A C 1
ATOM 3704 O O . GLY A 1 472 ? 11.258 15.789 -12.156 1.00 91.25 472 GLY A O 1
ATOM 3705 N N . PHE A 1 473 ? 12.774 14.143 -12.325 1.00 92.31 473 PHE A N 1
ATOM 3706 C CA . PHE A 1 473 ? 13.914 14.911 -11.808 1.00 92.31 473 PHE A CA 1
ATOM 3707 C C . PHE A 1 473 ? 14.679 15.699 -12.883 1.00 92.31 473 PHE A C 1
ATOM 3709 O O . PHE A 1 473 ? 15.666 16.363 -12.570 1.00 92.31 473 PHE A O 1
ATOM 3716 N N . GLY A 1 474 ? 14.231 15.679 -14.142 1.00 87.69 474 GLY A N 1
ATOM 3717 C CA . GLY A 1 474 ? 14.885 16.408 -15.230 1.00 87.69 474 GLY A CA 1
ATOM 3718 C C . GLY A 1 474 ? 16.250 15.834 -15.619 1.00 87.69 474 GLY A C 1
ATOM 3719 O O . GLY A 1 474 ? 17.111 16.577 -16.096 1.00 87.69 474 GLY A O 1
ATOM 3720 N N . LEU A 1 475 ? 16.456 14.534 -15.395 1.00 87.38 475 LEU A N 1
ATOM 3721 C CA . LEU A 1 475 ? 17.636 13.802 -15.839 1.00 87.38 475 LEU A CA 1
ATOM 3722 C C . LEU A 1 475 ? 17.423 13.333 -17.278 1.00 87.38 475 LEU A C 1
ATOM 3724 O O . LEU A 1 475 ? 16.421 12.692 -17.596 1.00 87.38 475 LEU A O 1
ATOM 3728 N N . THR A 1 476 ? 18.370 13.657 -18.153 1.00 67.06 476 THR A N 1
ATOM 3729 C CA . THR A 1 476 ? 18.385 13.190 -19.540 1.00 67.06 476 THR A CA 1
ATOM 3730 C C . THR A 1 476 ? 19.133 11.865 -19.639 1.00 67.06 476 THR A C 1
ATOM 3732 O O . THR A 1 476 ? 20.096 11.631 -18.912 1.00 67.06 476 THR A O 1
ATOM 3735 N N . ARG A 1 477 ? 18.706 10.992 -20.557 1.00 56.81 477 ARG A N 1
ATOM 3736 C CA . ARG A 1 477 ? 19.511 9.834 -20.957 1.00 56.81 477 ARG A CA 1
ATOM 3737 C C . ARG A 1 477 ? 20.712 10.338 -21.759 1.00 56.81 477 ARG A C 1
ATOM 3739 O O . ARG A 1 477 ? 20.527 10.776 -22.890 1.00 56.81 477 ARG A O 1
ATOM 3746 N N . ASP A 1 478 ? 21.915 10.264 -21.195 1.00 40.28 478 ASP A N 1
ATOM 3747 C CA . ASP A 1 478 ? 23.127 10.218 -22.015 1.00 40.28 478 ASP A CA 1
ATOM 3748 C C . ASP A 1 478 ? 23.187 8.816 -22.624 1.00 40.28 478 ASP A C 1
ATOM 3750 O O . ASP A 1 478 ? 23.524 7.839 -21.957 1.00 40.28 478 ASP A O 1
ATOM 3754 N N . VAL A 1 479 ? 22.798 8.701 -23.893 1.00 35.06 479 VAL A N 1
ATOM 3755 C CA . VAL A 1 479 ? 23.158 7.533 -24.696 1.00 35.06 479 VAL A CA 1
ATOM 3756 C C . VAL A 1 479 ? 24.651 7.678 -24.958 1.00 35.06 479 VAL A C 1
ATOM 3758 O O . VAL A 1 479 ? 25.051 8.452 -25.826 1.00 35.06 479 VAL A O 1
ATOM 3761 N N . ALA A 1 480 ? 25.485 6.998 -24.171 1.00 28.17 480 ALA A N 1
ATOM 3762 C CA . ALA A 1 480 ? 26.899 6.885 -24.496 1.00 28.17 480 ALA A CA 1
ATOM 3763 C C . ALA A 1 480 ? 27.016 6.272 -25.911 1.00 28.17 480 ALA A C 1
ATOM 3765 O O . ALA A 1 480 ? 26.461 5.196 -26.152 1.00 28.17 480 ALA A O 1
ATOM 3766 N N . PRO A 1 481 ? 27.661 6.950 -26.873 1.00 27.23 481 PRO A N 1
ATOM 3767 C CA . PRO A 1 481 ? 27.722 6.491 -28.247 1.00 27.23 481 PRO A CA 1
ATOM 3768 C C . PRO A 1 481 ? 28.961 5.619 -28.426 1.00 27.23 481 PRO A C 1
ATOM 3770 O O . PRO A 1 481 ? 29.978 6.127 -28.865 1.00 27.23 481 PRO A O 1
ATOM 3773 N N . ASP A 1 482 ? 28.906 4.342 -28.059 1.00 30.16 482 ASP A N 1
ATOM 3774 C CA . ASP A 1 482 ? 29.735 3.300 -28.687 1.00 30.16 482 ASP A CA 1
ATOM 3775 C C . ASP A 1 482 ? 29.501 1.951 -28.014 1.00 30.16 482 ASP A C 1
ATOM 3777 O O . ASP A 1 482 ? 30.144 1.636 -27.025 1.00 30.16 482 ASP A O 1
ATOM 3781 N N . LEU A 1 483 ? 28.636 1.129 -28.605 1.00 28.91 483 LEU A N 1
ATOM 3782 C CA . LEU A 1 483 ? 28.809 -0.323 -28.620 1.00 28.91 483 LEU A CA 1
ATOM 3783 C C . LEU A 1 483 ? 28.287 -0.822 -29.974 1.00 28.91 483 LEU A C 1
ATOM 3785 O O . LEU A 1 483 ? 27.086 -0.940 -30.211 1.00 28.91 483 LEU A O 1
ATOM 3789 N N . ARG A 1 484 ? 29.205 -1.045 -30.924 1.00 23.92 484 ARG A N 1
ATOM 3790 C CA . ARG A 1 484 ? 28.929 -1.846 -32.127 1.00 23.92 484 ARG A CA 1
ATOM 3791 C C . ARG A 1 484 ? 29.286 -3.300 -31.810 1.00 23.92 484 ARG A C 1
ATOM 3793 O O . ARG A 1 484 ? 30.368 -3.522 -31.272 1.00 23.92 484 ARG A O 1
ATOM 3800 N N . PRO A 1 485 ? 28.478 -4.295 -32.208 1.00 24.61 485 PRO A N 1
ATOM 3801 C CA . PRO A 1 485 ? 28.807 -5.686 -31.935 1.00 24.61 485 PRO A CA 1
ATOM 3802 C C . PRO A 1 485 ? 29.978 -6.145 -32.815 1.00 24.61 485 PRO A C 1
ATOM 3804 O O . PRO A 1 485 ? 29.885 -6.180 -34.046 1.00 24.61 485 PRO A O 1
ATOM 3807 N N . ILE A 1 486 ? 31.088 -6.528 -32.180 1.00 25.92 486 ILE A N 1
ATOM 3808 C CA . ILE A 1 486 ? 32.157 -7.296 -32.819 1.00 25.92 486 ILE A CA 1
ATOM 3809 C C . ILE A 1 486 ? 31.763 -8.770 -32.727 1.00 25.92 486 ILE A C 1
ATOM 3811 O O . ILE A 1 486 ? 31.795 -9.375 -31.662 1.00 25.92 486 ILE A O 1
ATOM 3815 N N . ARG A 1 487 ? 31.436 -9.383 -33.865 1.00 28.78 487 ARG A N 1
ATOM 3816 C CA . ARG A 1 487 ? 31.286 -10.839 -33.968 1.00 28.78 487 ARG A CA 1
ATOM 3817 C C . ARG A 1 487 ? 32.672 -11.482 -33.783 1.00 28.78 487 ARG A C 1
ATOM 3819 O O . ARG A 1 487 ? 33.486 -11.450 -34.705 1.00 28.78 487 ARG A O 1
ATOM 3826 N N . ARG A 1 488 ? 32.961 -12.045 -32.608 1.00 29.48 488 ARG A N 1
ATOM 3827 C CA . ARG A 1 488 ? 34.138 -12.898 -32.351 1.00 29.48 488 ARG A CA 1
ATOM 3828 C C . ARG A 1 488 ? 33.677 -14.270 -31.868 1.00 29.48 488 ARG A C 1
ATOM 3830 O O . ARG A 1 488 ? 32.653 -14.386 -31.211 1.00 29.48 488 ARG A O 1
ATOM 3837 N N . MET A 1 489 ? 34.402 -15.306 -32.284 1.00 32.78 489 MET A N 1
ATOM 3838 C CA . MET A 1 489 ? 34.147 -16.698 -31.909 1.00 32.78 489 MET A CA 1
ATOM 3839 C C . MET A 1 489 ? 34.157 -16.832 -30.383 1.00 32.78 489 MET A C 1
ATOM 3841 O O . MET A 1 489 ? 35.136 -16.435 -29.753 1.00 32.78 489 MET A O 1
ATOM 3845 N N . THR A 1 490 ? 33.087 -17.379 -29.810 1.00 43.47 490 THR A N 1
ATOM 3846 C CA . THR A 1 490 ? 32.957 -17.625 -28.372 1.00 43.47 490 THR A CA 1
ATOM 3847 C C . THR A 1 490 ? 33.922 -18.746 -27.954 1.00 43.47 490 THR A C 1
ATOM 3849 O O . THR A 1 490 ? 33.819 -19.848 -28.501 1.00 43.47 490 THR A O 1
ATOM 3852 N N . PRO A 1 491 ? 34.889 -18.501 -27.048 1.00 54.34 491 PRO A N 1
ATOM 3853 C CA . PRO A 1 491 ? 35.700 -19.565 -26.448 1.00 54.34 491 PRO A CA 1
ATOM 3854 C C . PRO A 1 491 ? 34.827 -20.532 -25.629 1.00 54.34 491 PRO A C 1
ATOM 3856 O O . PRO A 1 491 ? 33.733 -20.167 -25.194 1.00 54.34 491 PRO A O 1
ATOM 3859 N N . THR A 1 492 ? 35.291 -21.768 -25.419 1.00 64.69 492 THR A N 1
ATOM 3860 C CA . THR A 1 492 ? 34.594 -22.725 -24.537 1.00 64.69 492 THR A CA 1
ATOM 3861 C C . THR A 1 492 ? 34.650 -22.256 -23.078 1.00 64.69 492 THR A C 1
ATOM 3863 O O . THR A 1 492 ? 35.564 -21.527 -22.697 1.00 64.69 492 THR A O 1
ATOM 3866 N N . THR A 1 493 ? 33.693 -22.671 -22.241 1.00 67.88 493 THR A N 1
ATOM 3867 C CA . THR A 1 493 ? 33.631 -22.284 -20.816 1.00 67.88 493 THR A CA 1
ATOM 3868 C C . THR A 1 493 ? 34.924 -22.607 -20.060 1.00 67.88 493 THR A C 1
ATOM 3870 O O . THR A 1 493 ? 35.433 -21.747 -19.350 1.00 67.88 493 THR A O 1
ATOM 3873 N N . GLU A 1 494 ? 35.523 -23.771 -20.309 1.00 70.50 494 GLU A N 1
ATOM 3874 C CA . GLU A 1 494 ? 36.821 -24.170 -19.744 1.00 70.50 494 GLU A CA 1
ATOM 3875 C C . GLU A 1 494 ? 37.945 -23.173 -20.109 1.00 70.50 494 GLU A C 1
ATOM 3877 O O . GLU A 1 494 ? 38.707 -22.732 -19.254 1.00 70.50 494 GLU A O 1
ATOM 3882 N N . GLN A 1 495 ? 37.981 -22.696 -21.362 1.00 75.06 495 GLN A N 1
ATOM 3883 C CA . GLN A 1 495 ? 38.953 -21.687 -21.812 1.00 75.06 495 GLN A CA 1
ATOM 3884 C C . GLN A 1 495 ? 38.708 -20.306 -21.189 1.00 75.06 495 GLN A C 1
ATOM 3886 O O . GLN A 1 495 ? 39.650 -19.528 -21.038 1.00 75.06 495 GLN A O 1
ATOM 3891 N N . LEU A 1 496 ? 37.453 -19.976 -20.866 1.00 79.56 496 LEU A N 1
ATOM 3892 C CA . LEU A 1 496 ? 37.106 -18.748 -20.150 1.00 79.56 496 LEU A CA 1
ATOM 3893 C C . LEU A 1 496 ? 37.522 -18.828 -18.685 1.00 79.56 496 LEU A C 1
ATOM 3895 O O . LEU A 1 496 ? 38.063 -17.853 -18.170 1.00 79.56 496 LEU A O 1
ATOM 3899 N N . LEU A 1 497 ? 37.303 -19.972 -18.032 1.00 82.00 497 LEU A N 1
ATOM 3900 C CA . LEU A 1 497 ? 37.719 -20.188 -16.649 1.00 82.00 497 LEU A CA 1
ATOM 3901 C C . LEU A 1 497 ? 39.236 -20.086 -16.505 1.00 82.00 497 LEU A C 1
ATOM 3903 O O . LEU A 1 497 ? 39.714 -19.335 -15.652 1.00 82.00 497 LEU A O 1
ATOM 3907 N N . ASP A 1 498 ? 39.979 -20.741 -17.397 1.00 81.31 498 ASP A N 1
ATOM 3908 C CA . ASP A 1 498 ? 41.437 -20.666 -17.400 1.00 81.31 498 ASP A CA 1
ATOM 3909 C C . ASP A 1 498 ? 41.929 -19.226 -17.589 1.00 81.31 498 ASP A C 1
ATOM 3911 O O . ASP A 1 498 ? 42.637 -18.699 -16.730 1.00 81.31 498 ASP A O 1
ATOM 3915 N N . ARG A 1 499 ? 41.487 -18.540 -18.649 1.00 80.81 499 ARG A N 1
ATOM 3916 C CA . ARG A 1 499 ? 41.967 -17.187 -18.980 1.00 80.81 499 ARG A CA 1
ATOM 3917 C C . ARG A 1 499 ? 41.574 -16.114 -17.977 1.00 80.81 499 ARG A C 1
ATOM 3919 O O . ARG A 1 499 ? 42.343 -15.190 -17.739 1.00 80.81 499 ARG A O 1
ATOM 3926 N N . LEU A 1 500 ? 40.352 -16.175 -17.451 1.00 82.81 500 LEU A N 1
ATOM 3927 C CA . LEU A 1 500 ? 39.821 -15.116 -16.593 1.00 82.81 500 LEU A CA 1
ATOM 3928 C C . LEU A 1 500 ? 40.166 -15.332 -15.119 1.00 82.81 500 LEU A C 1
ATOM 3930 O O . LEU A 1 500 ? 40.285 -14.345 -14.390 1.00 82.81 500 LEU A O 1
ATOM 3934 N N . PHE A 1 501 ? 40.363 -16.584 -14.685 1.00 85.75 501 PHE A N 1
ATOM 3935 C CA . PHE A 1 501 ? 40.468 -16.918 -13.263 1.00 85.75 501 PHE A CA 1
ATOM 3936 C C . PHE A 1 501 ? 41.680 -17.783 -12.879 1.00 85.75 501 PHE A C 1
ATOM 3938 O O . PHE A 1 501 ? 42.157 -17.620 -11.756 1.00 85.75 501 PHE A O 1
ATOM 3945 N N . CYS A 1 502 ? 42.200 -18.676 -13.734 1.00 83.75 502 CYS A N 1
ATOM 3946 C CA . CYS A 1 502 ? 43.205 -19.673 -13.308 1.00 83.75 502 CYS A CA 1
ATOM 3947 C C . CYS A 1 502 ? 44.634 -19.469 -13.835 1.00 83.75 502 CYS A C 1
ATOM 3949 O O . CYS A 1 502 ? 45.590 -19.916 -13.195 1.00 83.75 502 CYS A O 1
ATOM 3951 N N . GLU A 1 503 ? 44.814 -18.794 -14.970 1.00 83.50 503 GLU A N 1
ATOM 3952 C CA . GLU A 1 503 ? 46.133 -18.455 -15.504 1.00 83.50 503 GLU A CA 1
ATOM 3953 C C . GLU A 1 503 ? 46.932 -17.573 -14.525 1.00 83.50 503 GLU A C 1
ATOM 3955 O O . GLU A 1 503 ? 46.394 -16.851 -13.682 1.00 83.50 503 GLU A O 1
ATOM 3960 N N . ARG A 1 504 ? 48.265 -17.632 -14.619 1.00 73.44 504 ARG A N 1
ATOM 3961 C CA . ARG A 1 504 ? 49.167 -16.946 -13.675 1.00 73.44 504 ARG A CA 1
ATOM 3962 C C . ARG A 1 504 ? 49.019 -15.416 -13.712 1.00 73.44 504 ARG A C 1
ATOM 3964 O O . ARG A 1 504 ? 49.353 -14.754 -12.733 1.00 73.44 504 ARG A O 1
ATOM 3971 N N . ASP A 1 505 ? 48.556 -14.883 -14.835 1.00 77.69 505 ASP A N 1
ATOM 3972 C CA . ASP A 1 505 ? 48.261 -13.481 -15.126 1.00 77.69 505 ASP A CA 1
ATOM 3973 C C . ASP A 1 505 ? 46.758 -13.219 -15.340 1.00 77.69 505 ASP A C 1
ATOM 3975 O O . ASP A 1 505 ? 46.384 -12.172 -15.869 1.00 77.69 505 ASP A O 1
ATOM 3979 N N . ALA A 1 506 ? 45.896 -14.143 -14.898 1.00 79.56 506 ALA A N 1
ATOM 3980 C CA . ALA A 1 506 ? 44.451 -14.011 -15.015 1.00 79.56 506 ALA A CA 1
ATOM 3981 C C . ALA A 1 506 ? 43.936 -12.735 -14.312 1.00 79.56 506 ALA A C 1
ATOM 3983 O O . ALA A 1 506 ? 44.267 -12.497 -13.145 1.00 79.56 506 ALA A O 1
ATOM 3984 N N . PRO A 1 507 ? 43.081 -11.930 -14.973 1.00 76.75 507 PRO A N 1
ATOM 3985 C CA . PRO A 1 507 ? 42.644 -10.623 -14.477 1.00 76.75 507 PRO A CA 1
ATOM 3986 C C . PRO A 1 507 ? 41.815 -10.700 -13.192 1.00 76.75 507 PRO A C 1
ATOM 3988 O O . PRO A 1 507 ? 41.774 -9.730 -12.434 1.00 76.75 507 PRO A O 1
ATOM 3991 N N . TYR A 1 508 ? 41.161 -11.836 -12.941 1.00 80.81 508 TYR A N 1
ATOM 3992 C CA . TYR A 1 508 ? 40.319 -12.048 -11.768 1.00 80.81 508 TYR A CA 1
ATOM 3993 C C . TYR A 1 508 ? 40.811 -13.204 -10.895 1.00 80.81 508 TYR A C 1
ATOM 3995 O O . TYR A 1 508 ? 40.078 -13.618 -10.010 1.00 80.81 508 TYR A O 1
ATOM 4003 N N . GLY A 1 509 ? 42.022 -13.717 -11.137 1.00 79.75 509 GLY A N 1
ATOM 4004 C CA . GLY A 1 509 ? 42.659 -14.805 -10.392 1.00 79.75 509 GLY A CA 1
ATOM 4005 C C . GLY A 1 509 ? 43.732 -14.340 -9.391 1.00 79.75 509 GLY A C 1
ATOM 4006 O O . GLY A 1 509 ? 43.803 -13.153 -9.067 1.00 79.75 509 GLY A O 1
ATOM 4007 N N . PRO A 1 510 ? 44.601 -15.249 -8.901 1.00 82.12 510 PRO A N 1
ATOM 4008 C CA . PRO A 1 510 ? 44.749 -16.644 -9.326 1.00 82.12 510 PRO A CA 1
ATOM 4009 C C . PRO A 1 510 ? 43.876 -17.624 -8.522 1.00 82.12 510 PRO A C 1
ATOM 4011 O O . PRO A 1 510 ? 43.943 -17.679 -7.294 1.00 82.12 510 PRO A O 1
ATOM 4014 N N . TYR A 1 511 ? 43.124 -18.458 -9.237 1.00 86.56 511 TYR A N 1
ATOM 4015 C CA . TYR A 1 511 ? 42.362 -19.596 -8.717 1.00 86.56 511 TYR A CA 1
ATOM 4016 C C . TYR A 1 511 ? 42.849 -20.919 -9.333 1.00 86.56 511 TYR A C 1
ATOM 4018 O O . TYR A 1 511 ? 43.543 -20.930 -10.344 1.00 86.56 511 TYR A O 1
ATOM 4026 N N . GLN A 1 512 ? 42.484 -22.057 -8.748 1.00 83.31 512 GLN A N 1
ATOM 4027 C CA . GLN A 1 512 ? 42.834 -23.397 -9.230 1.00 83.31 512 GLN A CA 1
ATOM 4028 C C . GLN A 1 512 ? 41.580 -24.252 -9.428 1.00 83.31 512 GLN A C 1
ATOM 4030 O O . GLN A 1 512 ? 40.655 -24.207 -8.616 1.00 83.31 512 GLN A O 1
ATOM 4035 N N . LEU A 1 513 ? 41.557 -25.065 -10.486 1.00 79.12 513 LEU A N 1
ATOM 4036 C CA . LEU A 1 513 ? 40.483 -26.033 -10.726 1.00 79.12 513 LEU A CA 1
ATOM 4037 C C . LEU A 1 513 ? 40.662 -27.260 -9.806 1.00 79.12 513 LEU A C 1
ATOM 4039 O O . LEU A 1 513 ? 41.774 -27.786 -9.701 1.00 79.12 513 LEU A O 1
ATOM 4043 N N . PRO A 1 514 ? 39.605 -27.752 -9.135 1.00 72.12 514 PRO A N 1
ATOM 4044 C CA . PRO A 1 514 ? 39.691 -28.940 -8.292 1.00 72.12 514 PRO A CA 1
ATOM 4045 C C . PRO A 1 514 ? 39.730 -30.232 -9.129 1.00 72.12 514 PRO A C 1
ATOM 4047 O O . PRO A 1 514 ? 39.234 -30.291 -10.250 1.00 72.12 514 PRO A O 1
ATOM 4050 N N . SER A 1 515 ? 40.244 -31.326 -8.554 1.00 55.22 515 SER A N 1
ATOM 4051 C CA . SER A 1 515 ? 40.435 -32.630 -9.227 1.00 55.22 515 SER A CA 1
ATOM 4052 C C . SER A 1 515 ? 39.147 -33.398 -9.601 1.00 55.22 515 SER A C 1
ATOM 4054 O O . SER A 1 515 ? 39.220 -34.564 -9.989 1.00 55.22 515 SER A O 1
ATOM 4056 N N . ARG A 1 516 ? 37.962 -32.801 -9.426 1.00 56.53 516 ARG A N 1
ATOM 4057 C CA . ARG A 1 516 ? 36.623 -33.386 -9.654 1.00 56.53 516 ARG A CA 1
ATOM 4058 C C . ARG A 1 516 ? 35.905 -32.625 -10.783 1.00 56.53 516 ARG A C 1
ATOM 4060 O O . ARG A 1 51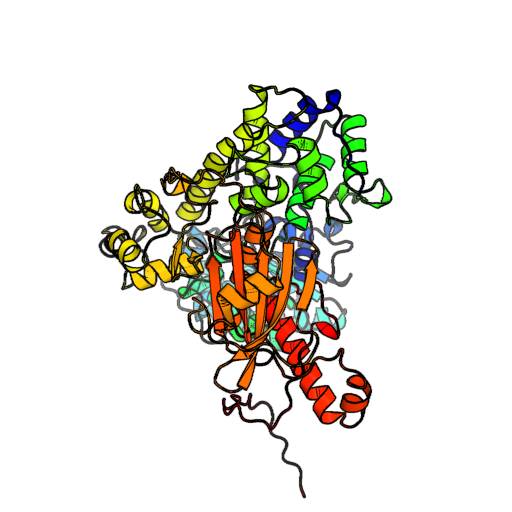6 ? 36.359 -31.532 -11.122 1.00 56.53 516 ARG A O 1
ATOM 4067 N N . PRO A 1 517 ? 34.804 -33.149 -11.371 1.00 52.09 517 PRO A N 1
ATOM 4068 C CA . PRO A 1 517 ? 33.971 -32.335 -12.255 1.00 52.09 517 PRO A CA 1
ATOM 4069 C C . PRO A 1 517 ? 33.566 -31.061 -11.512 1.00 52.09 517 PRO A C 1
ATOM 4071 O O . PRO A 1 517 ? 32.983 -31.121 -10.430 1.00 52.09 517 PRO A O 1
ATOM 4074 N N . HIS A 1 518 ? 33.972 -29.928 -12.068 1.00 63.81 518 HIS A N 1
ATOM 4075 C CA . HIS A 1 518 ? 33.934 -28.627 -11.414 1.00 63.81 518 HIS A CA 1
ATOM 4076 C C . HIS A 1 518 ? 32.979 -27.663 -12.102 1.00 63.81 518 HIS A C 1
ATOM 4078 O O . HIS A 1 518 ? 32.776 -26.581 -11.571 1.00 63.81 518 HIS A O 1
ATOM 4084 N N . GLU A 1 519 ? 32.370 -28.056 -13.222 1.00 71.31 519 GLU A N 1
ATOM 4085 C CA . GLU A 1 519 ? 31.430 -27.245 -13.991 1.00 71.31 519 GLU A CA 1
ATOM 4086 C C . GLU A 1 519 ? 30.023 -27.850 -13.974 1.00 71.31 519 GLU A C 1
ATOM 4088 O O . GLU A 1 519 ? 29.826 -29.052 -14.161 1.00 71.31 519 GLU A O 1
ATOM 4093 N N . GLU A 1 520 ? 29.033 -26.986 -13.788 1.00 75.69 520 GLU A N 1
ATOM 4094 C CA . GLU A 1 520 ? 27.611 -27.272 -13.880 1.00 75.69 520 GLU A CA 1
ATOM 4095 C C . GLU A 1 520 ? 26.986 -26.274 -14.863 1.00 75.69 520 GLU A C 1
ATOM 4097 O O . GLU A 1 520 ? 26.960 -25.063 -14.623 1.00 75.69 520 GLU A O 1
ATOM 4102 N N . VAL A 1 521 ? 26.459 -26.777 -15.982 1.00 72.25 521 VAL A N 1
ATOM 4103 C CA . VAL A 1 521 ? 25.642 -25.966 -16.892 1.00 72.25 521 VAL A CA 1
ATOM 4104 C C . VAL A 1 521 ? 24.271 -25.781 -16.247 1.00 72.25 521 VAL A C 1
ATOM 4106 O O . VAL A 1 521 ? 23.442 -26.688 -16.265 1.00 72.25 521 VAL A O 1
ATOM 4109 N N . VAL A 1 522 ? 24.041 -24.604 -15.664 1.00 71.75 522 VAL A N 1
ATOM 4110 C CA . VAL A 1 522 ? 22.784 -24.273 -14.976 1.00 71.75 522 VAL A CA 1
ATOM 4111 C C . VAL A 1 522 ? 21.707 -23.908 -15.996 1.00 71.75 522 VAL A C 1
ATOM 4113 O O . VAL A 1 522 ? 20.577 -24.386 -15.911 1.00 71.75 522 VAL A O 1
ATOM 4116 N N . ILE A 1 523 ? 22.063 -23.075 -16.978 1.00 70.25 523 ILE A N 1
ATOM 4117 C CA . ILE A 1 523 ? 21.222 -22.749 -18.131 1.00 70.25 523 ILE A CA 1
ATOM 4118 C C . ILE A 1 523 ? 22.092 -22.882 -19.386 1.00 70.25 523 ILE A C 1
ATOM 4120 O O . ILE A 1 523 ? 23.089 -22.162 -19.491 1.00 70.25 523 ILE A O 1
ATOM 4124 N N . PRO A 1 524 ? 21.739 -23.770 -20.336 1.00 69.56 524 PRO A N 1
ATOM 4125 C CA . PRO A 1 524 ? 22.502 -23.951 -21.566 1.00 69.56 524 PRO A CA 1
ATOM 4126 C C . PRO A 1 524 ? 22.788 -22.620 -22.264 1.00 69.56 524 PRO A C 1
ATOM 4128 O O . PRO A 1 524 ? 21.881 -21.806 -22.417 1.00 69.56 524 PRO A O 1
ATOM 4131 N N . GLU A 1 525 ? 24.047 -22.412 -22.657 1.00 66.00 525 GLU A N 1
ATOM 4132 C CA . GLU A 1 525 ? 24.541 -21.227 -23.388 1.00 66.00 525 GLU A CA 1
ATOM 4133 C C . GLU A 1 525 ? 24.439 -19.879 -22.646 1.00 66.00 525 GLU A C 1
ATOM 4135 O O . GLU A 1 525 ? 24.905 -18.871 -23.170 1.00 66.00 525 GLU A O 1
ATOM 4140 N N . LEU A 1 526 ? 23.877 -19.845 -21.431 1.00 70.69 526 LEU A N 1
ATOM 4141 C CA . LEU A 1 526 ? 23.539 -18.601 -20.731 1.00 70.69 526 LEU A CA 1
ATOM 4142 C C . LEU A 1 526 ? 24.176 -18.483 -19.348 1.00 70.69 526 LEU A C 1
ATOM 4144 O O . LEU A 1 526 ? 24.645 -17.407 -18.992 1.00 70.69 526 LEU A O 1
ATOM 4148 N N . LEU A 1 527 ? 24.170 -19.561 -18.561 1.00 79.81 527 LEU A N 1
ATOM 4149 C CA . LEU A 1 527 ? 24.670 -19.561 -17.189 1.00 79.81 527 LEU A CA 1
ATOM 4150 C C . LEU A 1 527 ? 25.416 -20.855 -16.894 1.00 79.81 527 LEU A C 1
ATOM 4152 O O . LEU A 1 527 ? 24.827 -21.941 -16.870 1.00 79.81 527 LEU A O 1
ATOM 4156 N N . VAL A 1 528 ? 26.697 -20.710 -16.585 1.00 81.31 528 VAL A N 1
ATOM 4157 C CA . VAL A 1 528 ? 27.541 -21.803 -16.113 1.00 81.31 528 VAL A CA 1
ATOM 4158 C C . VAL A 1 528 ? 28.018 -21.493 -14.707 1.00 81.31 528 VAL A C 1
ATOM 4160 O O . VAL A 1 528 ? 28.358 -20.357 -14.382 1.00 81.31 528 VAL A O 1
ATOM 4163 N N . ARG A 1 529 ? 28.027 -22.510 -13.854 1.00 85.31 529 ARG A N 1
ATOM 4164 C CA . ARG A 1 529 ? 28.577 -22.440 -12.507 1.00 85.31 529 ARG A CA 1
ATOM 4165 C C . ARG A 1 529 ? 29.813 -23.323 -12.441 1.00 85.31 529 ARG A C 1
ATOM 4167 O O . ARG A 1 529 ? 29.749 -24.481 -12.831 1.00 85.31 529 ARG A O 1
ATOM 4174 N N . ALA A 1 530 ? 30.905 -22.793 -11.913 1.00 85.19 530 ALA A N 1
ATOM 4175 C CA . ALA A 1 530 ? 32.145 -23.517 -11.711 1.00 85.19 530 ALA A CA 1
ATOM 4176 C C . ALA A 1 530 ? 32.617 -23.435 -10.254 1.00 85.19 530 ALA A C 1
ATOM 4178 O O . ALA A 1 530 ? 32.470 -22.398 -9.608 1.00 85.19 530 ALA A O 1
ATOM 4179 N N . ARG A 1 531 ? 33.196 -24.516 -9.728 1.00 84.81 531 ARG A N 1
ATOM 4180 C CA . ARG A 1 531 ? 33.882 -24.533 -8.429 1.00 84.81 531 ARG A CA 1
ATOM 4181 C C . ARG A 1 531 ? 35.381 -24.374 -8.630 1.00 84.81 531 ARG A C 1
ATOM 4183 O O . ARG A 1 531 ? 35.979 -25.169 -9.347 1.00 84.81 531 ARG A O 1
ATOM 4190 N N . LEU A 1 532 ? 35.979 -23.403 -7.948 1.00 86.69 532 LEU A N 1
ATOM 4191 C CA . LEU A 1 532 ? 37.420 -23.153 -7.945 1.00 86.69 532 LEU A CA 1
ATOM 4192 C C . LEU A 1 532 ? 37.972 -23.186 -6.514 1.00 86.69 532 LEU A C 1
ATOM 4194 O O . LEU A 1 532 ? 37.221 -23.190 -5.539 1.00 86.69 532 LEU A O 1
ATOM 4198 N N . ILE A 1 533 ? 39.293 -23.198 -6.396 1.00 84.31 533 ILE A N 1
ATOM 4199 C CA . ILE A 1 533 ? 40.038 -23.104 -5.141 1.00 84.31 533 ILE A CA 1
ATOM 4200 C C . ILE A 1 533 ? 40.896 -21.839 -5.193 1.00 84.31 533 ILE A C 1
ATOM 4202 O O . ILE A 1 533 ? 41.563 -21.588 -6.194 1.00 84.31 533 ILE A O 1
ATOM 4206 N N . ASP A 1 534 ? 40.876 -21.022 -4.147 1.00 84.06 534 ASP A N 1
ATOM 4207 C CA . ASP A 1 534 ? 41.718 -19.825 -4.067 1.00 84.06 534 ASP A CA 1
ATOM 4208 C C . ASP A 1 534 ? 43.163 -20.124 -3.616 1.00 84.06 534 ASP A C 1
ATOM 4210 O O . ASP A 1 534 ? 43.558 -21.269 -3.379 1.00 84.06 534 ASP A O 1
ATOM 4214 N N . SER A 1 535 ? 43.983 -19.079 -3.487 1.00 80.31 535 SER A N 1
ATOM 4215 C CA . SER A 1 535 ? 45.374 -19.194 -3.029 1.00 80.31 535 SER A CA 1
ATOM 4216 C C . SER A 1 535 ? 45.537 -19.700 -1.588 1.00 80.31 535 SER A C 1
ATOM 4218 O O . SER A 1 535 ? 46.631 -20.125 -1.221 1.00 80.31 535 SER A O 1
ATOM 4220 N N . GLU A 1 536 ? 44.479 -19.653 -0.776 1.00 80.94 536 GLU A N 1
ATOM 4221 C CA . GLU A 1 536 ? 44.427 -20.126 0.615 1.00 80.94 536 GLU A CA 1
ATOM 4222 C C . GLU A 1 536 ? 43.780 -21.518 0.727 1.00 80.94 536 GLU A C 1
ATOM 4224 O O . GLU A 1 536 ? 43.424 -21.971 1.819 1.00 80.94 536 GLU A O 1
ATOM 4229 N N . LEU A 1 537 ? 43.643 -22.217 -0.405 1.00 78.62 537 LEU A N 1
ATOM 4230 C CA . LEU A 1 537 ? 43.001 -23.525 -0.514 1.00 78.62 537 LEU A CA 1
ATOM 4231 C C . LEU A 1 537 ? 41.515 -23.523 -0.109 1.00 78.62 537 LEU A C 1
ATOM 4233 O O . LEU A 1 537 ? 40.971 -24.574 0.233 1.00 78.62 537 LEU A O 1
ATOM 4237 N N . GLN A 1 538 ? 40.842 -22.370 -0.167 1.00 80.12 538 GLN A N 1
ATOM 4238 C CA . GLN A 1 538 ? 39.419 -22.253 0.140 1.00 80.12 538 GLN A CA 1
ATOM 4239 C C . GLN A 1 538 ? 38.558 -22.439 -1.116 1.00 80.12 538 GLN A C 1
ATOM 4241 O O . GLN A 1 538 ? 38.860 -21.857 -2.165 1.00 80.12 538 GLN A O 1
ATOM 4246 N N . PRO A 1 539 ? 37.459 -23.209 -1.026 1.00 82.38 539 PRO A N 1
ATOM 4247 C CA . PRO A 1 539 ? 36.542 -23.383 -2.140 1.00 82.38 539 PRO A CA 1
ATOM 4248 C C . PRO A 1 539 ? 35.725 -22.110 -2.395 1.00 82.38 539 PRO A C 1
ATOM 4250 O O . PRO A 1 539 ? 35.188 -21.478 -1.481 1.00 82.38 539 PRO A O 1
ATOM 4253 N N . VAL A 1 540 ? 35.597 -21.759 -3.671 1.00 86.19 540 VAL A N 1
ATOM 4254 C CA . VAL A 1 540 ? 34.756 -20.664 -4.159 1.00 86.19 540 VAL A CA 1
ATOM 4255 C C . VAL A 1 540 ? 33.890 -21.143 -5.317 1.00 86.19 540 VAL A C 1
ATOM 4257 O O . VAL A 1 540 ? 34.263 -22.050 -6.064 1.00 86.19 540 VAL A O 1
ATOM 4260 N N . THR A 1 541 ? 32.735 -20.511 -5.485 1.00 86.69 541 THR A N 1
ATOM 4261 C CA . THR A 1 541 ? 31.869 -20.728 -6.645 1.00 86.69 541 THR A CA 1
ATOM 4262 C C . THR A 1 541 ? 31.945 -19.509 -7.551 1.00 86.69 541 THR A C 1
ATOM 4264 O O . THR A 1 541 ? 31.730 -18.387 -7.097 1.00 86.69 541 THR A O 1
ATOM 4267 N N . VAL A 1 542 ? 32.218 -19.730 -8.834 1.00 86.88 542 VAL A N 1
ATOM 4268 C CA . VAL A 1 542 ? 32.144 -18.722 -9.893 1.00 86.88 542 VAL A CA 1
ATOM 4269 C C . VAL A 1 542 ? 30.920 -19.012 -10.752 1.00 86.88 542 VAL A C 1
ATOM 4271 O O . VAL A 1 542 ? 30.782 -20.097 -11.305 1.00 86.88 542 VAL A O 1
ATOM 4274 N N . GLN A 1 543 ? 30.013 -18.051 -10.872 1.00 89.25 543 GLN A N 1
ATOM 4275 C CA . GLN A 1 543 ? 28.916 -18.096 -11.838 1.00 89.25 543 GLN A CA 1
ATOM 4276 C C . GLN A 1 543 ? 29.253 -17.172 -13.001 1.00 89.25 543 GLN A C 1
ATOM 4278 O O . GLN A 1 543 ? 29.528 -15.999 -12.765 1.00 89.25 543 GLN A O 1
ATOM 4283 N N . ILE A 1 544 ? 29.214 -17.691 -14.227 1.00 85.44 544 ILE A N 1
ATOM 4284 C CA . ILE A 1 544 ? 29.470 -16.964 -15.473 1.00 85.44 544 ILE A CA 1
ATOM 4285 C C . ILE A 1 544 ? 28.161 -16.858 -16.252 1.00 85.44 544 ILE A C 1
ATOM 4287 O O . ILE A 1 544 ? 27.525 -17.867 -16.557 1.00 85.44 544 ILE A O 1
ATOM 4291 N N . TYR A 1 545 ? 27.789 -15.629 -16.586 1.00 84.69 545 TYR A N 1
ATOM 4292 C CA . TYR A 1 545 ? 26.611 -15.261 -17.356 1.00 84.69 545 TYR A CA 1
ATOM 4293 C C . TYR A 1 545 ? 27.064 -14.779 -18.731 1.00 84.69 545 TYR A C 1
ATOM 4295 O O . TYR A 1 545 ? 27.850 -13.837 -18.822 1.00 84.69 545 TYR A O 1
ATOM 4303 N N . HIS A 1 546 ? 26.573 -15.405 -19.793 1.00 79.31 546 HIS A N 1
ATOM 4304 C CA . HIS A 1 546 ? 26.919 -15.043 -21.166 1.00 79.31 546 HIS A CA 1
ATOM 4305 C C . HIS A 1 546 ? 25.964 -13.986 -21.730 1.00 79.31 546 HIS A C 1
ATOM 4307 O O . HIS A 1 546 ? 24.752 -14.087 -21.549 1.00 79.31 546 HIS A O 1
ATOM 4313 N N . GLY A 1 547 ? 26.505 -13.000 -22.448 1.00 72.62 547 GLY A N 1
ATOM 4314 C CA . GLY A 1 547 ? 25.749 -11.955 -23.135 1.00 72.62 547 GLY A CA 1
ATOM 4315 C C . GLY A 1 547 ? 25.340 -10.806 -22.215 1.00 72.62 547 GLY A C 1
ATOM 4316 O O . GLY A 1 547 ? 24.240 -10.826 -21.651 1.00 72.62 547 GLY A O 1
ATOM 4317 N N . LEU A 1 548 ? 26.196 -9.787 -22.108 1.00 60.66 548 LEU A N 1
ATOM 4318 C CA . LEU A 1 548 ? 26.024 -8.612 -21.244 1.00 60.66 548 LEU A CA 1
ATOM 4319 C C . LEU A 1 548 ? 24.790 -7.778 -21.603 1.00 60.66 548 LEU A C 1
ATOM 4321 O O . LEU A 1 548 ? 24.080 -7.325 -20.708 1.00 60.66 548 LEU A O 1
ATOM 4325 N N . ASP A 1 549 ? 24.493 -7.661 -22.897 1.00 54.50 549 ASP A N 1
ATOM 4326 C CA . ASP A 1 549 ? 23.314 -6.957 -23.423 1.00 54.50 549 ASP A CA 1
ATOM 4327 C C . ASP A 1 549 ? 22.131 -7.910 -23.690 1.00 54.50 549 ASP A C 1
ATOM 4329 O O . ASP A 1 549 ? 21.240 -7.631 -24.493 1.00 54.50 549 ASP A O 1
ATOM 4333 N N . THR A 1 550 ? 22.137 -9.088 -23.062 1.00 64.75 550 THR A N 1
ATOM 4334 C CA . THR A 1 550 ? 21.102 -10.115 -23.230 1.00 64.75 550 THR A CA 1
ATOM 4335 C C . THR A 1 550 ? 20.495 -10.518 -21.885 1.00 64.75 550 THR A C 1
ATOM 4337 O O . THR A 1 550 ? 20.826 -9.971 -20.832 1.00 64.75 550 THR A O 1
ATOM 4340 N N . ILE A 1 551 ? 19.636 -11.542 -21.902 1.00 64.69 551 ILE A N 1
ATOM 4341 C CA . ILE A 1 551 ? 19.051 -12.148 -20.699 1.00 64.69 551 ILE A CA 1
ATOM 4342 C C . ILE A 1 551 ? 20.140 -12.550 -19.685 1.00 64.69 551 ILE A C 1
ATOM 4344 O O . ILE A 1 551 ? 19.892 -12.507 -18.484 1.00 64.69 551 ILE A O 1
ATOM 4348 N N . GLY A 1 552 ? 21.354 -12.903 -20.123 1.00 62.16 552 GLY A N 1
ATOM 4349 C CA . GLY A 1 552 ? 22.446 -13.264 -19.216 1.00 62.16 552 GLY A CA 1
ATOM 4350 C C . GLY A 1 552 ? 22.911 -12.088 -18.357 1.00 62.16 552 GLY A C 1
ATOM 4351 O O . GLY A 1 552 ? 22.998 -12.220 -17.136 1.00 62.16 552 GLY A O 1
ATOM 4352 N N . GLY A 1 553 ? 23.123 -10.917 -18.960 1.00 63.12 553 GLY A N 1
ATOM 4353 C CA . GLY A 1 553 ? 23.440 -9.681 -18.242 1.00 63.12 553 GLY A CA 1
ATOM 4354 C C . GLY A 1 553 ? 22.307 -9.199 -17.330 1.00 63.12 553 GLY A C 1
ATOM 4355 O O . GLY A 1 553 ? 22.568 -8.704 -16.227 1.00 63.12 553 GLY A O 1
ATOM 4356 N N . GLU A 1 554 ? 21.046 -9.406 -17.723 1.00 62.34 554 GLU A N 1
ATOM 4357 C CA . GLU A 1 554 ? 19.882 -9.129 -16.868 1.00 62.34 554 GLU A CA 1
ATOM 4358 C C . GLU A 1 554 ? 19.818 -10.075 -15.655 1.00 62.34 554 GLU A C 1
ATOM 4360 O O . GLU A 1 554 ? 19.614 -9.621 -14.524 1.00 62.34 554 GLU A O 1
ATOM 4365 N N . LEU A 1 555 ? 20.036 -11.381 -15.864 1.00 67.81 555 LEU A N 1
ATOM 4366 C CA . LEU A 1 555 ? 20.104 -12.384 -14.796 1.00 67.81 555 LEU A CA 1
ATOM 4367 C C . LEU A 1 555 ? 21.226 -12.056 -13.811 1.00 67.81 555 LEU A C 1
ATOM 4369 O O . LEU A 1 555 ? 20.975 -12.013 -12.606 1.00 67.81 555 LEU A O 1
ATOM 4373 N N . TRP A 1 556 ? 22.417 -11.734 -14.317 1.00 76.19 556 TRP A N 1
ATOM 4374 C CA . TRP A 1 556 ? 23.543 -11.282 -13.505 1.00 76.19 556 TRP A CA 1
ATOM 4375 C C . TRP A 1 556 ? 23.192 -10.034 -12.693 1.00 76.19 556 TRP A C 1
ATOM 4377 O O . TRP A 1 556 ? 23.353 -10.013 -11.474 1.00 76.19 556 TRP A O 1
ATOM 4387 N N . SER A 1 557 ? 22.642 -9.004 -13.339 1.00 66.69 557 SER A N 1
ATOM 4388 C CA . SER A 1 557 ? 22.273 -7.747 -12.679 1.00 66.69 557 SER A CA 1
ATOM 4389 C C . SER A 1 557 ? 21.248 -7.964 -11.564 1.00 66.69 557 SER A C 1
ATOM 4391 O O . SER A 1 557 ? 21.348 -7.361 -10.491 1.00 66.69 557 SER A O 1
ATOM 4393 N N . ARG A 1 558 ? 20.264 -8.839 -11.796 1.00 70.50 558 ARG A N 1
ATOM 4394 C CA . ARG A 1 558 ? 19.232 -9.192 -10.818 1.00 70.50 558 ARG A CA 1
ATOM 4395 C C . ARG A 1 558 ? 19.800 -10.009 -9.660 1.00 70.50 558 ARG A C 1
ATOM 4397 O O . ARG A 1 558 ? 19.482 -9.710 -8.508 1.00 70.50 558 ARG A O 1
ATOM 4404 N N . GLU A 1 559 ? 20.630 -11.006 -9.952 1.00 72.31 559 GLU A N 1
ATOM 4405 C CA . GLU A 1 559 ? 21.249 -11.875 -8.950 1.00 72.31 559 GLU A CA 1
ATOM 4406 C C . GLU A 1 559 ? 22.234 -11.095 -8.081 1.00 72.31 559 GLU A C 1
ATOM 4408 O O . GLU A 1 559 ? 22.116 -11.125 -6.858 1.00 72.31 559 GLU A O 1
ATOM 4413 N N . VAL A 1 560 ? 23.112 -10.281 -8.672 1.00 68.50 560 VAL A N 1
ATOM 4414 C CA . VAL A 1 560 ? 24.026 -9.433 -7.899 1.00 68.50 560 VAL A CA 1
ATOM 4415 C C . VAL A 1 560 ? 23.263 -8.411 -7.062 1.00 68.50 560 VAL A C 1
ATOM 4417 O O . VAL A 1 560 ? 23.593 -8.227 -5.893 1.00 68.50 560 VAL A O 1
ATOM 4420 N N . ARG A 1 561 ? 22.213 -7.769 -7.594 1.00 64.75 561 ARG A N 1
ATOM 4421 C CA . ARG A 1 561 ? 21.389 -6.835 -6.805 1.00 64.75 561 ARG A CA 1
ATOM 4422 C C . ARG A 1 561 ? 20.751 -7.536 -5.603 1.00 64.75 561 ARG A C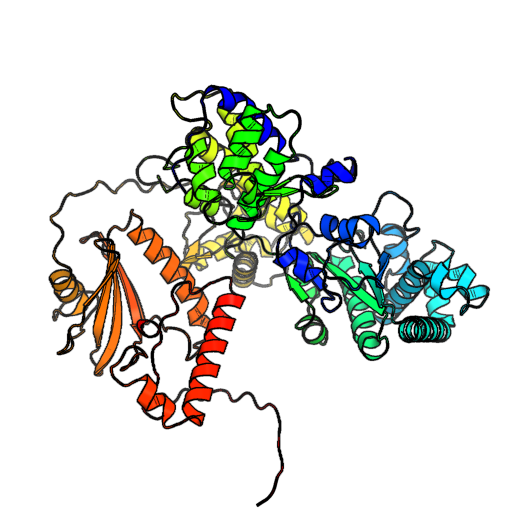 1
ATOM 4424 O O . ARG A 1 561 ? 20.780 -6.986 -4.503 1.00 64.75 561 ARG A O 1
ATOM 4431 N N . ALA A 1 562 ? 20.218 -8.743 -5.793 1.00 69.50 562 ALA A N 1
ATOM 4432 C CA . ALA A 1 562 ? 19.658 -9.547 -4.712 1.00 69.50 562 ALA A CA 1
ATOM 4433 C C . ALA A 1 562 ? 20.732 -9.936 -3.682 1.00 69.50 562 ALA A C 1
ATOM 4435 O O . ALA A 1 562 ? 20.547 -9.714 -2.487 1.00 69.50 562 ALA A O 1
ATOM 4436 N N . LEU A 1 563 ? 21.881 -10.444 -4.131 1.00 70.06 563 LEU A N 1
ATOM 4437 C CA . LEU A 1 563 ? 22.986 -10.861 -3.269 1.00 70.06 563 LEU A CA 1
ATOM 4438 C C . LEU A 1 563 ? 23.579 -9.683 -2.478 1.00 70.06 563 LEU A C 1
ATOM 4440 O O . LEU A 1 563 ? 23.775 -9.799 -1.273 1.00 70.06 563 LEU A O 1
ATOM 4444 N N . MET A 1 564 ? 23.764 -8.516 -3.096 1.00 65.50 564 MET A N 1
ATOM 4445 C CA . MET A 1 564 ? 24.274 -7.310 -2.427 1.00 65.50 564 MET A CA 1
ATOM 4446 C C . MET A 1 564 ? 23.322 -6.769 -1.354 1.00 65.50 564 MET A C 1
ATOM 4448 O O . MET A 1 564 ? 23.759 -6.283 -0.310 1.00 65.50 564 MET A O 1
ATOM 4452 N N . GLN A 1 565 ? 22.007 -6.883 -1.559 1.00 65.31 565 GLN A N 1
ATOM 4453 C CA . GLN A 1 565 ? 21.035 -6.549 -0.513 1.00 65.31 565 GLN A CA 1
ATOM 4454 C C . GLN A 1 565 ? 21.138 -7.503 0.691 1.00 65.31 565 GLN A C 1
ATOM 4456 O O . GLN A 1 565 ? 20.860 -7.109 1.831 1.00 65.31 565 GLN A O 1
ATOM 4461 N N . LEU A 1 566 ? 21.562 -8.748 0.457 1.00 65.69 566 LEU A N 1
ATOM 4462 C CA . LEU A 1 566 ? 21.638 -9.816 1.452 1.00 65.69 566 LEU A CA 1
ATOM 4463 C C . LEU A 1 566 ? 22.957 -9.826 2.241 1.00 65.69 566 LEU A C 1
ATOM 4465 O O . LEU A 1 566 ? 22.919 -10.061 3.453 1.00 65.69 566 LEU A O 1
ATOM 4469 N N . THR A 1 567 ? 24.093 -9.501 1.612 1.00 60.31 567 THR A N 1
ATOM 4470 C CA . THR A 1 567 ? 25.440 -9.560 2.222 1.00 60.31 567 THR A CA 1
ATOM 4471 C C . THR A 1 567 ? 25.684 -8.538 3.339 1.00 60.31 567 THR A C 1
ATOM 4473 O O . THR A 1 567 ? 26.567 -8.743 4.172 1.00 60.31 567 THR A O 1
ATOM 4476 N N . SER A 1 568 ? 24.856 -7.491 3.450 1.00 58.19 568 SER A N 1
ATOM 4477 C CA . SER A 1 568 ? 24.939 -6.458 4.504 1.00 58.19 568 SER A CA 1
ATOM 4478 C C . SER A 1 568 ? 24.921 -6.985 5.949 1.00 58.19 568 SER A C 1
ATOM 4480 O O . SER A 1 568 ? 25.390 -6.298 6.854 1.00 58.19 568 SER A O 1
ATOM 4482 N N . ARG A 1 569 ? 24.384 -8.191 6.192 1.00 56.84 569 ARG A N 1
ATOM 4483 C CA . ARG A 1 569 ? 24.221 -8.763 7.543 1.00 56.84 569 ARG A CA 1
ATOM 4484 C C . ARG A 1 569 ? 25.234 -9.857 7.913 1.00 56.84 569 ARG A C 1
ATOM 4486 O O . ARG A 1 569 ? 25.140 -10.349 9.032 1.00 56.84 569 ARG A O 1
ATOM 4493 N N . LYS A 1 570 ? 26.156 -10.249 7.015 1.00 63.94 570 LYS A N 1
ATOM 4494 C CA . LYS A 1 570 ? 27.117 -11.365 7.216 1.00 63.94 570 LYS A CA 1
ATOM 4495 C C . LYS A 1 570 ? 26.478 -12.582 7.915 1.00 63.94 570 LYS A C 1
ATOM 4497 O O . LYS A 1 570 ? 26.946 -13.038 8.954 1.00 63.94 570 LYS A O 1
ATOM 4502 N N . HIS A 1 571 ? 25.353 -13.062 7.384 1.00 74.94 571 HIS A N 1
ATOM 4503 C CA . HIS A 1 571 ? 24.613 -14.165 7.996 1.00 74.94 571 HIS A CA 1
ATOM 4504 C C . HIS A 1 571 ? 25.129 -15.520 7.475 1.00 74.94 571 HIS A C 1
ATOM 4506 O O . HIS A 1 571 ? 25.208 -15.679 6.261 1.00 74.94 571 HIS A O 1
ATOM 4512 N N . PRO A 1 572 ? 25.402 -16.517 8.339 1.00 73.94 572 PRO A N 1
ATOM 4513 C CA . PRO A 1 572 ? 26.012 -17.793 7.936 1.00 73.94 572 PRO A CA 1
ATOM 4514 C C . PRO A 1 572 ? 25.158 -18.634 6.976 1.00 73.94 572 PRO A C 1
ATOM 4516 O O . PRO A 1 572 ? 25.697 -19.426 6.218 1.00 73.94 572 PRO A O 1
ATOM 4519 N N . ALA A 1 573 ? 23.833 -18.461 6.984 1.00 78.44 573 ALA A N 1
ATOM 4520 C CA . ALA A 1 573 ? 22.921 -19.156 6.066 1.00 78.44 573 ALA A CA 1
ATOM 4521 C C . ALA A 1 573 ? 22.645 -18.397 4.751 1.00 78.44 573 ALA A C 1
ATOM 4523 O O . ALA A 1 573 ? 21.711 -18.747 4.032 1.00 78.44 573 ALA A O 1
ATOM 4524 N N . LEU A 1 574 ? 23.374 -17.310 4.476 1.00 79.44 574 LEU A N 1
ATOM 4525 C CA . LEU A 1 574 ? 23.274 -16.558 3.226 1.00 79.44 574 LEU A CA 1
ATOM 4526 C C . LEU A 1 574 ? 24.625 -16.590 2.498 1.00 79.44 574 LEU A C 1
ATOM 4528 O O . LEU A 1 574 ? 25.664 -16.528 3.156 1.00 79.44 574 LEU A O 1
ATOM 4532 N N . PRO A 1 575 ? 24.625 -16.653 1.158 1.00 73.62 575 PRO A N 1
ATOM 4533 C CA . PRO A 1 575 ? 25.857 -16.635 0.380 1.00 73.62 575 PRO A CA 1
ATOM 4534 C C . PRO A 1 575 ? 26.630 -15.327 0.591 1.00 73.62 575 PRO A C 1
ATOM 4536 O O . PRO A 1 575 ? 26.055 -14.233 0.588 1.00 73.62 575 PRO A O 1
ATOM 4539 N N . SER A 1 576 ? 27.949 -15.447 0.746 1.00 76.31 576 SER A N 1
ATOM 4540 C CA . SER A 1 576 ? 28.866 -14.309 0.841 1.00 76.31 576 SER A CA 1
ATOM 4541 C C . SER A 1 576 ? 29.498 -14.046 -0.518 1.00 76.31 576 SER A C 1
ATOM 4543 O O . SER A 1 576 ? 30.258 -14.870 -1.023 1.00 76.31 576 SER A O 1
ATOM 4545 N N . VAL A 1 577 ? 29.195 -12.890 -1.108 1.00 79.12 577 VAL A N 1
ATOM 4546 C CA . VAL A 1 577 ? 29.835 -12.436 -2.349 1.00 79.12 577 VAL A CA 1
ATOM 4547 C C . VAL A 1 577 ? 31.243 -11.943 -2.030 1.00 79.12 577 VAL A C 1
ATOM 4549 O O . VAL A 1 577 ? 31.404 -11.035 -1.215 1.00 79.12 577 VAL A O 1
ATOM 4552 N N . ARG A 1 578 ? 32.252 -12.525 -2.684 1.00 76.19 578 ARG A N 1
ATOM 4553 C CA . ARG A 1 578 ? 33.643 -12.054 -2.625 1.00 76.19 578 ARG A CA 1
ATOM 4554 C C . ARG A 1 578 ? 33.906 -10.961 -3.645 1.00 76.19 578 ARG A C 1
ATOM 4556 O O . ARG A 1 578 ? 34.550 -9.966 -3.337 1.00 76.19 578 ARG A O 1
ATOM 4563 N N . SER A 1 579 ? 33.433 -11.180 -4.867 1.00 74.00 579 SER A N 1
ATOM 4564 C CA . SER A 1 579 ? 33.673 -10.299 -6.003 1.00 74.00 579 SER A CA 1
ATOM 4565 C C . SER A 1 579 ? 32.619 -10.536 -7.080 1.00 74.00 579 SER A C 1
ATOM 4567 O O . SER A 1 579 ? 31.939 -11.560 -7.093 1.00 74.00 579 SER A O 1
ATOM 4569 N N . GLY A 1 580 ? 32.475 -9.589 -7.991 1.00 80.44 580 GLY A N 1
ATOM 4570 C CA . GLY A 1 580 ? 31.635 -9.709 -9.171 1.00 80.44 580 GLY A CA 1
ATOM 4571 C C . GLY A 1 580 ? 32.030 -8.639 -10.173 1.00 80.44 580 GLY A C 1
ATOM 4572 O O . GLY A 1 580 ? 32.452 -7.548 -9.790 1.00 80.44 580 GLY A O 1
ATOM 4573 N N . GLY A 1 581 ? 31.921 -8.954 -11.454 1.00 79.88 581 GLY A N 1
ATOM 4574 C CA . GLY A 1 581 ? 32.406 -8.090 -12.519 1.00 79.88 581 GLY A CA 1
ATOM 4575 C C . GLY A 1 581 ? 31.856 -8.499 -13.872 1.00 79.88 581 GLY A C 1
ATOM 4576 O O . GLY A 1 581 ? 31.013 -9.387 -13.975 1.00 79.88 581 GLY A O 1
ATOM 4577 N N . HIS A 1 582 ? 32.332 -7.824 -14.906 1.00 81.44 582 HIS A N 1
ATOM 4578 C CA . HIS A 1 582 ? 32.067 -8.175 -16.292 1.00 81.44 582 HIS A CA 1
ATOM 4579 C C . HIS A 1 582 ? 33.339 -7.998 -17.111 1.00 81.44 582 HIS A C 1
ATOM 4581 O O . HIS A 1 582 ? 34.180 -7.161 -16.782 1.00 81.44 582 HIS A O 1
ATOM 4587 N N . ASP A 1 583 ? 33.456 -8.800 -18.161 1.00 78.44 583 ASP A N 1
ATOM 4588 C CA . ASP A 1 583 ? 34.502 -8.716 -19.164 1.00 78.44 583 ASP A CA 1
ATOM 4589 C C . ASP A 1 583 ? 33.855 -8.477 -20.533 1.00 78.44 583 ASP A C 1
ATOM 4591 O O . ASP A 1 583 ? 33.202 -9.349 -21.111 1.00 78.44 583 ASP A O 1
ATOM 4595 N N . GLU A 1 584 ? 34.033 -7.260 -21.045 1.00 72.06 584 GLU A N 1
ATOM 4596 C CA . GLU A 1 584 ? 33.492 -6.835 -22.342 1.00 72.06 584 GLU A CA 1
ATOM 4597 C C . GLU A 1 584 ? 34.166 -7.562 -23.516 1.00 72.06 584 GLU A C 1
ATOM 4599 O O . GLU A 1 584 ? 33.576 -7.709 -24.584 1.00 72.06 584 GLU A O 1
ATOM 4604 N N . THR A 1 585 ? 35.404 -8.039 -23.332 1.00 73.12 585 THR A N 1
ATOM 4605 C CA . THR A 1 585 ? 36.176 -8.709 -24.391 1.00 73.12 585 THR A CA 1
ATOM 4606 C C . THR A 1 585 ? 35.555 -10.048 -24.778 1.00 73.12 585 THR A C 1
ATOM 4608 O O . THR A 1 585 ? 35.575 -10.424 -25.955 1.00 73.12 585 THR A O 1
ATOM 4611 N N . HIS A 1 586 ? 35.015 -10.760 -23.793 1.00 75.75 586 HIS A N 1
ATOM 4612 C CA . HIS A 1 586 ? 34.406 -12.074 -23.943 1.00 75.75 586 HIS A CA 1
ATOM 4613 C C . HIS A 1 586 ? 32.878 -12.054 -23.806 1.00 75.75 586 HIS A C 1
ATOM 4615 O O . HIS A 1 586 ? 32.268 -13.114 -23.923 1.00 75.75 586 HIS A O 1
ATOM 4621 N N . ASP A 1 587 ? 32.273 -10.876 -23.611 1.00 76.50 587 ASP A N 1
ATOM 4622 C CA . ASP A 1 587 ? 30.825 -10.681 -23.462 1.00 76.50 587 ASP A CA 1
ATOM 4623 C C . ASP A 1 587 ? 30.232 -11.539 -22.328 1.00 76.50 587 ASP A C 1
ATOM 4625 O O . ASP A 1 587 ? 29.256 -12.276 -22.497 1.00 76.50 587 ASP A O 1
ATOM 4629 N N . VAL A 1 588 ? 30.873 -11.487 -21.155 1.00 82.06 588 VAL A N 1
ATOM 4630 C CA . VAL A 1 588 ? 30.456 -12.253 -19.973 1.00 82.06 588 VAL A CA 1
ATOM 4631 C C . VAL A 1 588 ? 30.424 -11.403 -18.715 1.00 82.06 588 VAL A C 1
ATOM 4633 O O . VAL A 1 588 ? 31.278 -10.547 -18.494 1.00 82.06 588 VAL A O 1
ATOM 4636 N N . ALA A 1 589 ? 29.464 -11.685 -17.844 1.00 83.31 589 ALA A N 1
ATOM 4637 C CA . ALA A 1 589 ? 29.458 -11.210 -16.471 1.00 83.31 589 ALA A CA 1
ATOM 4638 C C . ALA A 1 589 ? 29.696 -12.365 -15.506 1.00 83.31 589 ALA A C 1
ATOM 4640 O O . ALA A 1 589 ? 29.403 -13.516 -15.820 1.00 83.31 589 ALA A O 1
ATOM 4641 N N . PHE A 1 590 ? 30.216 -12.077 -14.318 1.00 86.81 590 PHE A N 1
ATOM 4642 C CA . PHE A 1 590 ? 30.469 -13.112 -13.329 1.00 86.81 590 PHE A CA 1
ATOM 4643 C C . PHE A 1 590 ? 30.244 -12.652 -11.892 1.00 86.81 590 PHE A C 1
ATOM 4645 O O . PHE A 1 590 ? 30.272 -11.459 -11.567 1.00 86.81 590 PHE A O 1
ATOM 4652 N N . VAL A 1 591 ? 30.024 -13.634 -11.022 1.00 87.12 591 VAL A N 1
ATOM 4653 C CA . VAL A 1 591 ? 29.931 -13.475 -9.566 1.00 87.12 591 VAL A CA 1
ATOM 4654 C C . VAL A 1 591 ? 30.752 -14.570 -8.909 1.00 87.12 591 VAL A C 1
ATOM 4656 O O . VAL A 1 591 ? 30.656 -15.729 -9.302 1.00 87.12 591 VAL A O 1
ATOM 4659 N N . ILE A 1 592 ? 31.541 -14.193 -7.908 1.00 85.81 592 ILE A N 1
ATOM 4660 C CA . ILE A 1 592 ? 32.335 -15.099 -7.083 1.00 85.81 592 ILE A CA 1
ATOM 4661 C C . ILE A 1 592 ? 31.760 -15.085 -5.671 1.00 85.81 592 ILE A C 1
ATOM 4663 O O . ILE A 1 592 ? 31.730 -14.038 -5.013 1.00 85.81 592 ILE A O 1
ATOM 4667 N N . THR A 1 593 ? 31.337 -16.245 -5.187 1.00 85.38 593 THR A N 1
ATOM 4668 C CA . THR A 1 593 ? 30.874 -16.433 -3.810 1.00 85.38 593 THR A CA 1
ATOM 4669 C C . THR A 1 593 ? 31.779 -17.394 -3.056 1.00 85.38 593 THR A C 1
ATOM 4671 O O . THR A 1 593 ? 32.413 -18.269 -3.647 1.00 85.38 593 THR A O 1
ATOM 4674 N N . ASP A 1 594 ? 31.810 -17.253 -1.730 1.00 82.94 594 ASP A N 1
ATOM 4675 C CA . ASP A 1 594 ? 32.234 -18.353 -0.861 1.00 82.94 594 ASP A CA 1
ATOM 4676 C C . ASP A 1 594 ? 31.441 -19.616 -1.218 1.00 82.94 594 ASP A C 1
ATOM 4678 O O . ASP A 1 594 ? 30.249 -19.525 -1.525 1.00 82.94 594 ASP A O 1
ATOM 4682 N N . ALA A 1 595 ? 32.096 -20.773 -1.163 1.00 80.75 595 ALA A N 1
ATOM 4683 C CA . ALA A 1 595 ? 31.436 -22.064 -1.265 1.00 80.75 595 ALA A CA 1
ATOM 4684 C C . ALA A 1 595 ? 31.752 -22.901 -0.026 1.00 80.75 595 ALA A C 1
ATOM 4686 O O . ALA A 1 595 ? 32.859 -22.838 0.507 1.00 80.75 595 ALA A O 1
ATOM 4687 N N . ALA A 1 596 ? 30.804 -23.714 0.426 1.00 77.06 596 ALA A N 1
ATOM 4688 C CA . ALA A 1 596 ? 31.108 -24.795 1.352 1.00 77.06 596 ALA A CA 1
ATOM 4689 C C . ALA A 1 596 ? 31.743 -25.994 0.631 1.00 77.06 596 ALA A C 1
ATOM 4691 O O . ALA A 1 596 ? 31.511 -26.248 -0.557 1.00 77.06 596 ALA A O 1
ATOM 4692 N N . GLU A 1 597 ? 32.495 -26.789 1.391 1.00 71.56 597 GLU A N 1
ATOM 4693 C CA . GLU A 1 597 ? 33.128 -28.013 0.895 1.00 71.56 597 GLU A CA 1
ATOM 4694 C C . GLU A 1 597 ? 32.081 -29.028 0.391 1.00 71.56 597 GLU A C 1
ATOM 4696 O O . GLU A 1 597 ? 32.267 -29.643 -0.661 1.00 71.56 597 GLU A O 1
ATOM 4701 N N . TYR A 1 598 ? 30.923 -29.114 1.060 1.00 77.62 598 TYR A N 1
ATOM 4702 C CA . TYR A 1 598 ? 29.872 -30.099 0.788 1.00 77.62 598 TYR A CA 1
ATOM 4703 C C . TYR A 1 598 ? 28.505 -29.454 0.511 1.00 77.62 598 TYR A C 1
ATOM 4705 O O . TYR A 1 598 ? 28.193 -28.367 0.998 1.00 77.62 598 TYR A O 1
ATOM 4713 N N . THR A 1 599 ? 27.6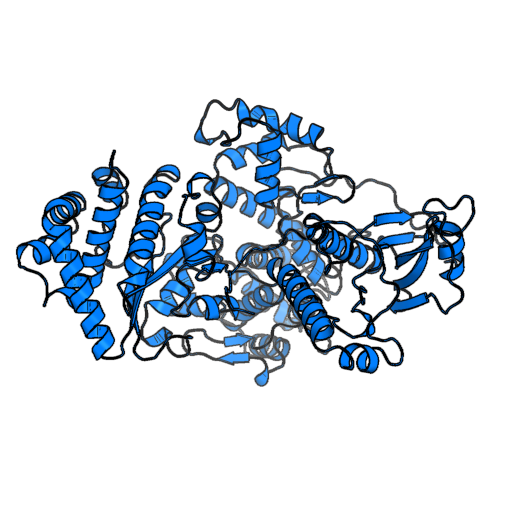55 -30.156 -0.243 1.00 81.56 599 THR A N 1
ATOM 4714 C CA . THR A 1 599 ? 26.224 -29.830 -0.413 1.00 81.56 599 THR A CA 1
ATOM 4715 C C . THR A 1 599 ? 25.354 -30.979 0.083 1.00 81.56 599 THR A C 1
ATOM 4717 O O . THR A 1 599 ? 25.830 -32.099 0.278 1.00 81.56 599 THR A O 1
ATOM 4720 N N . LEU A 1 600 ? 24.051 -30.743 0.238 1.00 81.31 600 LEU A N 1
ATOM 4721 C CA . LEU A 1 600 ? 23.104 -31.808 0.583 1.00 81.31 600 LEU A CA 1
ATOM 4722 C C . LEU A 1 600 ? 22.831 -32.796 -0.565 1.00 81.31 600 LEU A C 1
ATOM 4724 O O . LEU A 1 600 ? 22.117 -33.777 -0.354 1.00 81.31 600 LEU A O 1
ATOM 4728 N N . ALA A 1 601 ? 23.376 -32.562 -1.763 1.00 79.81 601 ALA A N 1
ATOM 4729 C CA . ALA A 1 601 ? 23.312 -33.500 -2.883 1.00 79.81 601 ALA A CA 1
ATOM 4730 C C . ALA A 1 601 ? 24.421 -34.567 -2.856 1.00 79.81 601 ALA A C 1
ATOM 4732 O O . ALA A 1 601 ? 24.378 -35.494 -3.666 1.00 79.81 601 ALA A O 1
ATOM 4733 N N . GLU A 1 602 ? 25.396 -34.463 -1.945 1.00 80.94 602 GLU A N 1
ATOM 4734 C CA . GLU A 1 602 ? 26.483 -35.439 -1.847 1.00 80.94 602 GLU A CA 1
ATOM 4735 C C . GLU A 1 602 ? 25.953 -36.857 -1.547 1.00 80.94 602 GLU A C 1
ATOM 4737 O O . GLU A 1 602 ? 25.012 -37.027 -0.755 1.00 80.94 602 GLU A O 1
ATOM 4742 N N . PRO A 1 603 ? 26.567 -37.908 -2.127 1.00 76.50 603 PRO A N 1
ATOM 4743 C CA . PRO A 1 603 ? 26.230 -39.286 -1.794 1.00 76.50 603 PRO A CA 1
ATOM 4744 C C . PRO A 1 603 ? 26.340 -39.521 -0.282 1.00 76.50 603 PRO A C 1
ATOM 4746 O O . PRO A 1 603 ? 27.381 -39.280 0.324 1.00 76.50 603 PRO A O 1
ATOM 4749 N N . ASN A 1 604 ? 25.264 -40.025 0.328 1.00 82.56 604 ASN A N 1
ATOM 4750 C CA . ASN A 1 604 ? 25.127 -40.265 1.772 1.00 82.56 604 ASN A CA 1
ATOM 4751 C C . ASN A 1 604 ? 25.023 -39.007 2.664 1.00 82.56 604 ASN A C 1
ATOM 4753 O O . ASN A 1 604 ? 25.054 -39.148 3.888 1.00 82.56 604 ASN A O 1
ATOM 4757 N N . ALA A 1 605 ? 24.829 -37.798 2.113 1.00 82.88 605 ALA A N 1
ATOM 4758 C CA . ALA A 1 605 ? 24.644 -36.577 2.914 1.00 82.88 605 ALA A CA 1
ATOM 4759 C C . ALA A 1 605 ? 23.488 -36.708 3.923 1.00 82.88 605 ALA A C 1
ATOM 4761 O O . ALA A 1 605 ? 23.641 -36.414 5.108 1.00 82.88 605 ALA A O 1
ATOM 4762 N N . MET A 1 606 ? 22.342 -37.230 3.475 1.00 82.62 606 MET A N 1
ATOM 4763 C CA . MET A 1 606 ? 21.167 -37.416 4.335 1.00 82.62 606 MET A CA 1
ATOM 4764 C C . MET A 1 606 ? 21.388 -38.483 5.413 1.00 82.62 606 MET A C 1
ATOM 4766 O O . MET A 1 606 ? 20.931 -38.316 6.541 1.00 82.62 606 MET A O 1
ATOM 4770 N N . GLU A 1 607 ? 22.127 -39.554 5.106 1.00 84.19 607 GLU A N 1
ATOM 4771 C CA . GLU A 1 607 ? 22.498 -40.571 6.098 1.00 84.19 607 GLU A CA 1
ATOM 4772 C C . GLU A 1 607 ? 23.479 -40.024 7.138 1.00 84.19 607 GLU A C 1
ATOM 4774 O O . GLU A 1 607 ? 23.435 -40.430 8.297 1.00 84.19 607 GLU A O 1
ATOM 4779 N N . HIS A 1 608 ? 24.368 -39.112 6.738 1.00 83.62 608 HIS A N 1
ATOM 4780 C CA . HIS A 1 608 ? 25.281 -38.427 7.647 1.00 83.62 608 HIS A CA 1
ATOM 4781 C C . HIS A 1 608 ? 24.518 -37.502 8.602 1.00 83.62 608 HIS A C 1
ATOM 4783 O O . HIS A 1 608 ? 24.680 -37.613 9.814 1.00 83.62 608 HIS A O 1
ATOM 4789 N N . ILE A 1 609 ? 23.621 -36.665 8.073 1.00 83.19 609 ILE A N 1
ATOM 4790 C CA . ILE A 1 609 ? 22.795 -35.743 8.869 1.00 83.19 609 ILE A CA 1
ATOM 4791 C C . ILE A 1 609 ? 21.871 -36.511 9.822 1.00 83.19 609 ILE A C 1
ATOM 4793 O O . ILE A 1 609 ? 21.715 -36.131 10.979 1.00 83.19 609 ILE A O 1
ATOM 4797 N N . ALA A 1 610 ? 21.302 -37.636 9.382 1.00 84.38 610 ALA A N 1
ATOM 4798 C CA . ALA A 1 610 ? 20.425 -38.457 10.215 1.00 84.38 610 ALA A CA 1
ATOM 4799 C C . ALA A 1 610 ? 21.129 -39.096 11.430 1.00 84.38 610 ALA A C 1
ATOM 4801 O O . ALA A 1 610 ? 20.454 -39.465 12.392 1.00 84.38 610 ALA A O 1
ATOM 4802 N N . LYS A 1 611 ? 22.465 -39.233 11.411 1.00 89.75 611 LYS A N 1
ATOM 4803 C CA . LYS A 1 611 ? 23.242 -39.790 12.535 1.00 89.75 611 LYS A CA 1
ATOM 4804 C C . LYS A 1 611 ? 23.381 -38.820 13.709 1.00 89.75 611 LYS A C 1
ATOM 4806 O O . LYS A 1 611 ? 23.629 -39.285 14.819 1.00 89.75 611 LYS A O 1
ATOM 4811 N N . ASP A 1 612 ? 23.187 -37.519 13.488 1.00 86.38 612 ASP A N 1
ATOM 4812 C CA . ASP A 1 612 ? 23.216 -36.489 14.531 1.00 86.38 612 ASP A CA 1
ATOM 4813 C C . ASP A 1 612 ? 21.974 -35.577 14.444 1.00 86.38 612 ASP A C 1
ATOM 4815 O O . ASP A 1 612 ? 21.987 -34.529 13.791 1.00 86.38 612 ASP A O 1
ATOM 4819 N N . PRO A 1 613 ? 20.872 -35.950 15.125 1.00 85.94 613 PRO A N 1
ATOM 4820 C CA . PRO A 1 613 ? 19.632 -35.176 15.105 1.00 85.94 613 PRO A CA 1
ATOM 4821 C C . PRO A 1 613 ? 19.764 -33.751 15.658 1.00 85.94 613 PRO A C 1
ATOM 4823 O O . PRO A 1 613 ? 18.964 -32.884 15.303 1.00 85.94 613 PRO A O 1
ATOM 4826 N N . VAL A 1 614 ? 20.736 -33.498 16.543 1.00 85.50 614 VAL A N 1
ATOM 4827 C CA . VAL A 1 614 ? 20.936 -32.170 17.137 1.00 85.50 614 VAL A CA 1
ATOM 4828 C C . VAL A 1 614 ? 21.541 -31.235 16.101 1.00 85.50 614 VAL A C 1
ATOM 4830 O O . VAL A 1 614 ? 21.043 -30.121 15.921 1.00 85.50 614 VAL A O 1
ATOM 4833 N N . GLU A 1 615 ? 22.568 -31.691 15.388 1.00 83.25 615 GLU A N 1
ATOM 4834 C CA . GLU A 1 615 ? 23.173 -30.910 14.312 1.00 83.25 615 GLU A CA 1
ATOM 4835 C C . GLU A 1 615 ? 22.207 -30.743 13.132 1.00 83.25 615 GLU A C 1
ATOM 4837 O O . GLU A 1 615 ? 22.045 -29.635 12.622 1.00 83.25 615 GLU A O 1
ATOM 4842 N N . ALA A 1 616 ? 21.446 -31.786 12.785 1.00 84.62 616 ALA A N 1
ATOM 4843 C CA . ALA A 1 616 ? 20.389 -31.701 11.777 1.00 84.62 616 ALA A CA 1
ATOM 4844 C C . ALA A 1 616 ? 19.363 -30.596 12.090 1.00 84.62 616 ALA A C 1
ATOM 4846 O O . ALA A 1 616 ? 19.001 -29.806 11.214 1.00 84.62 616 ALA A O 1
ATOM 4847 N N . LEU A 1 617 ? 18.915 -30.506 13.349 1.00 85.56 617 LEU A N 1
ATOM 4848 C CA . LEU A 1 617 ? 17.979 -29.469 13.778 1.00 85.56 617 LEU A CA 1
ATOM 4849 C C . LEU A 1 617 ? 18.604 -28.070 13.706 1.00 85.56 617 LEU A C 1
ATOM 4851 O O . LEU A 1 617 ? 17.930 -27.130 13.283 1.00 85.56 617 LEU A O 1
ATOM 4855 N N . ARG A 1 618 ? 19.879 -27.911 14.080 1.00 83.12 618 ARG A N 1
ATOM 4856 C CA . ARG A 1 618 ? 20.582 -26.622 13.958 1.00 83.12 618 ARG A CA 1
ATOM 4857 C C . ARG A 1 618 ? 20.678 -26.173 12.507 1.00 83.12 618 ARG A C 1
ATOM 4859 O O . ARG A 1 618 ? 20.288 -25.048 12.210 1.00 83.12 618 ARG A O 1
ATOM 4866 N N . GLN A 1 619 ? 21.124 -27.051 11.611 1.00 84.94 619 GLN A N 1
ATOM 4867 C CA . GLN A 1 619 ? 21.245 -26.761 10.179 1.00 84.94 619 GLN A CA 1
ATOM 4868 C C . GLN A 1 619 ? 19.883 -26.412 9.562 1.00 84.94 619 GLN A C 1
ATOM 4870 O O . GLN A 1 619 ? 19.765 -25.451 8.800 1.00 84.94 619 GLN A O 1
ATOM 4875 N N . PHE A 1 620 ? 18.817 -27.111 9.966 1.00 86.12 620 PHE A N 1
ATOM 4876 C CA . PHE A 1 620 ? 17.454 -26.768 9.565 1.00 86.12 620 PHE A CA 1
ATOM 4877 C C . PHE A 1 620 ? 17.029 -25.376 10.063 1.00 86.12 620 PHE A C 1
ATOM 4879 O O . PHE A 1 620 ? 16.489 -24.578 9.295 1.00 86.12 620 PHE A O 1
ATOM 4886 N N . LEU A 1 621 ? 17.306 -25.038 11.327 1.00 85.88 621 LEU A N 1
ATOM 4887 C CA . LEU A 1 621 ? 17.012 -23.711 11.876 1.00 85.88 621 LEU A CA 1
ATOM 4888 C C . LEU A 1 621 ? 17.799 -22.603 11.156 1.00 85.88 621 LEU A C 1
ATOM 4890 O O . LEU A 1 621 ? 17.218 -21.578 10.806 1.00 85.88 621 LEU A O 1
ATOM 4894 N N . LEU A 1 622 ? 19.080 -22.827 10.857 1.00 85.44 6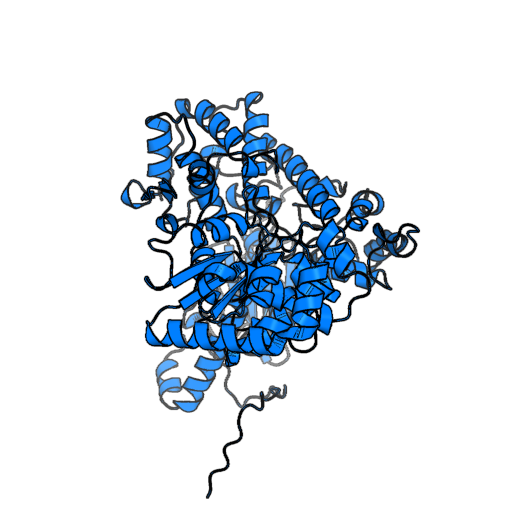22 LEU A N 1
ATOM 4895 C CA . LEU A 1 622 ? 19.908 -21.925 10.051 1.00 85.44 622 LEU A CA 1
ATOM 4896 C C . LEU A 1 622 ? 19.302 -21.692 8.660 1.00 85.44 622 LEU A C 1
ATOM 4898 O O . LEU A 1 622 ? 19.122 -20.538 8.263 1.00 85.44 622 LEU A O 1
ATOM 4902 N N . LEU A 1 623 ? 18.910 -22.761 7.960 1.00 87.00 623 LEU A N 1
ATOM 4903 C CA . LEU A 1 623 ? 18.266 -22.676 6.648 1.00 87.00 623 LEU A CA 1
ATOM 4904 C C . LEU A 1 623 ? 16.941 -21.902 6.708 1.00 87.00 623 LEU A C 1
ATOM 4906 O O . LEU A 1 623 ? 16.710 -21.001 5.903 1.00 87.00 623 LEU A O 1
ATOM 4910 N N . THR A 1 624 ? 16.072 -22.213 7.676 1.00 87.38 624 THR A N 1
ATOM 4911 C CA . THR A 1 624 ? 14.785 -21.509 7.833 1.00 87.38 624 THR A CA 1
ATOM 4912 C C . THR A 1 624 ? 14.968 -20.029 8.165 1.00 87.38 624 THR A C 1
ATOM 4914 O O . THR A 1 624 ? 14.223 -19.195 7.649 1.00 87.38 624 THR A O 1
ATOM 4917 N N . HIS A 1 625 ? 15.988 -19.677 8.951 1.00 85.56 625 HIS A N 1
ATOM 4918 C CA . HIS A 1 625 ? 16.320 -18.285 9.229 1.00 85.56 625 HIS A CA 1
ATOM 4919 C C . HIS A 1 625 ? 16.839 -17.567 7.974 1.00 85.56 625 HIS A C 1
ATOM 4921 O O . HIS A 1 625 ? 16.375 -16.469 7.671 1.00 85.56 625 HIS A O 1
ATOM 4927 N N . GLY A 1 626 ? 17.715 -18.206 7.188 1.00 83.06 626 GLY A N 1
ATOM 4928 C CA . GLY A 1 626 ? 18.162 -17.687 5.891 1.00 83.06 626 GLY A CA 1
ATOM 4929 C C . GLY A 1 626 ? 16.995 -17.427 4.930 1.00 83.06 626 GLY A C 1
ATOM 4930 O O . GLY A 1 626 ? 16.885 -16.341 4.362 1.00 83.06 626 GLY A O 1
ATOM 4931 N N . LEU A 1 627 ? 16.058 -18.373 4.822 1.00 83.62 627 LEU A N 1
ATOM 4932 C CA . LEU A 1 627 ? 14.841 -18.215 4.017 1.00 83.62 627 LEU A CA 1
ATOM 4933 C C . LEU A 1 627 ? 13.935 -17.088 4.532 1.00 83.62 627 LEU A C 1
ATOM 4935 O O . LEU A 1 627 ? 13.388 -16.332 3.731 1.00 83.62 627 LEU A O 1
ATOM 4939 N N . SER A 1 628 ? 13.799 -16.933 5.851 1.00 82.31 628 SER A N 1
ATOM 4940 C CA . SER A 1 628 ? 13.053 -15.815 6.443 1.00 82.31 628 SER A CA 1
ATOM 4941 C C . SER A 1 628 ? 13.653 -14.467 6.037 1.00 82.31 628 SER A C 1
ATOM 4943 O O . SER A 1 628 ? 12.920 -13.571 5.627 1.00 82.31 628 SER A O 1
ATOM 4945 N N . LEU A 1 629 ? 14.983 -14.340 6.070 1.00 78.00 629 LEU A N 1
ATOM 4946 C CA . LEU A 1 629 ? 15.691 -13.121 5.663 1.00 78.00 629 LEU A CA 1
ATOM 4947 C C . LEU A 1 629 ? 15.521 -12.804 4.169 1.00 78.00 629 LEU A C 1
ATOM 4949 O O . LEU A 1 629 ? 15.451 -11.629 3.799 1.00 78.00 629 LEU A O 1
ATOM 4953 N N . LEU A 1 630 ? 15.437 -13.828 3.311 1.00 75.88 630 LEU A N 1
ATOM 4954 C CA . LEU A 1 630 ? 15.093 -13.659 1.895 1.00 75.88 630 LEU A CA 1
ATOM 4955 C C . LEU A 1 630 ? 13.657 -13.133 1.747 1.00 75.88 630 LEU A C 1
ATOM 4957 O O . LEU A 1 630 ? 13.427 -12.123 1.077 1.00 75.88 630 LEU A O 1
ATOM 4961 N N . HIS A 1 631 ? 12.697 -13.765 2.428 1.00 79.19 631 HIS A N 1
ATOM 4962 C CA . HIS A 1 631 ? 11.281 -13.406 2.344 1.00 79.19 631 HIS A CA 1
ATOM 4963 C C . HIS A 1 631 ? 10.966 -12.016 2.915 1.00 79.19 631 HIS A C 1
ATOM 4965 O O . HIS A 1 631 ? 10.134 -11.308 2.345 1.00 79.19 631 HIS A O 1
ATOM 4971 N N . GLU A 1 632 ? 11.643 -11.593 3.988 1.00 69.38 632 GLU A N 1
ATOM 4972 C CA . GLU A 1 632 ? 11.549 -10.232 4.545 1.00 69.38 632 GLU A CA 1
ATOM 4973 C C . GLU A 1 632 ? 11.875 -9.155 3.504 1.00 69.38 632 GLU A C 1
ATOM 4975 O O . GLU A 1 632 ? 11.294 -8.072 3.532 1.00 69.38 632 GLU A O 1
ATOM 4980 N N . ARG A 1 633 ? 12.767 -9.464 2.557 1.00 65.94 633 ARG A N 1
ATOM 4981 C CA . ARG A 1 633 ? 13.165 -8.569 1.463 1.00 65.94 633 ARG A CA 1
ATOM 4982 C C . ARG A 1 633 ? 12.383 -8.798 0.170 1.00 65.94 633 ARG A C 1
ATOM 4984 O O . ARG A 1 633 ? 12.750 -8.273 -0.873 1.00 65.94 633 ARG A O 1
ATOM 4991 N N . GLY A 1 634 ? 11.318 -9.601 0.212 1.00 61.19 634 GLY A N 1
ATOM 4992 C CA . GLY A 1 634 ? 10.521 -9.932 -0.971 1.00 61.19 634 GLY A CA 1
ATOM 4993 C C . GLY A 1 634 ? 11.224 -10.865 -1.964 1.00 61.19 634 GLY A C 1
ATOM 4994 O O . GLY A 1 634 ? 10.704 -11.092 -3.055 1.00 61.19 634 GLY A O 1
ATOM 4995 N N . ILE A 1 635 ? 12.373 -11.443 -1.598 1.00 67.62 635 ILE A N 1
ATOM 4996 C CA . ILE A 1 635 ? 13.119 -12.384 -2.435 1.00 67.62 635 ILE A CA 1
ATOM 4997 C C . ILE A 1 635 ? 12.587 -13.790 -2.167 1.00 67.62 635 ILE A C 1
ATOM 4999 O O . ILE A 1 635 ? 12.550 -14.255 -1.033 1.00 67.62 635 ILE A O 1
ATOM 5003 N N . THR A 1 636 ? 12.176 -14.491 -3.221 1.00 68.75 636 THR A N 1
ATOM 5004 C CA . THR A 1 636 ? 11.803 -15.911 -3.143 1.00 68.75 636 THR A CA 1
ATOM 5005 C C . THR A 1 636 ? 12.911 -16.734 -3.789 1.00 68.75 636 THR A C 1
ATOM 5007 O O . THR A 1 636 ? 13.227 -16.487 -4.948 1.00 68.75 636 THR A O 1
ATOM 5010 N N . HIS A 1 637 ? 13.470 -17.723 -3.079 1.00 69.81 637 HIS A N 1
ATOM 5011 C CA . HIS A 1 637 ? 14.587 -18.541 -3.585 1.00 69.81 637 HIS A CA 1
ATOM 5012 C C . HIS A 1 637 ? 14.241 -19.291 -4.888 1.00 69.81 637 HIS A C 1
ATOM 5014 O O . HIS A 1 637 ? 15.096 -19.467 -5.746 1.00 69.81 637 HIS A O 1
ATOM 5020 N N . ARG A 1 638 ? 12.976 -19.719 -5.054 1.00 60.72 638 ARG A N 1
ATOM 5021 C CA . ARG A 1 638 ? 12.377 -20.355 -6.257 1.00 60.72 638 ARG A CA 1
ATOM 5022 C C . ARG A 1 638 ? 13.029 -21.648 -6.779 1.00 60.72 638 ARG A C 1
ATOM 5024 O O . ARG A 1 638 ? 12.397 -22.325 -7.578 1.00 60.72 638 ARG A O 1
ATOM 5031 N N . ASN A 1 639 ? 14.208 -22.032 -6.294 1.00 68.44 639 ASN A N 1
ATOM 5032 C CA . ASN A 1 639 ? 14.906 -23.263 -6.670 1.00 68.44 639 ASN A CA 1
ATOM 5033 C C . ASN A 1 639 ? 15.588 -23.933 -5.461 1.00 68.44 639 ASN A C 1
ATOM 5035 O O . ASN A 1 639 ? 16.782 -24.202 -5.481 1.00 68.44 639 ASN A O 1
ATOM 5039 N N . LEU A 1 640 ? 14.869 -24.100 -4.344 1.00 75.50 640 LEU A N 1
ATOM 5040 C CA . LEU A 1 640 ? 15.445 -24.743 -3.157 1.00 75.50 640 LEU A CA 1
ATOM 5041 C C . LEU A 1 640 ? 15.477 -26.266 -3.356 1.00 75.50 640 LEU A C 1
ATOM 5043 O O . LEU A 1 640 ? 14.432 -26.913 -3.345 1.00 75.50 640 LEU A O 1
ATOM 5047 N N . SER A 1 641 ? 16.670 -26.829 -3.532 1.00 76.69 641 SER A N 1
ATOM 5048 C CA . SER A 1 641 ? 16.917 -28.266 -3.694 1.00 76.69 641 SER A CA 1
ATOM 5049 C C . SER A 1 641 ? 18.150 -28.704 -2.888 1.00 76.69 641 SER A C 1
ATOM 5051 O O . SER A 1 641 ? 18.944 -27.852 -2.490 1.00 76.69 641 SER A O 1
ATOM 5053 N N . PRO A 1 642 ? 18.373 -30.010 -2.656 1.00 77.00 642 PRO A N 1
ATOM 5054 C CA . PRO A 1 642 ? 19.576 -30.474 -1.960 1.00 77.00 642 PRO A CA 1
ATOM 5055 C C . PRO A 1 642 ? 20.895 -30.006 -2.603 1.00 77.00 642 PRO A C 1
ATOM 5057 O O . PRO A 1 642 ? 21.859 -29.743 -1.894 1.00 77.00 642 PRO A O 1
ATOM 5060 N N . ALA A 1 643 ? 20.930 -29.825 -3.928 1.00 69.62 643 ALA A N 1
ATOM 5061 C CA . ALA A 1 643 ? 22.114 -29.335 -4.640 1.00 69.62 643 ALA A CA 1
ATOM 5062 C C . ALA A 1 643 ? 22.399 -27.845 -4.397 1.00 69.62 643 ALA A C 1
ATOM 5064 O O . ALA A 1 643 ? 23.535 -27.402 -4.519 1.00 69.62 643 ALA A O 1
ATOM 5065 N N . THR A 1 644 ? 21.378 -27.066 -4.030 1.00 73.75 644 THR A N 1
ATOM 5066 C CA . THR A 1 644 ? 21.508 -25.626 -3.762 1.00 73.75 644 THR A CA 1
ATOM 5067 C C . THR A 1 644 ? 21.696 -25.314 -2.280 1.00 73.75 644 THR A C 1
ATOM 5069 O O . THR A 1 644 ? 21.739 -24.144 -1.913 1.00 73.75 644 THR A O 1
ATOM 5072 N N . VAL A 1 645 ? 21.730 -26.332 -1.413 1.00 84.19 645 VAL A N 1
ATOM 5073 C CA . VAL A 1 645 ? 21.943 -26.158 0.027 1.00 84.19 645 VAL A CA 1
ATOM 5074 C C . VAL A 1 645 ? 23.347 -26.628 0.373 1.00 84.19 645 VAL A C 1
ATOM 5076 O O . VAL A 1 645 ? 23.665 -27.817 0.311 1.00 84.19 645 VAL A O 1
ATOM 5079 N N . GLU A 1 646 ? 24.179 -25.661 0.734 1.00 81.38 646 GLU A N 1
ATOM 5080 C CA . GLU A 1 646 ? 25.541 -25.870 1.205 1.00 81.38 646 GLU A CA 1
ATOM 5081 C C . GLU A 1 646 ? 25.548 -26.324 2.669 1.00 81.38 646 GLU A C 1
ATOM 5083 O O . GLU A 1 646 ? 24.754 -25.849 3.483 1.00 81.38 646 GLU A O 1
ATOM 5088 N N . TYR A 1 647 ? 26.436 -27.263 3.001 1.00 79.62 647 TYR A N 1
ATOM 5089 C CA . TYR A 1 647 ? 26.586 -27.792 4.352 1.00 79.62 647 TYR A CA 1
ATOM 5090 C C . TYR A 1 647 ? 27.841 -27.216 5.009 1.00 79.62 647 TYR A C 1
ATOM 5092 O O . TYR A 1 647 ? 28.962 -27.494 4.581 1.00 79.62 647 TYR A O 1
ATOM 5100 N N . LEU A 1 648 ? 27.649 -26.431 6.070 1.00 70.94 648 LEU A N 1
ATOM 5101 C CA . LEU A 1 648 ? 28.730 -25.858 6.869 1.00 70.94 648 LEU A CA 1
ATOM 5102 C C . LEU A 1 648 ? 28.959 -26.725 8.110 1.00 70.94 648 LEU A C 1
ATOM 5104 O O . LEU A 1 648 ? 28.123 -26.748 9.015 1.00 70.94 648 LEU A O 1
ATOM 5108 N N . GLN A 1 649 ? 30.093 -27.426 8.169 1.00 63.59 649 GLN A N 1
ATOM 5109 C CA . GLN A 1 649 ? 30.455 -28.230 9.333 1.00 63.59 649 GLN A CA 1
ATOM 5110 C C . GLN A 1 649 ? 30.921 -27.324 10.482 1.00 63.59 649 GLN A C 1
ATOM 5112 O O . GLN A 1 649 ? 31.870 -26.552 10.352 1.00 63.59 649 GLN A O 1
ATOM 5117 N N . HIS A 1 650 ? 30.259 -27.412 11.635 1.00 50.47 650 HIS A N 1
ATOM 5118 C CA . HIS A 1 650 ? 30.646 -26.634 12.808 1.00 50.47 650 HIS A CA 1
ATOM 5119 C C . HIS A 1 650 ? 31.946 -27.206 13.411 1.00 50.47 650 HIS A C 1
ATOM 5121 O O . HIS A 1 650 ? 31.953 -28.337 13.895 1.00 50.47 650 HIS A O 1
ATOM 5127 N N . GLY A 1 651 ? 33.048 -26.442 13.372 1.00 49.19 651 GLY A N 1
ATOM 5128 C CA . GLY A 1 651 ? 34.338 -26.823 13.975 1.00 49.19 651 GLY A CA 1
ATOM 5129 C C . GLY A 1 651 ? 35.574 -26.705 13.072 1.00 49.19 651 GLY A C 1
ATOM 5130 O O . GLY A 1 651 ? 36.684 -26.827 13.578 1.00 49.19 651 GLY A O 1
ATOM 5131 N N . SER A 1 652 ? 35.418 -26.423 11.776 1.00 38.25 652 SER A N 1
ATOM 5132 C CA . SER A 1 652 ? 36.509 -25.952 10.912 1.00 38.25 652 SER A CA 1
ATOM 5133 C C . SER A 1 652 ? 36.500 -24.419 10.903 1.00 38.25 652 SER A C 1
ATOM 5135 O O . SER A 1 652 ? 35.543 -23.807 10.435 1.00 38.25 652 SER A O 1
ATOM 5137 N N . GLU A 1 653 ? 37.515 -23.825 11.523 1.00 39.62 653 GLU A N 1
ATOM 5138 C CA . GLU A 1 653 ? 37.758 -22.395 11.766 1.00 39.62 653 GLU A CA 1
ATOM 5139 C C . GLU A 1 653 ? 36.997 -21.385 10.875 1.00 39.62 653 GLU A C 1
ATOM 5141 O O . GLU A 1 653 ? 37.390 -21.054 9.761 1.00 39.62 653 GLU A O 1
ATOM 5146 N N . ARG A 1 654 ? 35.945 -20.792 11.449 1.00 35.84 654 ARG A N 1
ATOM 5147 C CA . ARG A 1 654 ? 35.594 -19.373 11.294 1.00 35.84 654 ARG A CA 1
ATOM 5148 C C . ARG A 1 654 ? 35.195 -18.879 12.682 1.00 35.84 654 ARG A C 1
ATOM 5150 O O . ARG A 1 654 ? 34.029 -18.968 13.061 1.00 35.84 654 ARG A O 1
ATOM 5157 N N . GLU A 1 655 ? 36.153 -18.377 13.458 1.00 32.06 655 GLU A N 1
ATOM 5158 C CA . GLU A 1 655 ? 35.837 -17.470 14.567 1.00 32.06 655 GLU A CA 1
ATOM 5159 C C . GLU A 1 655 ? 35.301 -16.161 13.971 1.00 32.06 655 GLU A C 1
ATOM 5161 O O . GLU A 1 655 ? 36.002 -15.173 13.787 1.00 32.06 655 GLU A O 1
ATOM 5166 N N . ALA A 1 656 ? 34.018 -16.167 13.632 1.00 33.69 656 ALA A N 1
ATOM 5167 C CA . ALA A 1 656 ? 33.179 -15.011 13.855 1.00 33.69 656 ALA A CA 1
ATOM 5168 C C . ALA A 1 656 ? 32.289 -15.421 15.021 1.00 33.69 656 ALA A C 1
ATOM 5170 O O . ALA A 1 656 ? 31.445 -16.303 14.858 1.00 33.69 656 ALA A O 1
ATOM 5171 N N . GLU A 1 657 ? 32.536 -14.849 16.202 1.00 26.59 657 GLU A N 1
ATOM 5172 C CA . GLU A 1 657 ? 31.666 -15.026 17.361 1.00 26.59 657 GLU A CA 1
ATOM 5173 C C . GLU A 1 657 ? 30.202 -14.930 16.907 1.00 26.59 657 GLU A C 1
ATOM 5175 O O . GLU A 1 657 ? 29.782 -13.881 16.401 1.00 26.59 657 GLU A O 1
ATOM 5180 N N . PRO A 1 658 ? 29.394 -15.992 17.055 1.00 32.06 658 PRO A N 1
ATOM 5181 C CA . PRO A 1 658 ? 27.966 -15.817 16.954 1.00 32.06 658 PRO A CA 1
ATOM 5182 C C . PRO A 1 658 ? 27.589 -14.909 18.120 1.00 32.06 658 PRO A C 1
ATOM 5184 O O . PRO A 1 658 ? 27.750 -15.285 19.282 1.00 32.06 658 PRO A O 1
ATOM 5187 N N . ALA A 1 659 ? 27.086 -13.712 17.819 1.00 30.62 659 ALA A N 1
ATOM 5188 C CA . ALA A 1 659 ? 26.339 -12.937 18.792 1.00 30.62 659 ALA A CA 1
ATOM 5189 C C . ALA A 1 659 ? 25.173 -13.820 19.251 1.00 30.62 659 ALA A C 1
ATOM 5191 O O . ALA A 1 659 ? 24.148 -13.936 18.580 1.00 30.62 659 ALA A O 1
ATOM 5192 N N . THR A 1 660 ? 25.374 -14.518 20.366 1.00 27.84 660 THR A N 1
ATOM 5193 C CA . THR A 1 660 ? 24.366 -15.339 21.018 1.00 27.84 660 THR A CA 1
ATOM 5194 C C . THR A 1 660 ? 23.132 -14.474 21.248 1.00 27.84 660 THR A C 1
ATOM 5196 O O . THR A 1 660 ? 23.232 -13.480 21.973 1.00 27.84 660 THR A O 1
ATOM 5199 N N . PRO A 1 661 ? 21.956 -14.835 20.711 1.00 27.89 661 PRO A N 1
ATOM 5200 C CA . PRO A 1 661 ? 20.719 -14.312 21.239 1.00 27.89 661 PRO A CA 1
ATOM 5201 C C . PRO A 1 661 ? 20.509 -15.009 22.582 1.00 27.89 661 PRO A C 1
ATOM 5203 O O . PRO A 1 661 ? 20.031 -16.139 22.656 1.00 27.89 661 PRO A O 1
ATOM 5206 N N . THR A 1 662 ? 20.909 -14.351 23.667 1.00 27.39 662 THR A N 1
ATOM 5207 C CA . THR A 1 662 ? 20.501 -14.733 25.016 1.00 27.39 662 THR A CA 1
ATOM 5208 C C . THR A 1 662 ? 18.998 -14.517 25.141 1.00 27.39 662 THR A C 1
ATOM 5210 O O . THR A 1 662 ? 18.518 -13.444 25.498 1.00 27.39 662 THR A O 1
ATOM 5213 N N . LEU A 1 663 ? 18.235 -15.567 24.850 1.00 26.61 663 LEU A N 1
ATOM 5214 C CA . LEU A 1 663 ? 16.844 -15.693 25.250 1.00 26.61 663 LEU A CA 1
ATOM 5215 C C . LEU A 1 663 ? 16.673 -17.006 26.020 1.00 26.61 663 LEU A C 1
ATOM 5217 O O . LEU A 1 663 ? 16.832 -18.093 25.479 1.00 26.61 663 LEU A O 1
ATOM 5221 N N . PHE A 1 664 ? 16.298 -16.829 27.288 1.00 27.80 664 PHE A N 1
ATOM 5222 C CA . PHE A 1 664 ? 15.819 -17.805 28.270 1.00 27.80 664 PHE A CA 1
ATOM 5223 C C . PHE A 1 664 ? 16.861 -18.630 29.030 1.00 27.80 664 PHE A C 1
ATOM 5225 O O . PHE A 1 664 ? 17.359 -19.664 28.600 1.00 27.80 664 PHE A O 1
ATOM 5232 N N . GLY A 1 665 ? 17.089 -18.182 30.269 1.00 29.53 665 GLY A N 1
ATOM 5233 C CA . GLY A 1 665 ? 17.642 -19.008 31.324 1.00 29.53 665 GLY A CA 1
ATOM 5234 C C . GLY A 1 665 ? 16.730 -20.189 31.644 1.00 29.53 665 GLY A C 1
ATOM 5235 O O . GLY A 1 665 ? 15.524 -20.040 31.846 1.00 29.53 665 GLY A O 1
ATOM 5236 N N . TRP A 1 666 ? 17.351 -21.354 31.772 1.00 23.77 666 TRP A N 1
ATOM 5237 C CA . TRP A 1 666 ? 16.796 -22.486 32.490 1.00 23.77 666 TRP A CA 1
ATOM 5238 C C . TRP A 1 666 ? 17.830 -22.909 33.533 1.00 23.77 666 TRP A C 1
ATOM 5240 O O . TRP A 1 666 ? 18.863 -23.496 33.223 1.00 23.77 666 TRP A O 1
ATOM 5250 N N . ARG A 1 667 ? 17.581 -22.534 34.794 1.00 30.09 667 ARG A N 1
ATOM 5251 C CA . ARG A 1 667 ? 18.204 -23.194 35.944 1.00 30.09 667 ARG A CA 1
ATOM 5252 C C . ARG A 1 667 ? 17.576 -24.582 36.051 1.00 30.09 667 ARG A C 1
ATOM 5254 O O . ARG A 1 667 ? 16.360 -24.675 36.178 1.00 30.09 667 ARG A O 1
ATOM 5261 N N . GLY A 1 668 ? 18.398 -25.627 36.064 1.00 26.81 668 GLY A N 1
ATOM 5262 C CA . GLY A 1 668 ? 17.932 -26.998 36.260 1.00 26.81 668 GLY A CA 1
ATOM 5263 C C . GLY A 1 668 ? 19.074 -27.993 36.447 1.00 26.81 668 GLY A C 1
ATOM 5264 O O . GLY A 1 668 ? 19.426 -28.697 35.517 1.00 26.81 668 GLY A O 1
ATOM 5265 N N . SER A 1 669 ? 19.646 -28.000 37.653 1.00 30.62 669 SER A N 1
ATOM 5266 C CA . SER A 1 669 ? 20.280 -29.132 38.358 1.00 30.62 669 SER A CA 1
ATOM 5267 C C . SER A 1 669 ? 20.642 -30.413 37.570 1.00 30.62 669 SER A C 1
ATOM 5269 O O . SER A 1 669 ? 19.760 -31.229 37.303 1.00 30.62 669 SER A O 1
ATOM 5271 N N . ARG A 1 670 ? 21.934 -30.715 37.415 1.00 30.33 670 ARG A N 1
ATOM 5272 C CA . ARG A 1 670 ? 22.740 -31.579 38.303 1.00 30.33 670 ARG A CA 1
ATOM 5273 C C . ARG A 1 670 ? 24.209 -31.499 37.923 1.00 30.33 670 ARG A C 1
ATOM 5275 O O . ARG A 1 670 ? 24.476 -31.345 36.714 1.00 30.33 670 ARG A O 1
#

Sequence (670 aa):
MSDLTLPDSLWEELREALIAVCPERGVEEQREDTTRSLKQFLLTGRARAALSPDTYLVIGDRGAGKTALCRLLADPELRQGLPLPDNTVVRVGFARRQGDTGQPDADSLHAALKGADLAEHRLMWLGLLGRALLEELKPYLDAELSEALAQNDPRRLLTAMEAMSAAMYEALAKLDERLHNQGRSLILVYDDLDLLMPTWESLFEPIRSLFALWQSQSRVWRRLRPKVFLRKDLFGSEEMRFADGAKFFATRQSTLMWSEADLYALLVKRLLNHEPNSDALQRWLVDLCGGDGGIGRDAHLGIFPKRAEGLAFAFVRALAGPTLGEGVTASPSDSWVMDHITDGAGEASPRSLLRMFSRAAELARDRLQPGVCVPSACFVNAQRVVSEARVRELKEEDHWIGELPRLLRGATIPAAPESLQARLAPLLDEEDPAKRPRCETAEEVVDRLLRRGLLTRRIDGRLDVPELYRAGFGLTRDVAPDLRPIRRMTPTTEQLLDRLFCERDAPYGPYQLPSRPHEEVVIPELLVRARLIDSELQPVTVQIYHGLDTIGGELWSREVRALMQLTSRKHPALPSVRSGGHDETHDVAFVITDAAEYTLAEPNAMEHIAKDPVEALRQFLLLTHGLSLLHERGITHRNLSPATVEYLQHGSEREAEPATPTLFGWRGSR

pLDDT: mean 80.56, std 16.4, range [23.77, 97.69]

Secondary structure (DSSP, 8-state):
----PPPGGGHHHHHHHHHHTS-S-TTGGGTS-HHHHHHT----HHHHHTTSTT--EEEE-TTSSHHHHHHHHH-TTTTTTSSS-TTEEEEEEE---SS---PPPHHHHHHHSTT--HHHHHHHHHHHHHHHTHHHHGGG--HHHHHHHHS--HHHHHHHHHHHHHHHHHHHHHHHHHHHHTT-EEEEEE--GGGSSSSTGGGHHHHHHHHHHHHHHTTT-SSEEEEEEEEHHHHTSGGG--TTHHHHHHTTEEE----HHHHHHHHHHHHHT-SS--HHHHHHHHHHTTSGGGEEEETTTEEEES--TTHHHHHHHHHH-SEESSGGG-EEHHHHHHHHHB-TTS-B-HHHHHHHHHHHHHHHTT--BTTBSS-HHHHHHHHHHHHHHHHHHHHTT-GGGGGHHHHSTT--SSB-HHHHHHHHGGGGG-SSGGGS-S-SSHHHHHHHHHHTTSSEE-TTS-EE--HHHHTTTT------S-------PPPPHHHHHIIIIISTT-TT---B--SS--EEEEETTTEEEEEEE-TTS-EEEEEEEE-TTSHHHHHHHHHHHHHHHHHTT--TTS--EEEEEEETTTTEEEEEEE--SEETTSTTHHHHHHT-HHHHHHHHHHHHHHHHHHHHTT-------GGG-EE--TTSS-----------------

Radius of gyration: 28.83 Å; chains: 1; bounding box: 75×70×77 Å